Protein AF-A0A1F6LUZ4-F1 (afdb_monomer_lite)

Secondary structure (DSSP, 8-state):
-----S------S-EEEE-SSHHHHHHHHHHS--TTSGGGEEEE-SS-HHHHHHHHHHHHHHHHHHHHHHHS-HHHHHHHHHHHHHHHHHHHHHS-SEEEEGGGGTTTTTTS-EEEE---TT--GGG--TTSSEEEEEHHHHHHHHHTT---SEEE---SS--TTHHHHHHTSGGGGG-EEEEETTS-GGGSS-SSEEEEEEESS-HHHHHHHHHHTTT----EE--TTSHHHHHHHHHHHHT-SSEEEES---S--SS-S--SSTTS-S-----PPPSS-EEEEBTTSSEEEE-HHHHHHHHHHHHHHHH--S-EEE---SSB--TTSEE--HHHHHHHSPPPTT-PPP---PEE-----HHHHHHHHHHHHHHHHHHHHTT-HHHHHHHHHHHHT--TTTHHHHHHTHHHHHHHHHHTTS-TTSHHHHHHHHHHHHHHHHHHHHHHHHHTT--SSPSPTHHHHHHHHHHHHHHHHH-

Sequence (479 aa):
MVWFGRDHGPLPGKVVIHASSPAEFLHVAVEHVQPGLLENFECVLAGDRARVQALATDLLERYKYASRLAHFDLNTLGWTYKICALQSIQKVRQLPERIFTLDQLIDRHRDETLLIIGAGPSIGIESIDPRKIVTLATTRTALLCLQAGWCPDYIIHIDPDPFEGLRERLLSFPQIGRARWLLPLQVHSNFLDLPGQVFWFGSRLNPVSNWIARQLQPHLRFPLILSGGSVSCCAFTISEFLGASPLCLIGQDLSYLGPSKYSATQVLDRYTSVVLAEPDSLYLPAIGGGKVETTMDYMSYAEWFVRQAQGSRRKLINCTTRGVHLPGFEHVPVQQVYERYPRPPGRARPDVQPRPFPRPDVPAALARARAACGDLNRRVAAGDHAAAFQRIENMKHIDADGFILTACAQYESKIVAYFSHLPPDHPGMKRCIDLFARALDDAVGLLDGALDGRIDVPPTTEDIILERMETLKEINSLT

Radius of gyration: 25.35 Å; chains: 1; bounding box: 62×65×61 Å

Foldseek 3Di:
DDDDDDDDDDDPAADEDEDADLVRVVVVCVVDDDPPCVVRYDYDYDDDPVVSVVVVVVVVVVVVVVVLVVVVVLLVVLLQLLLLLLLLLLLLVLADQFAAALLLLFQQAQQFEEEEQELAPQQPLVQDDCQWHQYEYELLVQLVNVVVPAGHQEYEDEGLDPPPPSLVSCVVRPNQLCYEYEYESSHHPSPRPGHHHYHYAHAPLRLSRVLLCVLCVVPDHHHHFHQLLDRSSRVVRSVVRNNHAPYEYENLQLADDPQDPGPVNVVPDPDPPRPDDDPDFDWAAKDVGDIGTHDPSSVSSLVSQLVCLVVDPGQAAYQYRIHHDRPSHHYDHVVVVSVVRTGDPDDDDPPDDTGGDDRDPLVVLLVVLVVLLVVLVVCLVVVVLVVSLVSVVVLVVDPSRSSSLCSSLVSLVVVLVVCVVPDSNPPLNSLSSVVSSVSSVVSSVSSVCSNVVNDDDDDDSPVVSVVVVVVVVVSVVVD

Structure (mmCIF, N/CA/C/O backbone):
data_AF-A0A1F6LUZ4-F1
#
_entry.id   AF-A0A1F6LUZ4-F1
#
loop_
_atom_site.group_PDB
_atom_site.id
_atom_site.type_symbol
_atom_site.label_atom_id
_atom_site.label_alt_id
_atom_site.label_comp_id
_atom_site.label_asym_id
_atom_site.label_entity_id
_atom_site.label_seq_id
_atom_site.pdbx_PDB_ins_code
_atom_site.Cartn_x
_atom_site.Cartn_y
_atom_site.Cartn_z
_atom_site.occupancy
_atom_site.B_iso_or_equiv
_atom_site.auth_seq_id
_atom_site.auth_comp_id
_atom_site.auth_asym_id
_atom_site.auth_atom_id
_atom_site.pdbx_PDB_model_num
ATOM 1 N N . MET A 1 1 ? 31.266 40.380 -18.886 1.00 28.33 1 MET A N 1
ATOM 2 C CA . MET A 1 1 ? 32.563 39.846 -18.422 1.00 28.33 1 MET A CA 1
ATOM 3 C C . MET A 1 1 ? 32.686 40.165 -16.942 1.00 28.33 1 MET A C 1
ATOM 5 O O . MET A 1 1 ? 32.860 41.327 -16.604 1.00 28.33 1 MET A O 1
ATOM 9 N N . VAL A 1 2 ? 32.504 39.172 -16.076 1.00 24.59 2 VAL A N 1
ATOM 10 C CA . VAL A 1 2 ? 32.827 39.259 -14.646 1.00 24.59 2 VAL A CA 1
ATOM 11 C C . VAL A 1 2 ? 33.521 37.945 -14.292 1.00 24.59 2 VAL A C 1
ATOM 13 O O . VAL A 1 2 ? 33.069 36.885 -14.712 1.00 24.59 2 VAL A O 1
ATOM 16 N N . TRP A 1 3 ? 34.666 38.042 -13.624 1.00 26.20 3 TRP A N 1
ATOM 17 C CA . TRP A 1 3 ? 35.544 36.931 -13.260 1.00 26.20 3 TRP A CA 1
ATOM 18 C C . TRP A 1 3 ? 35.283 36.567 -11.797 1.00 26.20 3 TRP A C 1
ATOM 20 O O . TRP A 1 3 ? 35.284 37.476 -10.970 1.00 26.20 3 TRP A O 1
ATOM 30 N N . PHE A 1 4 ? 35.116 35.284 -11.463 1.00 28.78 4 PHE A N 1
ATOM 31 C CA . PHE A 1 4 ? 35.210 34.816 -10.076 1.00 28.78 4 PHE A CA 1
ATOM 32 C C . PHE A 1 4 ? 35.937 33.469 -9.999 1.00 28.78 4 PHE A C 1
ATOM 34 O O . PHE A 1 4 ? 35.602 32.516 -10.699 1.00 28.78 4 PHE A O 1
ATOM 41 N N . GLY A 1 5 ? 36.985 33.446 -9.170 1.00 25.62 5 GLY A N 1
ATOM 42 C CA . GLY A 1 5 ? 37.801 32.278 -8.850 1.00 25.62 5 GLY A CA 1
ATOM 43 C C . GLY A 1 5 ? 37.115 31.329 -7.864 1.00 25.62 5 GLY A C 1
ATOM 44 O O . GLY A 1 5 ? 36.174 31.702 -7.169 1.00 25.62 5 GLY A O 1
ATOM 45 N N . ARG A 1 6 ? 37.617 30.091 -7.826 1.00 27.19 6 ARG A N 1
ATOM 46 C CA . ARG A 1 6 ? 36.991 28.877 -7.270 1.00 27.19 6 ARG A CA 1
ATOM 47 C C . ARG A 1 6 ? 36.775 28.800 -5.748 1.00 27.19 6 ARG A C 1
ATOM 49 O O . ARG A 1 6 ? 36.232 27.796 -5.312 1.00 27.19 6 ARG A O 1
ATOM 56 N N . ASP A 1 7 ? 37.116 29.807 -4.948 1.00 32.62 7 ASP A N 1
ATOM 57 C CA . ASP A 1 7 ? 37.220 29.627 -3.490 1.00 32.62 7 ASP A CA 1
ATOM 58 C C . ASP A 1 7 ? 36.628 30.781 -2.666 1.00 32.62 7 ASP A C 1
ATOM 60 O O . ASP A 1 7 ? 37.393 31.488 -2.031 1.00 32.62 7 ASP A O 1
ATOM 64 N N . HIS A 1 8 ? 35.302 30.982 -2.600 1.00 31.17 8 HIS A N 1
ATOM 65 C CA . HIS A 1 8 ? 34.660 31.723 -1.490 1.00 31.17 8 HIS A CA 1
ATOM 66 C C . HIS A 1 8 ? 33.194 31.278 -1.277 1.00 31.17 8 HIS A C 1
ATOM 68 O O . HIS A 1 8 ? 32.489 30.972 -2.235 1.00 31.17 8 HIS A O 1
ATOM 74 N N . GLY A 1 9 ? 32.751 31.221 -0.009 1.00 35.47 9 GLY A N 1
ATOM 75 C CA . GLY A 1 9 ? 31.394 30.831 0.419 1.00 35.47 9 GLY A CA 1
ATOM 76 C C . GLY A 1 9 ? 30.267 31.792 -0.016 1.00 35.47 9 GLY A C 1
ATOM 77 O O . GLY A 1 9 ? 30.523 32.738 -0.760 1.00 35.47 9 GLY A O 1
ATOM 78 N N . PRO A 1 10 ? 29.008 31.569 0.426 1.00 36.62 10 PRO A N 1
ATOM 79 C CA . PRO A 1 10 ? 27.835 32.254 -0.122 1.00 36.62 10 PRO A CA 1
ATOM 80 C C . PRO A 1 10 ? 27.910 33.775 0.091 1.00 36.62 10 PRO A C 1
ATOM 82 O O . PRO A 1 10 ? 27.994 34.257 1.220 1.00 36.62 10 PRO A O 1
ATOM 85 N N . LEU A 1 11 ? 27.883 34.534 -1.008 1.00 39.66 11 LEU A N 1
ATOM 86 C CA . LEU A 1 11 ? 27.925 35.998 -0.994 1.00 39.66 11 LEU A CA 1
ATOM 87 C C . LEU A 1 11 ? 26.562 36.585 -0.572 1.00 39.66 11 LEU A C 1
ATOM 89 O O . LEU A 1 11 ? 25.535 36.201 -1.136 1.00 39.66 11 LEU A O 1
ATOM 93 N N . PRO A 1 12 ? 26.517 37.554 0.363 1.00 37.28 12 PRO A N 1
ATOM 94 C CA . PRO A 1 12 ? 25.286 38.236 0.743 1.00 37.28 12 PRO A CA 1
ATOM 95 C C . PRO A 1 12 ? 25.015 39.404 -0.221 1.00 37.28 12 PRO A C 1
ATOM 97 O O . PRO A 1 12 ? 25.528 40.507 -0.042 1.00 37.28 12 PRO A O 1
ATOM 100 N N . GLY A 1 13 ? 24.214 39.173 -1.264 1.00 45.44 13 GLY A N 1
ATOM 101 C CA . GLY A 1 13 ? 23.762 40.230 -2.178 1.00 45.44 13 GLY A CA 1
ATOM 102 C C . GLY A 1 13 ? 22.952 39.714 -3.371 1.00 45.44 13 GLY A C 1
ATOM 103 O O . GLY A 1 13 ? 23.112 38.568 -3.783 1.00 45.44 13 GLY A O 1
ATOM 104 N N . LYS A 1 14 ? 22.072 40.565 -3.927 1.00 44.75 14 LYS A N 1
ATOM 105 C CA . LYS A 1 14 ? 21.327 40.281 -5.167 1.00 44.75 14 LYS A CA 1
ATOM 106 C C . LYS A 1 14 ? 22.295 40.060 -6.333 1.00 44.75 14 LYS A C 1
ATOM 108 O O . LYS A 1 14 ? 23.172 40.893 -6.561 1.00 44.75 14 LYS A O 1
ATOM 113 N N . VAL A 1 15 ? 22.091 38.994 -7.103 1.00 46.47 15 VAL A N 1
ATOM 114 C CA . VAL A 1 15 ? 22.908 38.667 -8.281 1.00 46.47 15 VAL A CA 1
ATOM 115 C C . VAL A 1 15 ? 22.096 38.944 -9.547 1.00 46.47 15 VAL A C 1
ATOM 117 O O . VAL A 1 15 ? 21.008 38.400 -9.735 1.00 46.47 15 VAL A O 1
ATOM 120 N N . VAL A 1 16 ? 22.611 39.813 -10.419 1.00 48.75 16 VAL A N 1
ATOM 121 C CA . VAL A 1 16 ? 21.963 40.174 -11.691 1.00 48.75 16 VAL A CA 1
ATOM 122 C C . VAL A 1 16 ? 22.652 39.426 -12.827 1.00 48.75 16 VAL A C 1
ATOM 124 O O . VAL A 1 16 ? 23.849 39.608 -13.052 1.00 48.75 16 VAL A O 1
ATOM 127 N N . ILE A 1 17 ? 21.898 38.592 -13.548 1.00 50.06 17 ILE A N 1
ATOM 128 C CA . ILE A 1 17 ? 22.398 37.844 -14.709 1.00 50.06 17 ILE A CA 1
ATOM 129 C C . ILE A 1 17 ? 21.922 38.546 -15.981 1.00 50.06 17 ILE A C 1
ATOM 131 O O . ILE A 1 17 ? 20.719 38.650 -16.239 1.00 50.06 17 ILE A O 1
ATOM 135 N N . HIS A 1 18 ? 22.880 39.002 -16.785 1.00 48.75 18 HIS A N 1
ATOM 136 C CA . HIS A 1 18 ? 22.637 39.476 -18.142 1.00 48.75 18 HIS A CA 1
ATOM 137 C C . HIS A 1 18 ? 22.818 38.309 -19.107 1.00 48.75 18 HIS A C 1
ATOM 139 O O . HIS A 1 18 ? 23.925 37.797 -19.244 1.00 48.75 18 HIS A O 1
ATOM 145 N N . ALA A 1 19 ? 21.739 37.914 -19.773 1.00 52.19 19 ALA A N 1
ATOM 146 C CA . ALA A 1 19 ? 21.762 36.906 -20.822 1.00 52.19 19 ALA A CA 1
ATOM 147 C C . ALA A 1 19 ? 21.148 37.488 -22.102 1.00 52.19 19 ALA A C 1
ATOM 149 O O . ALA A 1 19 ? 20.333 38.411 -22.067 1.00 52.19 19 ALA A O 1
ATOM 150 N N . SER A 1 20 ? 21.574 36.981 -23.249 1.00 46.50 20 SER A N 1
ATOM 151 C CA . SER A 1 20 ? 21.067 37.367 -24.567 1.00 46.50 20 SER A CA 1
ATOM 152 C C . SER A 1 20 ? 19.926 36.460 -25.039 1.00 46.50 20 SER A C 1
ATOM 154 O O . SER A 1 20 ? 19.192 36.814 -25.961 1.00 46.50 20 SER A O 1
ATOM 156 N N . SER A 1 21 ? 19.724 35.317 -24.375 1.00 49.22 21 SER A N 1
ATOM 157 C CA . SER A 1 21 ? 18.616 34.395 -24.630 1.00 49.22 21 SER A CA 1
ATOM 158 C C . SER A 1 21 ? 18.176 33.643 -23.360 1.00 49.22 21 SER A C 1
ATOM 160 O O . SER A 1 21 ? 18.957 33.515 -22.414 1.00 49.22 21 SER A O 1
ATOM 162 N N . PRO A 1 22 ? 16.949 33.086 -23.328 1.00 47.38 22 PRO A N 1
ATOM 163 C CA . PRO A 1 22 ? 16.494 32.235 -22.224 1.00 47.38 22 PRO A CA 1
ATOM 164 C C . PRO A 1 22 ? 17.362 30.985 -21.996 1.00 47.38 22 PRO A C 1
ATOM 166 O O . PRO A 1 22 ? 17.501 30.549 -20.858 1.00 47.38 22 PRO A O 1
ATOM 169 N N . ALA A 1 23 ? 17.961 30.427 -23.054 1.00 47.28 23 ALA A N 1
ATOM 170 C CA . ALA A 1 23 ? 18.844 29.262 -22.961 1.00 47.28 23 ALA A CA 1
ATOM 171 C C . ALA A 1 23 ? 20.179 29.605 -22.276 1.00 47.28 23 ALA A C 1
ATOM 173 O O . ALA A 1 23 ? 20.646 28.858 -21.423 1.00 47.28 23 ALA A O 1
ATOM 174 N N . GLU A 1 24 ? 20.747 30.774 -22.587 1.00 50.72 24 GLU A N 1
ATOM 175 C CA . GLU A 1 24 ? 21.967 31.275 -21.941 1.00 50.72 24 GLU A CA 1
ATOM 176 C C . GLU A 1 24 ? 21.732 31.591 -20.457 1.00 50.72 24 GLU A C 1
ATOM 178 O O . GLU A 1 24 ? 22.564 31.266 -19.614 1.00 50.72 24 GLU A O 1
ATOM 183 N N . PHE A 1 25 ? 20.564 32.147 -20.113 1.00 51.88 25 PHE A N 1
ATOM 184 C CA . PHE A 1 25 ? 20.179 32.340 -18.713 1.00 51.88 25 PHE A CA 1
ATOM 185 C C . PHE A 1 25 ? 20.116 31.009 -17.951 1.00 51.88 25 PHE A C 1
ATOM 187 O O . PHE A 1 25 ? 20.619 30.924 -16.832 1.00 51.88 25 PHE A O 1
ATOM 194 N N . LEU A 1 26 ? 19.523 29.975 -18.562 1.00 48.62 26 LEU A N 1
ATOM 195 C CA . LEU A 1 26 ? 19.403 28.648 -17.958 1.00 48.62 26 LEU A CA 1
ATOM 196 C C . LEU A 1 26 ? 20.780 28.029 -17.689 1.00 48.62 26 LEU A C 1
ATOM 198 O O . LEU A 1 26 ? 21.018 27.534 -16.596 1.00 48.62 26 LEU A O 1
ATOM 202 N N . HIS A 1 27 ? 21.694 28.116 -18.655 1.00 49.66 27 HIS A N 1
ATOM 203 C CA . HIS A 1 27 ? 23.052 27.591 -18.529 1.00 49.66 27 HIS A CA 1
ATOM 204 C C . HIS A 1 27 ? 23.820 28.260 -17.373 1.00 49.66 27 HIS A C 1
ATOM 206 O O . HIS A 1 27 ? 24.360 27.578 -16.504 1.00 49.66 27 HIS A O 1
ATOM 212 N N . VAL A 1 28 ? 23.764 29.596 -17.278 1.00 49.91 28 VAL A N 1
ATOM 213 C CA . VAL A 1 28 ? 24.427 30.358 -16.201 1.00 49.91 28 VAL A CA 1
ATOM 214 C C . VAL A 1 28 ? 23.801 30.077 -14.829 1.00 49.91 28 VAL A C 1
ATOM 216 O O . VAL A 1 28 ? 24.520 29.955 -13.837 1.00 49.91 28 VAL A O 1
ATOM 219 N N . ALA A 1 29 ? 22.473 29.943 -14.758 1.00 49.47 29 ALA A N 1
ATOM 220 C CA . ALA A 1 29 ? 21.762 29.633 -13.518 1.00 49.47 29 ALA A CA 1
ATOM 221 C C . ALA A 1 29 ? 21.983 28.185 -13.039 1.00 49.47 29 ALA A C 1
ATOM 223 O O . ALA A 1 29 ? 21.957 27.935 -11.838 1.00 49.47 29 ALA A O 1
ATOM 224 N N . VAL A 1 30 ? 22.203 27.235 -13.952 1.00 45.66 30 VAL A N 1
ATOM 225 C CA . VAL A 1 30 ? 22.436 25.819 -13.622 1.00 45.66 30 VAL A CA 1
ATOM 226 C C . VAL A 1 30 ? 23.881 25.569 -13.186 1.00 45.66 30 VAL A C 1
ATOM 228 O O . VAL A 1 30 ? 24.096 24.850 -12.215 1.00 45.66 30 VAL A O 1
ATOM 231 N N . GLU A 1 31 ? 24.873 26.186 -13.836 1.00 41.91 31 GLU A N 1
ATOM 232 C CA . GLU A 1 31 ? 26.287 25.960 -13.495 1.00 41.91 31 GLU A CA 1
ATOM 233 C C . GLU A 1 31 ? 26.715 26.569 -12.145 1.00 41.91 31 GLU A C 1
ATOM 235 O O . GLU A 1 31 ? 27.663 26.084 -11.530 1.00 41.91 31 GLU A O 1
ATOM 240 N N . HIS A 1 32 ? 26.049 27.629 -11.667 1.00 44.47 32 HIS A N 1
ATOM 241 C CA . HIS A 1 32 ? 26.605 28.491 -10.609 1.00 44.47 32 HIS A CA 1
ATOM 242 C C . HIS A 1 32 ? 25.775 28.568 -9.318 1.00 44.47 32 HIS A C 1
ATOM 244 O O . HIS A 1 32 ? 26.114 29.353 -8.429 1.00 44.47 32 HIS A O 1
ATOM 250 N N . VAL A 1 33 ? 24.691 27.795 -9.178 1.00 43.09 33 VAL A N 1
ATOM 251 C CA . VAL A 1 33 ? 23.728 28.012 -8.086 1.00 43.09 33 VAL A CA 1
ATOM 252 C C . VAL A 1 33 ? 23.603 26.816 -7.143 1.00 43.09 33 VAL A C 1
ATOM 254 O O . VAL A 1 33 ? 23.087 25.760 -7.501 1.00 43.09 33 VAL A O 1
ATOM 257 N N . GLN A 1 34 ? 24.005 27.015 -5.881 1.00 39.69 34 GLN A N 1
ATOM 258 C CA . GLN A 1 34 ? 23.561 26.154 -4.786 1.00 39.69 34 GLN A CA 1
ATOM 259 C C . GLN A 1 34 ? 22.062 26.393 -4.490 1.00 39.69 34 GLN A C 1
ATOM 261 O O . GLN A 1 34 ? 21.622 27.547 -4.531 1.00 39.69 34 GLN A O 1
ATOM 266 N N . PRO A 1 35 ? 21.277 25.349 -4.144 1.00 38.88 35 PRO A N 1
ATOM 267 C CA . PRO A 1 35 ? 19.807 25.389 -4.083 1.00 38.88 35 PRO A CA 1
ATOM 268 C C . PRO A 1 35 ? 19.173 26.514 -3.240 1.00 38.88 35 PRO A C 1
ATOM 270 O O . PRO A 1 35 ? 18.034 26.893 -3.508 1.00 38.88 35 PRO A O 1
ATOM 273 N N . GLY A 1 36 ? 19.897 27.084 -2.270 1.00 36.16 36 GLY A N 1
ATOM 274 C CA . GLY A 1 36 ? 19.409 28.145 -1.377 1.00 36.16 36 GLY A CA 1
ATOM 275 C C . GLY A 1 36 ? 19.593 29.594 -1.856 1.00 36.16 36 GLY A C 1
ATOM 276 O O . GLY A 1 36 ? 19.071 30.502 -1.221 1.00 36.16 36 GLY A O 1
ATOM 277 N N . LEU A 1 37 ? 20.313 29.857 -2.957 1.00 40.97 37 LEU A N 1
ATOM 278 C CA . LEU A 1 37 ? 20.594 31.235 -3.413 1.00 40.97 37 LEU A CA 1
ATOM 279 C C . LEU A 1 37 ? 19.627 31.771 -4.483 1.00 40.97 37 LEU A C 1
ATOM 281 O O . LEU A 1 37 ? 19.675 32.960 -4.802 1.00 40.97 37 LEU A O 1
ATOM 285 N N . LEU A 1 38 ? 18.726 30.936 -5.018 1.00 42.75 38 LEU A N 1
ATOM 286 C CA . LEU A 1 38 ? 17.854 31.283 -6.156 1.00 42.75 38 LEU A CA 1
ATOM 287 C C . LEU A 1 38 ? 16.847 32.410 -5.876 1.00 42.75 38 LEU A C 1
ATOM 289 O O . LEU A 1 38 ? 16.329 33.010 -6.814 1.00 42.75 38 LEU A O 1
ATOM 293 N N . GLU A 1 39 ? 16.576 32.721 -4.611 1.00 40.41 39 GLU A N 1
ATOM 294 C CA . GLU A 1 39 ? 15.639 33.783 -4.221 1.00 40.41 39 GLU A CA 1
ATOM 295 C C . GLU A 1 39 ? 16.205 35.200 -4.436 1.00 40.41 39 GLU A C 1
ATOM 297 O O . GLU A 1 39 ? 15.455 36.174 -4.434 1.00 40.41 39 GLU A O 1
ATOM 302 N N . ASN A 1 40 ? 17.514 35.322 -4.694 1.00 42.59 40 ASN A N 1
ATOM 303 C CA . ASN A 1 40 ? 18.226 36.599 -4.807 1.00 42.59 40 ASN A CA 1
ATOM 304 C C . ASN A 1 40 ? 18.550 37.029 -6.253 1.00 42.59 40 ASN A C 1
ATOM 306 O O . ASN A 1 40 ? 19.324 37.972 -6.444 1.00 42.59 40 ASN A O 1
ATOM 310 N N . PHE A 1 41 ? 17.986 36.370 -7.273 1.00 45.47 41 PHE A N 1
ATOM 311 C CA . PHE A 1 41 ? 18.307 36.638 -8.681 1.00 45.47 41 PHE A CA 1
ATOM 312 C C . PHE A 1 41 ? 17.262 37.509 -9.391 1.00 45.47 41 PHE A C 1
ATOM 314 O O . PHE A 1 41 ? 16.064 37.235 -9.347 1.00 45.47 41 PHE A O 1
ATOM 321 N N . GLU A 1 42 ? 17.728 38.529 -10.118 1.00 42.91 42 GLU A N 1
ATOM 322 C CA . GLU A 1 42 ? 16.913 39.338 -11.036 1.00 42.91 42 GLU A CA 1
ATOM 323 C C . GLU A 1 42 ? 17.432 39.150 -12.474 1.00 42.91 42 GLU A C 1
ATOM 325 O O . GLU A 1 42 ? 18.602 39.407 -12.764 1.00 42.91 42 GLU A O 1
ATOM 330 N N . CYS A 1 43 ? 16.574 38.662 -13.378 1.00 43.53 43 CYS A N 1
ATOM 331 C CA . CYS A 1 43 ? 16.905 38.429 -14.787 1.00 43.53 43 CYS A CA 1
ATOM 332 C C . CYS A 1 43 ? 16.549 39.664 -15.632 1.00 43.53 43 CYS A C 1
ATOM 334 O O . CYS A 1 43 ? 15.411 40.138 -15.587 1.00 43.53 43 CYS A O 1
ATOM 336 N N . VAL A 1 44 ? 17.499 40.170 -16.427 1.00 43.25 44 VAL A N 1
ATOM 337 C CA . VAL A 1 44 ? 17.273 41.269 -17.382 1.00 43.25 44 VAL A CA 1
ATOM 338 C C . VAL A 1 44 ? 17.584 40.768 -18.795 1.00 43.25 44 VAL A C 1
ATOM 340 O O . VAL A 1 44 ? 18.738 40.785 -19.218 1.00 43.25 44 VAL A O 1
ATOM 343 N N . LEU A 1 45 ? 16.552 40.322 -19.524 1.00 41.75 45 LEU A N 1
ATOM 344 C CA . LEU A 1 45 ? 16.619 40.043 -20.966 1.00 41.75 45 LEU A CA 1
ATOM 345 C C . LEU A 1 45 ? 16.035 41.223 -21.759 1.00 41.75 45 LEU A C 1
ATOM 347 O O . LEU A 1 45 ? 15.039 41.828 -21.354 1.00 41.75 45 LEU A O 1
ATOM 351 N N . ALA A 1 46 ? 16.629 41.540 -22.910 1.00 40.97 46 ALA A N 1
ATOM 352 C CA . ALA A 1 46 ? 16.093 42.533 -23.836 1.00 40.97 46 ALA A CA 1
ATOM 353 C C . ALA A 1 46 ? 14.854 41.974 -24.570 1.00 40.97 46 ALA A C 1
ATOM 355 O O . ALA A 1 46 ? 14.984 41.289 -25.579 1.00 40.97 46 ALA A O 1
ATOM 356 N N . GLY A 1 47 ? 13.650 42.260 -24.057 1.00 50.88 47 GLY A N 1
ATOM 357 C CA . GLY A 1 47 ? 12.372 41.917 -24.701 1.00 50.88 47 GLY A CA 1
ATOM 358 C C . GLY A 1 47 ? 11.339 41.277 -23.765 1.00 50.88 47 GLY A C 1
ATOM 359 O O . GLY A 1 47 ? 11.695 40.568 -22.832 1.00 50.88 47 GLY A O 1
ATOM 360 N N . ASP A 1 48 ? 10.063 41.593 -24.026 1.00 50.66 48 ASP A N 1
ATOM 361 C CA . ASP A 1 48 ? 8.815 41.215 -23.326 1.00 50.66 48 ASP A CA 1
ATOM 362 C C . ASP A 1 48 ? 8.960 40.501 -21.961 1.00 50.66 48 ASP A C 1
ATOM 364 O O . ASP A 1 48 ? 8.819 39.281 -21.810 1.00 50.66 48 ASP A O 1
ATOM 368 N N . ARG A 1 49 ? 9.222 41.332 -20.944 1.00 45.12 49 ARG A N 1
ATOM 369 C CA . ARG A 1 49 ? 9.526 40.971 -19.551 1.00 45.12 49 ARG A CA 1
ATOM 370 C C . ARG A 1 49 ? 8.494 40.023 -18.926 1.00 45.12 49 ARG A C 1
ATOM 372 O O . ARG A 1 49 ? 8.871 39.154 -18.150 1.00 45.12 49 ARG A O 1
ATOM 379 N N . ALA A 1 50 ? 7.212 40.147 -19.275 1.00 45.78 50 ALA A N 1
ATOM 380 C CA . ALA A 1 50 ? 6.140 39.359 -18.661 1.00 45.78 50 ALA A CA 1
ATOM 381 C C . ALA A 1 50 ? 6.138 37.894 -19.126 1.00 45.78 50 ALA A C 1
ATOM 383 O O . ALA A 1 50 ? 5.985 36.976 -18.320 1.00 45.78 50 ALA A O 1
ATOM 384 N N . ARG A 1 51 ? 6.349 37.664 -20.427 1.00 43.72 51 ARG A N 1
ATOM 385 C CA . ARG A 1 51 ? 6.316 36.322 -21.023 1.00 43.72 51 ARG A CA 1
ATOM 386 C C . ARG A 1 51 ? 7.552 35.505 -20.651 1.00 43.72 51 ARG A C 1
ATOM 388 O O . ARG A 1 51 ? 7.445 34.312 -20.382 1.00 43.72 51 ARG A O 1
ATOM 395 N N . VAL A 1 52 ? 8.706 36.166 -20.584 1.00 40.59 52 VAL A N 1
ATOM 396 C CA . VAL A 1 52 ? 9.967 35.568 -20.128 1.00 40.59 52 VAL A CA 1
ATOM 397 C C . VAL A 1 52 ? 9.911 35.248 -18.640 1.00 40.59 52 VAL A C 1
ATOM 399 O O . VAL A 1 52 ? 10.316 34.159 -18.253 1.00 40.59 52 VAL A O 1
ATOM 402 N N . GLN A 1 53 ? 9.380 36.146 -17.807 1.00 44.12 53 GLN A N 1
ATOM 403 C CA . GLN A 1 53 ? 9.271 35.899 -16.371 1.00 44.12 53 GLN A CA 1
ATOM 404 C C . GLN A 1 53 ? 8.305 34.747 -16.073 1.00 44.12 53 GLN A C 1
ATOM 406 O O . GLN A 1 53 ? 8.636 33.889 -15.268 1.00 44.12 53 GLN A O 1
ATOM 411 N N . ALA A 1 54 ? 7.188 34.638 -16.800 1.00 45.84 54 ALA A N 1
ATOM 412 C CA . ALA A 1 54 ? 6.299 33.481 -16.704 1.00 45.84 54 ALA A CA 1
ATOM 413 C C . ALA A 1 54 ? 6.988 32.166 -17.114 1.00 45.84 54 ALA A C 1
ATOM 415 O O . ALA A 1 54 ? 6.836 31.160 -16.426 1.00 45.84 54 ALA A O 1
ATOM 416 N N . LEU A 1 55 ? 7.775 32.172 -18.197 1.00 42.66 55 LEU A N 1
ATOM 417 C CA . LEU A 1 55 ? 8.497 30.986 -18.670 1.00 42.66 55 LEU A CA 1
ATOM 418 C C . LEU A 1 55 ? 9.649 30.597 -17.731 1.00 42.66 55 LEU A C 1
ATOM 420 O O . LEU A 1 55 ? 9.838 29.420 -17.454 1.00 42.66 55 LEU A O 1
ATOM 424 N N . ALA A 1 56 ? 10.396 31.575 -17.216 1.00 40.88 56 ALA A N 1
ATOM 425 C CA . ALA A 1 56 ? 11.464 31.360 -16.248 1.00 40.88 56 ALA A CA 1
ATOM 426 C C . ALA A 1 56 ? 10.906 30.874 -14.907 1.00 40.88 56 ALA A C 1
ATOM 428 O O . ALA A 1 56 ? 11.491 29.978 -14.316 1.00 40.88 56 ALA A O 1
ATOM 429 N N . THR A 1 57 ? 9.763 31.399 -14.450 1.00 44.09 57 THR A N 1
ATOM 430 C CA . THR A 1 57 ? 9.062 30.905 -13.259 1.00 44.09 57 THR A CA 1
ATOM 431 C C . THR A 1 57 ? 8.519 29.493 -13.470 1.00 44.09 57 THR A C 1
ATOM 433 O O . THR A 1 57 ? 8.720 28.666 -12.592 1.00 44.09 57 THR A O 1
ATOM 436 N N . ASP A 1 58 ? 7.914 29.175 -14.620 1.00 44.06 58 ASP A N 1
ATOM 437 C CA . ASP A 1 58 ? 7.458 27.812 -14.951 1.00 44.06 58 ASP A CA 1
ATOM 438 C C . ASP A 1 58 ? 8.636 26.826 -15.051 1.00 44.06 58 ASP A C 1
ATOM 440 O O . ASP A 1 58 ? 8.585 25.729 -14.503 1.00 44.06 58 ASP A O 1
ATOM 444 N N . LEU A 1 59 ? 9.749 27.225 -15.673 1.00 40.97 59 LEU A N 1
ATOM 445 C CA . LEU A 1 59 ? 10.968 26.415 -15.738 1.00 40.97 59 LEU A CA 1
ATOM 446 C C . LEU A 1 59 ? 11.641 26.267 -14.369 1.00 40.97 59 LEU A C 1
ATOM 448 O O . LEU A 1 59 ? 12.093 25.171 -14.056 1.00 40.97 59 LEU A O 1
ATOM 452 N N . LEU A 1 60 ? 11.668 27.308 -13.528 1.00 41.78 60 LEU A N 1
ATOM 453 C CA . LEU A 1 60 ? 12.155 27.215 -12.146 1.00 41.78 60 LEU A CA 1
ATOM 454 C C . LEU A 1 60 ? 11.238 26.356 -11.280 1.00 41.78 60 LEU A C 1
ATOM 456 O O . LEU A 1 60 ? 11.737 25.644 -10.423 1.00 41.78 60 LEU A 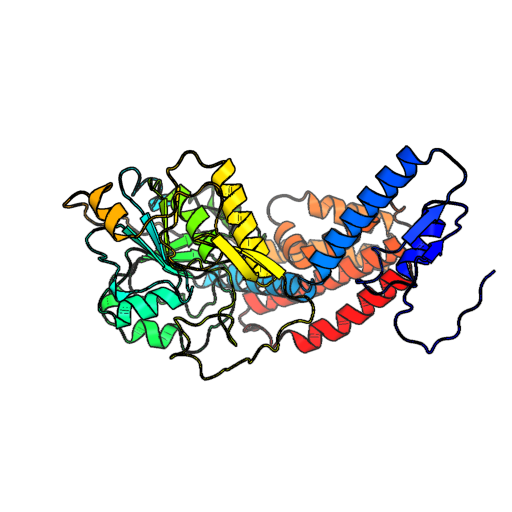O 1
ATOM 460 N N . GLU A 1 61 ? 9.921 26.426 -11.456 1.00 43.53 61 GLU A N 1
ATOM 461 C CA . GLU A 1 61 ? 8.947 25.570 -10.770 1.00 43.53 61 GLU A CA 1
ATOM 462 C C . GLU A 1 61 ? 9.154 24.111 -11.174 1.00 43.53 61 GLU A C 1
ATOM 464 O O . GLU A 1 61 ? 9.250 23.244 -10.310 1.00 43.53 61 GLU A O 1
ATOM 469 N N . ARG A 1 62 ? 9.322 23.837 -12.474 1.00 40.72 62 ARG A N 1
ATOM 470 C CA . ARG A 1 62 ? 9.643 22.502 -12.997 1.00 40.72 62 ARG A CA 1
ATOM 471 C C . ARG A 1 62 ? 11.009 22.015 -12.540 1.00 40.72 62 ARG A C 1
ATOM 473 O O . ARG A 1 62 ? 11.127 20.843 -12.202 1.00 40.72 62 ARG A O 1
ATOM 480 N N . TYR A 1 63 ? 12.012 22.892 -12.489 1.00 39.12 63 TYR A N 1
ATOM 481 C CA . TYR A 1 63 ? 13.334 22.567 -11.971 1.00 39.12 63 TYR A CA 1
ATOM 482 C C . TYR A 1 63 ? 13.254 22.302 -10.475 1.00 39.12 63 TYR A C 1
ATOM 484 O O . TYR A 1 63 ? 13.596 21.210 -10.078 1.00 39.12 63 TYR A O 1
ATOM 492 N N . LYS A 1 64 ? 12.676 23.190 -9.655 1.00 38.75 64 LYS A N 1
ATOM 493 C CA . LYS A 1 64 ? 12.418 22.962 -8.220 1.00 38.75 64 LYS A CA 1
ATOM 494 C C . LYS A 1 64 ? 11.637 21.675 -7.985 1.00 38.75 64 LYS A C 1
ATOM 496 O O . LYS A 1 64 ? 11.953 20.950 -7.055 1.00 38.75 64 LYS A O 1
ATOM 501 N N . TYR A 1 65 ? 10.646 21.362 -8.813 1.00 36.69 65 TYR A N 1
ATOM 502 C CA . TYR A 1 65 ? 9.907 20.104 -8.757 1.00 36.69 65 TYR A CA 1
ATOM 503 C C . TYR A 1 65 ? 10.795 18.902 -9.115 1.00 36.69 65 TYR A C 1
ATOM 505 O O . TYR A 1 65 ? 10.760 17.894 -8.416 1.00 36.69 65 TYR A O 1
ATOM 513 N N . ALA A 1 66 ? 11.644 19.019 -10.137 1.00 34.62 66 ALA A N 1
ATOM 514 C CA . ALA A 1 66 ? 12.628 18.010 -10.526 1.00 34.62 66 ALA A CA 1
ATOM 515 C C . ALA A 1 66 ? 13.763 17.847 -9.496 1.00 34.62 66 ALA A C 1
ATOM 517 O O . ALA A 1 66 ? 14.172 16.724 -9.234 1.00 34.62 66 ALA A O 1
ATOM 518 N N . SER A 1 67 ? 14.224 18.922 -8.851 1.00 34.03 67 SER A N 1
ATOM 519 C CA . SER A 1 67 ? 15.198 18.931 -7.753 1.00 34.03 67 SER A CA 1
ATOM 520 C C . SER A 1 67 ? 14.583 18.366 -6.474 1.00 34.03 67 SER A C 1
ATOM 522 O O . SER A 1 67 ? 15.230 17.612 -5.763 1.00 34.03 67 SER A O 1
ATOM 524 N N . ARG A 1 68 ? 13.306 18.662 -6.197 1.00 40.31 68 ARG A N 1
ATOM 525 C CA . ARG A 1 68 ? 12.535 18.040 -5.106 1.00 40.31 68 ARG A CA 1
ATOM 526 C C . ARG A 1 68 ? 12.308 16.548 -5.365 1.00 40.31 68 ARG A C 1
ATOM 528 O O . ARG A 1 68 ? 12.400 15.758 -4.436 1.00 40.31 68 ARG A O 1
ATOM 535 N N . LEU A 1 69 ? 12.093 16.149 -6.621 1.00 33.84 69 LEU A N 1
ATOM 536 C CA . LEU A 1 69 ? 12.117 14.746 -7.050 1.00 33.84 69 LEU A CA 1
ATOM 537 C C . LEU A 1 69 ? 13.524 14.135 -7.005 1.00 33.84 69 LEU A C 1
ATOM 539 O O . LEU A 1 69 ? 13.627 12.932 -6.836 1.00 33.84 69 LEU A O 1
ATOM 543 N N . ALA A 1 70 ? 14.589 14.928 -7.139 1.00 34.03 70 ALA A N 1
ATOM 544 C CA . ALA A 1 70 ? 15.970 14.473 -6.979 1.00 34.03 70 ALA A CA 1
ATOM 545 C C . ALA A 1 70 ? 16.360 14.300 -5.499 1.00 34.03 70 ALA A C 1
ATOM 547 O O . ALA A 1 70 ? 17.166 13.429 -5.191 1.00 34.03 70 ALA A O 1
ATOM 548 N N . HIS A 1 71 ? 15.755 15.071 -4.584 1.00 34.22 71 HIS A N 1
ATOM 549 C CA . HIS A 1 71 ? 15.834 14.840 -3.135 1.00 34.22 71 HIS A CA 1
ATOM 550 C C . HIS A 1 71 ? 15.052 13.598 -2.696 1.00 34.22 71 HIS A C 1
ATOM 552 O O . HIS A 1 71 ? 15.443 12.936 -1.739 1.00 34.22 71 HIS A O 1
ATOM 558 N N . PHE A 1 72 ? 13.996 13.236 -3.427 1.00 38.47 72 PHE A N 1
ATOM 559 C CA . PHE A 1 72 ? 13.401 11.905 -3.367 1.00 38.47 72 PHE A CA 1
ATOM 560 C C . PHE A 1 72 ? 14.272 10.948 -4.188 1.00 38.47 72 PHE A C 1
ATOM 562 O O . PHE A 1 72 ? 13.879 10.556 -5.282 1.00 38.47 72 PHE A O 1
ATOM 569 N N . ASP A 1 73 ? 15.483 10.672 -3.687 1.00 46.22 73 ASP A N 1
ATOM 570 C CA . ASP A 1 73 ? 16.574 9.968 -4.370 1.00 46.22 73 ASP A CA 1
ATOM 571 C C . ASP A 1 73 ? 16.052 9.048 -5.484 1.00 46.22 73 ASP A C 1
ATOM 573 O O . ASP A 1 73 ? 15.443 8.000 -5.246 1.00 46.22 73 ASP A O 1
ATOM 577 N N . LEU A 1 74 ? 16.207 9.495 -6.733 1.00 42.81 74 LEU A N 1
ATOM 578 C CA . LEU A 1 74 ? 15.674 8.790 -7.896 1.00 42.81 74 LEU A CA 1
ATOM 579 C C . LEU A 1 74 ? 16.208 7.351 -7.969 1.00 42.81 74 LEU A C 1
ATOM 581 O O . LEU A 1 74 ? 15.543 6.478 -8.536 1.00 42.81 74 LEU A O 1
ATOM 585 N N . ASN A 1 75 ? 17.356 7.090 -7.336 1.00 45.41 75 ASN A N 1
ATOM 586 C CA . ASN A 1 75 ? 17.893 5.753 -7.149 1.00 45.41 75 ASN A CA 1
ATOM 587 C C . ASN A 1 75 ? 17.071 4.940 -6.141 1.00 45.41 75 ASN A C 1
ATOM 589 O O . ASN A 1 75 ? 16.698 3.811 -6.453 1.00 45.41 75 ASN A O 1
ATOM 593 N N . THR A 1 76 ? 16.703 5.514 -4.992 1.00 46.97 76 THR A N 1
ATOM 594 C CA . THR A 1 76 ? 15.755 4.923 -4.032 1.00 46.97 76 THR A CA 1
ATOM 595 C C . THR A 1 76 ? 14.415 4.585 -4.696 1.00 46.97 76 THR A C 1
ATOM 597 O O . THR A 1 76 ? 13.889 3.488 -4.495 1.00 46.97 76 THR A O 1
ATOM 600 N N . LEU A 1 77 ? 13.877 5.456 -5.560 1.00 52.22 77 LEU A N 1
ATOM 601 C CA . LEU A 1 77 ? 12.669 5.142 -6.338 1.00 52.22 77 LEU A CA 1
ATOM 602 C C . LEU A 1 77 ? 12.903 3.988 -7.319 1.00 52.22 77 LEU A C 1
ATOM 604 O O . LEU A 1 77 ? 12.131 3.028 -7.320 1.00 52.22 77 LEU A O 1
ATOM 608 N N . GLY A 1 78 ? 13.954 4.058 -8.141 1.00 55.78 78 GLY A N 1
ATOM 609 C CA . GLY A 1 78 ? 14.287 3.016 -9.117 1.00 55.78 78 GLY A CA 1
ATOM 610 C C . GLY A 1 78 ? 14.494 1.644 -8.468 1.00 55.78 78 GLY A C 1
ATOM 611 O O . GLY A 1 78 ? 13.953 0.642 -8.939 1.00 55.78 78 GLY A O 1
ATOM 612 N N . TRP A 1 79 ? 15.203 1.607 -7.342 1.00 59.47 79 TRP A N 1
ATOM 613 C CA . TRP A 1 79 ? 15.416 0.410 -6.534 1.00 59.47 79 TRP A CA 1
ATOM 614 C C . TRP A 1 79 ? 14.114 -0.111 -5.919 1.00 59.47 79 TRP A C 1
ATOM 616 O O . TRP A 1 79 ? 13.811 -1.297 -6.043 1.00 59.47 79 TRP A O 1
ATOM 626 N N . THR A 1 80 ? 13.279 0.770 -5.360 1.00 64.06 80 THR A N 1
ATOM 627 C CA . THR A 1 80 ? 11.968 0.387 -4.809 1.00 64.06 80 THR A CA 1
ATOM 628 C C . THR A 1 80 ? 11.088 -0.262 -5.879 1.00 64.06 80 THR A C 1
ATOM 630 O O . THR A 1 80 ? 10.500 -1.317 -5.638 1.00 64.06 80 THR A O 1
ATOM 633 N N . TYR A 1 81 ? 11.018 0.313 -7.087 1.00 68.25 81 TYR A N 1
ATOM 634 C CA . TYR A 1 81 ? 10.272 -0.281 -8.206 1.00 68.25 81 TYR A CA 1
ATOM 635 C C . TYR A 1 81 ? 10.820 -1.651 -8.601 1.00 68.25 81 TYR A C 1
ATOM 637 O O . TYR A 1 81 ? 10.046 -2.581 -8.839 1.00 68.25 81 TYR A O 1
ATOM 645 N N . LYS A 1 82 ? 12.147 -1.785 -8.633 1.00 70.75 82 LYS A N 1
ATOM 646 C CA . LYS A 1 82 ? 12.851 -3.023 -8.960 1.00 70.75 82 LYS A CA 1
ATOM 647 C C . LYS A 1 82 ? 12.540 -4.130 -7.954 1.00 70.75 82 LYS A C 1
ATOM 649 O O . LYS A 1 82 ? 12.095 -5.198 -8.366 1.00 70.75 82 LYS A O 1
ATOM 654 N N . ILE A 1 83 ? 12.668 -3.880 -6.650 1.00 73.69 83 ILE A N 1
ATOM 655 C CA . ILE A 1 83 ? 12.308 -4.881 -5.633 1.00 73.69 83 ILE A CA 1
ATOM 656 C C . ILE A 1 83 ? 10.816 -5.180 -5.678 1.00 73.69 83 ILE A C 1
ATOM 658 O O . ILE A 1 83 ? 10.429 -6.347 -5.645 1.00 73.69 83 ILE A O 1
ATOM 662 N N . CYS A 1 84 ? 9.967 -4.165 -5.847 1.00 77.25 84 CYS A N 1
ATOM 663 C CA . CYS A 1 84 ? 8.533 -4.395 -5.965 1.00 77.25 84 CYS A CA 1
ATOM 664 C C . CYS A 1 84 ? 8.184 -5.322 -7.141 1.00 77.25 84 CYS A C 1
ATOM 666 O O . CYS A 1 84 ? 7.284 -6.160 -7.021 1.00 77.25 84 CYS A O 1
ATOM 668 N N . ALA A 1 85 ? 8.880 -5.177 -8.271 1.00 76.06 85 ALA A N 1
ATOM 669 C CA . ALA A 1 85 ? 8.733 -6.030 -9.444 1.00 76.06 85 ALA A CA 1
ATOM 670 C C . ALA A 1 85 ? 9.185 -7.470 -9.158 1.00 76.06 85 ALA A C 1
ATOM 672 O O . ALA A 1 85 ? 8.420 -8.402 -9.421 1.00 76.06 85 ALA A O 1
ATOM 673 N N . LEU A 1 86 ? 10.369 -7.646 -8.559 1.00 77.69 86 LEU A N 1
ATOM 674 C CA . LEU A 1 86 ? 10.917 -8.958 -8.195 1.00 77.69 86 LEU A CA 1
ATOM 675 C C . LEU A 1 86 ? 9.996 -9.695 -7.214 1.00 77.69 86 LEU A C 1
ATOM 677 O O . LEU A 1 86 ? 9.574 -10.816 -7.499 1.00 77.69 86 LEU A O 1
ATOM 681 N N . GLN A 1 87 ? 9.589 -9.030 -6.126 1.00 82.00 87 GLN A N 1
ATOM 682 C CA . GLN A 1 87 ? 8.658 -9.587 -5.139 1.00 82.00 87 GLN A CA 1
ATOM 683 C C . GLN A 1 87 ? 7.335 -9.990 -5.793 1.00 82.00 87 GLN A C 1
ATOM 685 O O . GLN A 1 87 ? 6.821 -11.068 -5.515 1.00 82.00 87 GLN A O 1
ATOM 690 N N . SER A 1 88 ? 6.803 -9.170 -6.708 1.00 85.12 88 SER A N 1
ATOM 691 C CA . SER A 1 88 ? 5.536 -9.471 -7.391 1.00 85.12 88 SER A CA 1
ATOM 692 C C . SER A 1 88 ? 5.634 -10.686 -8.317 1.00 85.12 88 SER A C 1
ATOM 694 O O . SER A 1 88 ? 4.707 -11.495 -8.350 1.00 85.12 88 SER A O 1
ATOM 696 N N . ILE A 1 89 ? 6.740 -10.837 -9.055 1.00 81.25 89 ILE A N 1
ATOM 697 C CA . ILE A 1 89 ? 6.985 -12.003 -9.921 1.00 81.25 89 ILE A CA 1
ATOM 698 C C . ILE A 1 89 ? 7.148 -13.276 -9.092 1.00 81.25 89 ILE A C 1
ATOM 700 O O . ILE A 1 89 ? 6.507 -14.284 -9.393 1.00 81.25 89 ILE A O 1
ATOM 704 N N . GLN A 1 90 ? 7.926 -13.222 -8.010 1.00 81.38 90 GLN A N 1
ATOM 705 C CA . GLN A 1 90 ? 8.065 -14.346 -7.082 1.00 81.38 90 GLN A CA 1
ATOM 706 C C . GLN A 1 90 ? 6.709 -14.726 -6.469 1.00 81.38 90 GLN A C 1
ATOM 708 O O . GLN A 1 90 ? 6.360 -15.912 -6.402 1.00 81.38 90 GLN A O 1
ATOM 713 N N . LYS A 1 91 ? 5.881 -13.723 -6.137 1.00 86.44 91 LYS A N 1
ATOM 714 C CA . LYS A 1 91 ? 4.547 -13.920 -5.556 1.00 86.44 91 LYS A CA 1
ATOM 715 C C . LYS A 1 91 ? 3.649 -14.794 -6.417 1.00 86.44 91 LYS A C 1
ATOM 717 O O . LYS A 1 91 ? 2.950 -15.653 -5.886 1.00 86.44 91 LYS A O 1
ATOM 722 N N . VAL A 1 92 ? 3.700 -14.646 -7.741 1.00 84.69 92 VAL A N 1
ATOM 723 C CA . VAL A 1 92 ? 2.890 -15.458 -8.665 1.00 84.69 92 VAL A CA 1
ATOM 724 C C . VAL A 1 92 ? 3.117 -16.960 -8.468 1.00 84.69 92 VAL A C 1
ATOM 726 O O . VAL A 1 92 ? 2.178 -17.738 -8.638 1.00 84.69 92 VAL A O 1
ATOM 729 N N . ARG A 1 93 ? 4.327 -17.386 -8.084 1.00 83.69 93 ARG A N 1
ATOM 730 C CA . ARG A 1 93 ? 4.647 -18.798 -7.817 1.00 83.69 93 ARG A CA 1
ATOM 731 C C . ARG A 1 93 ? 4.336 -19.211 -6.382 1.00 83.69 93 ARG A C 1
ATOM 733 O O . ARG A 1 93 ? 3.897 -20.333 -6.158 1.00 83.69 93 ARG A O 1
ATOM 740 N N . GLN A 1 94 ? 4.557 -18.307 -5.435 1.00 87.88 94 GLN A N 1
ATOM 741 C CA . GLN A 1 94 ? 4.482 -18.597 -4.004 1.00 87.88 94 GLN A CA 1
ATOM 742 C C . GLN A 1 94 ? 3.058 -18.557 -3.441 1.00 87.88 94 GLN A C 1
ATOM 744 O O . GLN A 1 94 ? 2.782 -19.208 -2.439 1.00 87.88 94 GLN A O 1
ATOM 749 N N . LEU A 1 95 ? 2.140 -17.812 -4.068 1.00 90.88 95 LEU A N 1
ATOM 750 C CA . LEU A 1 95 ? 0.754 -17.756 -3.601 1.00 90.88 95 LEU A CA 1
ATOM 751 C C . LEU A 1 95 ? 0.086 -19.137 -3.645 1.00 90.88 95 LEU A C 1
ATOM 753 O O . LEU A 1 95 ? 0.351 -19.909 -4.577 1.00 90.88 95 LEU A O 1
ATOM 757 N N . PRO A 1 96 ? -0.811 -19.441 -2.689 1.00 91.69 96 PRO A N 1
ATOM 758 C CA . PRO A 1 96 ? -1.573 -20.683 -2.694 1.00 91.69 96 PRO A CA 1
ATOM 759 C C . PRO A 1 96 ? -2.516 -20.754 -3.902 1.00 91.69 96 PRO A C 1
ATOM 761 O O . PRO A 1 96 ? -2.876 -19.740 -4.500 1.00 91.69 96 PRO A O 1
ATOM 764 N N . GLU A 1 97 ? -2.973 -21.962 -4.240 1.00 93.12 97 GLU A N 1
ATOM 765 C CA . GLU A 1 97 ? -3.915 -22.190 -5.351 1.00 93.12 97 GLU A CA 1
ATOM 766 C C . GLU A 1 97 ? -5.251 -21.465 -5.175 1.00 93.12 97 GLU A C 1
ATOM 768 O O . GLU A 1 97 ? -5.989 -21.267 -6.140 1.00 93.12 97 GLU A O 1
ATOM 773 N N . ARG A 1 98 ? -5.583 -21.081 -3.938 1.00 94.75 98 ARG A N 1
ATOM 774 C CA . ARG A 1 98 ? -6.778 -20.313 -3.616 1.00 94.75 98 ARG A CA 1
ATOM 775 C C . ARG A 1 98 ? -6.411 -19.131 -2.736 1.00 94.75 98 ARG A C 1
ATOM 777 O O . ARG A 1 98 ? -5.822 -19.319 -1.676 1.00 94.75 98 ARG A O 1
ATOM 784 N N . ILE A 1 99 ? -6.812 -17.931 -3.140 1.00 94.69 99 ILE A N 1
ATOM 785 C CA . ILE A 1 99 ? -6.495 -16.684 -2.437 1.00 94.69 99 ILE A CA 1
ATOM 786 C C . ILE A 1 99 ? -7.754 -15.894 -2.093 1.00 94.69 99 ILE A C 1
ATOM 788 O O . ILE A 1 99 ? -8.777 -16.001 -2.776 1.00 94.69 99 ILE A O 1
ATOM 792 N N . PHE A 1 100 ? -7.670 -15.054 -1.061 1.00 95.44 100 PHE A N 1
ATOM 793 C CA . PHE A 1 100 ? -8.612 -13.950 -0.915 1.00 95.44 100 PHE A CA 1
ATOM 794 C C . PHE A 1 100 ? -8.090 -12.730 -1.661 1.00 95.44 100 PHE A C 1
ATOM 796 O O . PHE A 1 100 ? -6.886 -12.482 -1.716 1.00 95.44 100 PHE A O 1
ATOM 803 N N . THR A 1 101 ? -8.992 -11.934 -2.212 1.00 95.44 101 THR A N 1
ATOM 804 C CA . THR A 1 101 ? -8.643 -10.707 -2.934 1.00 95.44 101 THR A CA 1
ATOM 805 C C . THR A 1 101 ? -9.437 -9.539 -2.383 1.00 95.44 101 THR A C 1
ATOM 807 O O . THR A 1 101 ? -10.568 -9.699 -1.916 1.00 95.44 101 THR A O 1
ATOM 810 N N . LEU A 1 102 ? -8.843 -8.346 -2.418 1.00 95.25 102 LEU A N 1
ATOM 811 C CA . LEU A 1 102 ? -9.413 -7.151 -1.796 1.00 95.25 102 LEU A CA 1
ATOM 812 C C . LEU A 1 102 ? -10.831 -6.813 -2.300 1.00 95.25 102 LEU A C 1
ATOM 814 O O . LEU A 1 102 ? -11.626 -6.255 -1.550 1.00 95.25 102 LEU A O 1
ATOM 818 N N . ASP A 1 103 ? -11.204 -7.201 -3.524 1.00 94.75 103 ASP A N 1
ATOM 819 C CA . ASP A 1 103 ? -12.551 -6.960 -4.056 1.00 94.75 103 ASP A CA 1
ATOM 820 C C . ASP A 1 103 ? -13.657 -7.689 -3.268 1.00 94.75 103 ASP A C 1
ATOM 822 O O . ASP A 1 103 ? -14.798 -7.235 -3.270 1.00 94.75 103 ASP A O 1
ATOM 826 N N . GLN A 1 104 ? -13.339 -8.765 -2.534 1.00 94.06 104 GLN A N 1
ATOM 827 C CA . GLN A 1 104 ? -14.307 -9.453 -1.657 1.00 94.06 104 GLN A CA 1
ATOM 828 C C . GLN A 1 104 ? -14.762 -8.584 -0.482 1.00 94.06 104 GLN A C 1
ATOM 830 O O . GLN A 1 104 ? -15.792 -8.868 0.143 1.00 94.06 104 GLN A O 1
ATOM 835 N N . LEU A 1 105 ? -13.979 -7.548 -0.173 1.00 93.56 105 LEU A N 1
ATOM 836 C CA . LEU A 1 105 ? -14.236 -6.596 0.895 1.00 93.56 105 LEU A CA 1
ATOM 837 C C . LEU A 1 105 ? -14.956 -5.335 0.414 1.00 93.56 105 LEU A C 1
ATOM 839 O O . LEU A 1 105 ? -15.231 -4.467 1.243 1.00 93.56 105 LEU A O 1
ATOM 843 N N . ILE A 1 106 ? -15.286 -5.241 -0.882 1.00 93.12 106 ILE A N 1
ATOM 844 C CA . ILE A 1 106 ? -15.953 -4.057 -1.423 1.00 93.12 106 ILE A CA 1
ATOM 845 C C . ILE A 1 106 ? -17.265 -3.795 -0.682 1.00 93.12 106 ILE A C 1
ATOM 847 O O . ILE A 1 106 ? -18.090 -4.697 -0.527 1.00 93.12 106 ILE A O 1
ATOM 851 N N . ASP A 1 107 ? -17.422 -2.556 -0.216 1.00 92.12 107 ASP A N 1
ATOM 852 C CA . ASP A 1 107 ? -18.600 -2.020 0.469 1.00 92.12 107 ASP A CA 1
ATOM 853 C C . ASP A 1 107 ? -19.037 -2.781 1.735 1.00 92.12 107 ASP A C 1
ATOM 855 O O . ASP A 1 107 ? -20.146 -2.583 2.239 1.00 92.12 107 ASP A O 1
ATOM 859 N N . ARG A 1 108 ? -18.173 -3.636 2.302 1.00 90.50 108 ARG A N 1
ATOM 860 C CA . ARG A 1 108 ? -18.503 -4.432 3.500 1.00 90.50 108 ARG A CA 1
ATOM 861 C C . ARG A 1 108 ? -18.704 -3.592 4.759 1.00 90.50 108 ARG A C 1
ATOM 863 O O . ARG A 1 108 ? -19.312 -4.088 5.703 1.00 90.50 108 ARG A O 1
ATOM 870 N N . HIS A 1 109 ? -18.237 -2.348 4.752 1.00 90.69 109 HIS A N 1
ATOM 871 C CA . HIS A 1 109 ? -18.321 -1.406 5.863 1.00 90.69 109 HIS A CA 1
ATOM 872 C C . HIS A 1 109 ? -19.097 -0.130 5.509 1.00 90.69 109 HIS A C 1
ATOM 874 O O . HIS A 1 109 ? -18.910 0.873 6.181 1.00 90.69 109 HIS A O 1
ATOM 880 N N . ARG A 1 110 ? -19.986 -0.147 4.497 1.00 88.31 110 ARG A N 1
ATOM 881 C CA . ARG A 1 110 ? -20.731 1.050 4.033 1.00 88.31 110 ARG A CA 1
ATOM 882 C C . ARG A 1 110 ? -21.383 1.876 5.153 1.00 88.31 110 ARG A C 1
ATOM 884 O O . ARG A 1 110 ? -21.371 3.100 5.091 1.00 88.31 110 ARG A O 1
ATOM 891 N N . ASP A 1 111 ? -21.901 1.194 6.170 1.00 84.31 111 ASP A N 1
ATOM 892 C CA . ASP A 1 111 ? -22.643 1.787 7.293 1.00 84.31 111 ASP A CA 1
ATOM 893 C C . ASP A 1 111 ? -21.834 1.792 8.603 1.00 84.31 111 ASP A C 1
ATOM 895 O O . ASP A 1 111 ? -22.397 1.891 9.692 1.00 84.31 111 ASP A O 1
ATOM 899 N N . GLU A 1 112 ? -20.518 1.595 8.520 1.00 90.69 112 GLU A N 1
ATOM 900 C CA . GLU A 1 112 ? -19.637 1.503 9.679 1.00 90.69 112 GLU A CA 1
ATOM 901 C C . GLU A 1 112 ? -18.564 2.589 9.649 1.00 90.69 112 GLU A C 1
ATOM 903 O O . GLU A 1 112 ? -17.960 2.893 8.617 1.00 90.69 112 GLU A O 1
ATOM 908 N N . THR A 1 113 ? -18.280 3.127 10.833 1.00 94.38 113 THR A N 1
ATOM 909 C CA . THR A 1 113 ? -17.126 3.992 11.054 1.00 94.38 113 THR A CA 1
ATOM 910 C C . THR A 1 113 ? -15.851 3.159 11.025 1.00 94.38 113 THR A C 1
ATOM 912 O O . THR A 1 113 ? -15.723 2.182 11.773 1.00 94.38 113 THR A O 1
ATOM 915 N N . LEU A 1 114 ? -14.888 3.572 10.202 1.00 95.81 114 LEU A N 1
ATOM 916 C CA . LEU A 1 114 ? -13.559 2.966 10.144 1.00 95.81 114 LEU A CA 1
ATOM 917 C C . LEU A 1 114 ? -12.517 3.914 10.736 1.00 95.81 114 LEU A C 1
ATOM 919 O O . LEU A 1 114 ? -12.436 5.070 10.334 1.00 95.81 114 LEU A O 1
ATOM 923 N N . LEU A 1 115 ? -11.681 3.402 11.635 1.00 97.56 115 LEU A N 1
ATOM 924 C CA . LEU A 1 115 ? -10.522 4.082 12.197 1.00 97.56 115 LEU A CA 1
ATOM 925 C C . LEU A 1 115 ? -9.235 3.540 11.573 1.00 97.56 115 LEU A C 1
ATOM 927 O O . LEU A 1 115 ? -8.865 2.387 11.804 1.00 97.56 115 LEU A O 1
ATOM 931 N N . ILE A 1 116 ? -8.535 4.383 10.817 1.00 98.06 116 ILE A N 1
ATOM 932 C CA . ILE A 1 116 ? -7.171 4.116 10.360 1.00 98.06 116 ILE A CA 1
ATOM 933 C C . ILE A 1 116 ? -6.202 4.525 11.458 1.00 98.06 116 ILE A C 1
ATOM 935 O O . ILE A 1 116 ? -6.178 5.680 11.888 1.00 98.06 116 ILE A O 1
ATOM 939 N N . ILE A 1 117 ? -5.367 3.576 11.864 1.00 97.69 117 ILE A N 1
ATOM 940 C CA . ILE A 1 117 ? -4.444 3.723 12.978 1.00 97.69 117 ILE A CA 1
ATOM 941 C C . ILE A 1 117 ? -3.008 3.797 12.440 1.00 97.69 117 ILE A C 1
ATOM 943 O O . ILE A 1 117 ? -2.428 2.789 12.019 1.00 97.69 117 ILE A O 1
ATOM 947 N N . GLY A 1 118 ? -2.459 5.013 12.413 1.00 93.56 118 GLY A N 1
ATOM 948 C CA . GLY A 1 118 ? -1.093 5.314 11.977 1.00 93.56 118 GLY A CA 1
ATOM 949 C C . GLY A 1 118 ? -0.038 4.952 13.018 1.00 93.56 118 GLY A C 1
ATOM 950 O O . GLY A 1 118 ? -0.349 4.386 14.059 1.00 93.56 118 GLY A O 1
ATOM 951 N N . ALA A 1 119 ? 1.228 5.259 12.743 1.00 89.50 119 ALA A N 1
ATOM 952 C CA . ALA A 1 119 ? 2.350 4.994 13.656 1.00 89.50 119 ALA A CA 1
ATOM 953 C C . ALA A 1 119 ? 2.796 6.241 14.447 1.00 89.50 119 ALA A C 1
ATOM 955 O O . ALA A 1 119 ? 3.840 6.234 15.103 1.00 89.50 119 ALA A O 1
ATOM 956 N N . GLY A 1 120 ? 2.023 7.325 14.351 1.00 88.75 120 GLY A N 1
ATOM 957 C CA . GLY A 1 120 ? 2.310 8.596 14.987 1.00 88.75 120 GLY A CA 1
ATOM 958 C C . GLY A 1 120 ? 2.372 8.482 16.515 1.00 88.75 120 GLY A C 1
ATOM 959 O O . GLY A 1 120 ? 1.537 7.802 17.119 1.00 88.75 120 GLY A O 1
ATOM 960 N N . PRO A 1 121 ? 3.333 9.156 17.161 1.00 86.00 121 PRO A N 1
ATOM 961 C CA . PRO A 1 121 ? 3.473 9.199 18.616 1.00 86.00 121 PRO A CA 1
ATOM 962 C C . PRO A 1 121 ? 2.213 9.570 19.407 1.00 86.00 121 PRO A C 1
ATOM 964 O O . PRO A 1 121 ? 2.128 9.264 20.593 1.00 86.00 121 PRO A O 1
ATOM 967 N N . SER A 1 122 ? 1.274 10.307 18.816 1.00 88.88 122 SER A N 1
ATOM 968 C CA . SER A 1 122 ? 0.047 10.774 19.478 1.00 88.88 122 SER A CA 1
ATOM 969 C C . SER A 1 122 ? -1.073 9.741 19.574 1.00 88.88 122 SER A C 1
ATOM 971 O O . SER A 1 122 ? -2.109 10.019 20.172 1.00 88.88 122 SER A O 1
ATOM 973 N N . ILE A 1 123 ? -0.877 8.567 18.975 1.00 90.75 123 ILE A N 1
ATOM 974 C CA . ILE A 1 123 ? -1.895 7.533 18.792 1.00 90.75 123 ILE A CA 1
ATOM 975 C C . ILE A 1 123 ? -2.705 7.189 20.048 1.00 90.75 123 ILE A C 1
ATOM 977 O O . ILE A 1 123 ? -3.903 6.951 19.937 1.00 90.75 123 ILE A O 1
ATOM 981 N N . GLY A 1 124 ? -2.060 7.125 21.220 1.00 89.44 124 GLY A N 1
ATOM 982 C CA . GLY A 1 124 ? -2.709 6.766 22.482 1.00 89.44 124 GLY A CA 1
ATOM 983 C C . GLY A 1 124 ? -3.509 5.460 22.399 1.00 89.44 124 GLY A C 1
ATOM 984 O O . GLY A 1 124 ? -4.719 5.487 22.603 1.00 89.44 124 GLY A O 1
ATOM 985 N N . ILE A 1 125 ? -2.849 4.330 22.099 1.00 92.75 125 ILE A N 1
ATOM 986 C CA . ILE A 1 125 ? -3.481 3.009 21.862 1.00 92.75 125 ILE A CA 1
ATOM 987 C C . ILE A 1 125 ? -4.510 2.623 22.937 1.00 92.75 125 ILE A C 1
ATOM 989 O O . ILE A 1 125 ? -5.584 2.139 22.596 1.00 92.75 125 ILE A O 1
ATOM 993 N N . GLU A 1 126 ? -4.211 2.891 24.209 1.00 90.50 126 GLU A N 1
ATOM 994 C CA . GLU A 1 126 ? -5.080 2.599 25.364 1.00 90.50 126 GLU A CA 1
ATOM 995 C C . GLU A 1 126 ? -6.446 3.309 25.307 1.00 90.50 126 GLU A C 1
ATOM 997 O O . GLU A 1 126 ? -7.409 2.893 25.944 1.00 90.50 126 GLU A O 1
ATOM 1002 N N . SER A 1 127 ? -6.555 4.399 24.541 1.00 90.06 127 SER A N 1
ATOM 1003 C CA . SER A 1 127 ? -7.793 5.174 24.398 1.00 90.06 127 SER A CA 1
ATOM 1004 C C . SER A 1 127 ? -8.756 4.616 23.341 1.00 90.06 127 SER A C 1
ATOM 1006 O O . SER A 1 127 ? -9.891 5.092 23.211 1.00 90.06 127 SER A O 1
ATOM 1008 N N . ILE A 1 128 ? -8.316 3.617 22.571 1.00 95.06 128 ILE A N 1
ATOM 1009 C CA . ILE A 1 128 ? -9.090 3.011 21.491 1.00 95.06 128 ILE A CA 1
ATOM 1010 C C . ILE A 1 128 ? -9.897 1.835 22.053 1.00 95.06 128 ILE A C 1
ATOM 1012 O O . ILE A 1 128 ? -9.319 0.872 22.547 1.00 95.06 128 ILE A O 1
ATOM 1016 N N . ASP A 1 129 ? -11.231 1.875 21.940 1.00 93.88 129 ASP A N 1
ATOM 1017 C CA . ASP A 1 129 ? -12.082 0.711 22.230 1.00 93.88 129 ASP A CA 1
ATOM 1018 C C . ASP A 1 129 ? -12.396 -0.020 20.913 1.00 93.88 129 ASP A C 1
ATOM 1020 O O . ASP A 1 129 ? -13.300 0.399 20.176 1.00 93.88 129 ASP A O 1
ATOM 1024 N N . PRO A 1 130 ? -11.697 -1.126 20.591 1.00 90.81 130 PRO A N 1
ATOM 1025 C CA . PRO A 1 130 ? -11.855 -1.823 19.312 1.00 90.81 130 PRO A CA 1
ATOM 1026 C C . PRO A 1 130 ? -13.237 -2.467 19.136 1.00 90.81 130 PRO A C 1
ATOM 1028 O O . PRO A 1 130 ? -13.602 -2.886 18.039 1.00 90.81 130 PRO A O 1
ATOM 1031 N N . ARG A 1 131 ? -14.053 -2.544 20.196 1.00 90.12 131 ARG A N 1
ATOM 1032 C CA . ARG A 1 131 ? -15.430 -3.055 20.112 1.00 90.12 131 ARG A CA 1
ATOM 1033 C C . ARG A 1 131 ? -16.401 -2.006 19.575 1.00 90.12 131 ARG A C 1
ATOM 1035 O O . ARG A 1 131 ? -17.483 -2.369 19.127 1.00 90.12 131 ARG A O 1
ATOM 1042 N N . LYS A 1 132 ? -16.031 -0.722 19.613 1.00 91.88 132 LYS A N 1
ATOM 1043 C CA . LYS A 1 132 ? -16.899 0.410 19.250 1.00 91.88 132 LYS A CA 1
ATOM 1044 C C . LYS A 1 132 ? -16.640 0.984 17.862 1.00 91.88 132 LYS A C 1
ATOM 1046 O O . LYS A 1 132 ? -17.375 1.872 17.445 1.00 91.88 132 LYS A O 1
ATOM 1051 N N . ILE A 1 133 ? -15.621 0.505 17.153 1.00 92.44 133 ILE A N 1
ATOM 1052 C CA . ILE A 1 133 ? -15.235 1.022 15.837 1.00 92.44 133 ILE A CA 1
ATOM 1053 C C . ILE A 1 133 ? -14.540 -0.067 15.019 1.00 92.44 133 ILE A C 1
ATOM 1055 O O . ILE A 1 133 ? -13.928 -0.960 15.602 1.00 92.44 133 ILE A O 1
ATOM 1059 N N . VAL A 1 134 ? -14.645 -0.026 13.688 1.00 93.81 134 VAL A N 1
ATOM 1060 C CA . VAL A 1 134 ? -13.860 -0.918 12.822 1.00 93.81 134 VAL A CA 1
ATOM 1061 C C . VAL A 1 134 ? -12.440 -0.368 12.736 1.00 93.81 134 VAL A C 1
ATOM 1063 O O . VAL A 1 134 ? -12.256 0.828 12.530 1.00 93.81 134 VAL A O 1
ATOM 1066 N N . THR A 1 135 ? -11.429 -1.216 12.886 1.00 95.56 135 THR A N 1
ATOM 1067 C CA . THR A 1 135 ? -10.024 -0.789 12.981 1.00 95.56 135 THR A CA 1
ATOM 1068 C C . THR A 1 135 ? -9.178 -1.288 11.810 1.00 95.56 135 THR A C 1
ATOM 1070 O O . THR A 1 135 ? -9.201 -2.467 11.461 1.00 95.56 135 THR A O 1
ATOM 1073 N N . LEU A 1 136 ? -8.398 -0.387 11.211 1.00 97.56 136 LEU A N 1
ATOM 1074 C CA . LEU A 1 136 ? -7.398 -0.688 10.186 1.00 97.56 136 LEU A CA 1
ATOM 1075 C C . LEU A 1 136 ? -6.042 -0.150 10.644 1.00 97.56 136 LEU A C 1
ATOM 1077 O O . LEU A 1 136 ? -5.789 1.052 10.583 1.00 97.56 136 LEU A O 1
ATOM 1081 N N . ALA A 1 137 ? -5.171 -1.037 11.117 1.00 97.00 137 ALA A N 1
ATOM 1082 C CA . ALA A 1 137 ? -3.857 -0.665 11.630 1.00 97.00 137 ALA A CA 1
ATOM 1083 C C . ALA A 1 137 ? -2.751 -0.953 10.611 1.00 97.00 137 ALA A C 1
ATOM 1085 O O . ALA A 1 137 ? -2.771 -1.975 9.921 1.00 97.00 137 ALA A O 1
ATOM 1086 N N . THR A 1 138 ? -1.737 -0.089 10.558 1.00 91.81 138 THR A N 1
ATOM 1087 C CA . THR A 1 138 ? -0.469 -0.459 9.908 1.00 91.81 138 THR A CA 1
ATOM 1088 C C . THR A 1 138 ? 0.213 -1.583 10.691 1.00 91.81 138 THR A C 1
ATOM 1090 O O . THR A 1 138 ? -0.014 -1.731 11.891 1.00 91.81 138 THR A O 1
ATOM 1093 N N . THR A 1 139 ? 1.070 -2.376 10.051 1.00 88.06 139 THR A N 1
ATOM 1094 C CA . THR A 1 139 ? 1.744 -3.533 10.674 1.00 88.06 139 THR A CA 1
ATOM 1095 C C . THR A 1 139 ? 2.481 -3.189 11.966 1.00 88.06 139 THR A C 1
ATOM 1097 O O . THR A 1 139 ? 2.369 -3.908 12.957 1.00 88.06 139 THR A O 1
ATOM 1100 N N . ARG A 1 140 ? 3.196 -2.056 11.980 1.00 85.06 140 ARG A N 1
ATOM 1101 C CA . ARG A 1 140 ? 3.900 -1.567 13.171 1.00 85.06 140 ARG A CA 1
ATOM 1102 C C . ARG A 1 140 ? 2.932 -1.215 14.298 1.00 85.06 140 ARG A C 1
ATOM 1104 O O . ARG A 1 140 ? 3.174 -1.550 15.452 1.00 85.06 140 ARG A O 1
ATOM 1111 N N . THR A 1 141 ? 1.817 -0.577 13.963 1.00 91.62 141 THR A N 1
ATOM 1112 C CA . THR A 1 141 ? 0.789 -0.197 14.933 1.00 91.62 141 THR A CA 1
ATOM 1113 C C . THR A 1 141 ? -0.003 -1.397 15.441 1.00 91.62 141 THR A C 1
ATOM 1115 O O . THR A 1 141 ? -0.356 -1.443 16.616 1.00 91.62 141 THR A O 1
ATOM 1118 N N . ALA A 1 142 ? -0.234 -2.404 14.596 1.00 94.75 142 ALA A N 1
ATOM 1119 C CA . ALA A 1 142 ? -0.910 -3.635 14.987 1.00 94.75 142 ALA A CA 1
ATOM 1120 C C . ALA A 1 142 ? -0.177 -4.348 16.130 1.00 94.75 142 ALA A C 1
ATOM 1122 O O . ALA A 1 142 ? -0.817 -4.924 17.004 1.00 94.75 142 ALA A O 1
ATOM 1123 N N . LEU A 1 143 ? 1.152 -4.250 16.173 1.00 92.62 143 LEU A N 1
ATOM 1124 C CA . LEU A 1 143 ? 1.956 -4.775 17.271 1.00 92.62 143 LEU A CA 1
ATOM 1125 C C . LEU A 1 143 ? 1.660 -4.080 18.604 1.00 92.62 143 LEU A C 1
ATOM 1127 O O . LEU A 1 143 ? 1.537 -4.754 19.623 1.00 92.62 143 LEU A O 1
ATOM 1131 N N . LEU A 1 144 ? 1.471 -2.758 18.590 1.00 93.69 144 LEU A N 1
ATOM 1132 C CA . LEU A 1 144 ? 1.067 -2.005 19.779 1.00 93.69 144 LEU A CA 1
ATOM 1133 C C . LEU A 1 144 ? -0.355 -2.380 20.224 1.00 93.69 144 LEU A C 1
ATOM 1135 O O . LEU A 1 144 ? -0.603 -2.536 21.416 1.00 93.69 144 LEU A O 1
ATOM 1139 N N . CYS A 1 145 ? -1.281 -2.583 19.280 1.00 95.56 145 CYS A N 1
ATOM 1140 C CA . CYS A 1 145 ? -2.630 -3.074 19.584 1.00 95.56 145 CYS A CA 1
ATOM 1141 C C . CYS A 1 145 ? -2.585 -4.438 20.294 1.00 95.56 145 CYS A C 1
ATOM 1143 O O . CYS A 1 145 ? -3.241 -4.630 21.317 1.00 95.56 145 CYS A O 1
ATOM 1145 N N . LEU A 1 146 ? -1.767 -5.367 19.785 1.00 95.31 146 LEU A N 1
ATOM 1146 C CA . LEU A 1 146 ? -1.614 -6.709 20.356 1.00 95.31 146 LEU A CA 1
ATOM 1147 C C . LEU A 1 146 ? -0.986 -6.670 21.751 1.00 95.31 146 LEU A C 1
ATOM 1149 O O . LEU A 1 146 ? -1.434 -7.399 22.635 1.00 95.31 146 LEU A O 1
ATOM 1153 N N . GLN A 1 147 ? -0.006 -5.790 21.970 1.00 93.94 147 GLN A N 1
ATOM 1154 C CA . GLN A 1 147 ? 0.566 -5.537 23.294 1.0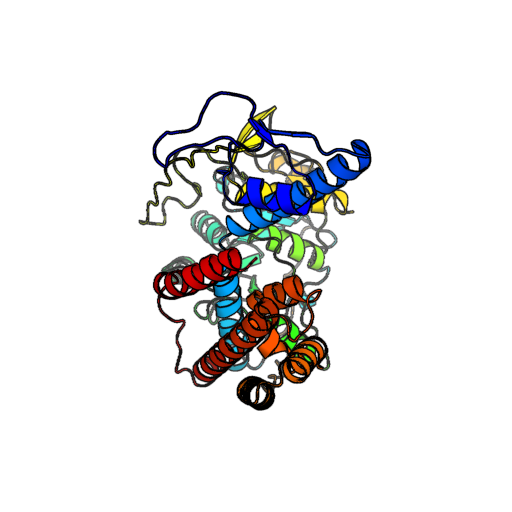0 93.94 147 GLN A CA 1
ATOM 1155 C C . GLN A 1 147 ? -0.474 -4.988 24.280 1.00 93.94 147 GLN A C 1
ATOM 1157 O O . GLN A 1 147 ? -0.473 -5.391 25.439 1.00 93.94 147 GLN A O 1
ATOM 1162 N N . ALA A 1 148 ? -1.406 -4.154 23.809 1.00 94.44 148 ALA A N 1
ATOM 1163 C CA . ALA A 1 148 ? -2.565 -3.690 24.576 1.00 94.44 148 ALA A CA 1
ATOM 1164 C C . ALA A 1 148 ? -3.694 -4.740 24.690 1.00 94.44 148 ALA A C 1
ATOM 1166 O O . ALA A 1 148 ? -4.783 -4.451 25.183 1.00 94.44 148 ALA A O 1
ATOM 1167 N N . GLY A 1 149 ? -3.465 -5.976 24.232 1.00 94.31 149 GLY A N 1
ATOM 1168 C CA . GLY A 1 149 ? -4.366 -7.108 24.440 1.00 94.31 149 GLY A CA 1
ATOM 1169 C C . GLY A 1 149 ? -5.469 -7.282 23.394 1.00 94.31 149 GLY A C 1
ATOM 1170 O O . GLY A 1 149 ? -6.358 -8.112 23.598 1.00 94.31 149 GLY A O 1
ATOM 1171 N N . TRP A 1 150 ? -5.434 -6.564 22.267 1.00 94.25 150 TRP A N 1
ATOM 1172 C CA . TRP A 1 150 ? -6.464 -6.663 21.227 1.00 94.25 150 TRP A CA 1
ATOM 1173 C C . TRP A 1 150 ? -5.896 -6.728 19.802 1.00 94.25 150 TRP A C 1
ATOM 1175 O O . TRP A 1 150 ? -4.791 -6.286 19.516 1.00 94.25 150 TRP A O 1
ATOM 1185 N N . CYS A 1 151 ? -6.656 -7.316 18.876 1.00 94.44 151 CYS A N 1
ATOM 1186 C CA . CYS A 1 151 ? -6.256 -7.452 17.472 1.00 94.44 151 CYS A CA 1
ATOM 1187 C C . CYS A 1 151 ? -7.114 -6.530 16.591 1.00 94.44 151 CYS A C 1
ATOM 1189 O O . CYS A 1 151 ? -8.342 -6.585 16.719 1.00 94.44 151 CYS A O 1
ATOM 1191 N N . PRO A 1 152 ? -6.508 -5.714 15.707 1.00 95.44 152 PRO A N 1
ATOM 1192 C CA . PRO A 1 152 ? -7.250 -4.916 14.733 1.00 95.44 152 PRO A CA 1
ATOM 1193 C C . PRO A 1 152 ? -8.143 -5.764 13.816 1.00 95.44 152 PRO A C 1
ATOM 1195 O O . PRO A 1 152 ? -7.818 -6.914 13.508 1.00 95.44 152 PRO A O 1
ATOM 1198 N N . ASP A 1 153 ? -9.251 -5.192 13.328 1.00 93.94 153 ASP A N 1
ATOM 1199 C CA . ASP A 1 153 ? -10.119 -5.860 12.346 1.00 93.94 153 ASP A CA 1
ATOM 1200 C C . ASP A 1 153 ? -9.360 -6.120 11.034 1.00 93.94 153 ASP A C 1
ATOM 1202 O O . ASP A 1 153 ? -9.521 -7.186 10.432 1.00 93.94 153 ASP A O 1
ATOM 1206 N N . TYR A 1 154 ? -8.505 -5.172 10.635 1.00 96.56 154 TYR A N 1
ATOM 1207 C CA . TYR A 1 154 ? -7.606 -5.264 9.490 1.00 96.56 154 TYR A CA 1
ATOM 1208 C C . TYR A 1 154 ? -6.188 -4.811 9.833 1.00 96.56 154 TYR A C 1
ATOM 1210 O O . TYR A 1 154 ? -5.984 -3.844 10.572 1.00 96.56 154 TYR A O 1
ATOM 1218 N N . ILE A 1 155 ? -5.207 -5.473 9.222 1.00 97.12 155 ILE A N 1
ATOM 1219 C CA . ILE A 1 155 ? -3.793 -5.103 9.298 1.00 97.12 155 ILE A CA 1
ATOM 1220 C C . ILE A 1 155 ? -3.270 -4.916 7.877 1.00 97.12 155 ILE A C 1
ATOM 1222 O O . ILE A 1 155 ? -3.414 -5.808 7.046 1.00 97.12 155 ILE A O 1
ATOM 1226 N N . ILE A 1 156 ? -2.650 -3.775 7.587 1.00 96.12 156 ILE A N 1
ATOM 1227 C CA . ILE A 1 156 ? -2.043 -3.493 6.281 1.00 96.12 156 ILE A CA 1
ATOM 1228 C C . ILE A 1 156 ? -0.521 -3.452 6.389 1.00 96.12 156 ILE A C 1
ATOM 1230 O O . ILE A 1 156 ? 0.025 -2.806 7.285 1.00 96.12 156 ILE A O 1
ATOM 1234 N N . HIS A 1 157 ? 0.147 -4.120 5.450 1.00 93.12 157 HIS A N 1
ATOM 1235 C CA . HIS A 1 157 ? 1.583 -4.016 5.202 1.00 93.12 157 HIS A CA 1
ATOM 1236 C C . HIS A 1 157 ? 1.802 -3.824 3.706 1.00 93.12 157 HIS A C 1
ATOM 1238 O O . HIS A 1 157 ? 1.090 -4.444 2.919 1.00 93.12 157 HIS A O 1
ATOM 1244 N N . ILE A 1 158 ? 2.753 -2.983 3.303 1.00 87.62 158 ILE A N 1
ATOM 1245 C CA . ILE A 1 158 ? 3.024 -2.737 1.878 1.00 87.62 158 ILE A CA 1
ATOM 1246 C C . ILE A 1 158 ? 4.502 -2.802 1.506 1.00 87.62 158 ILE A C 1
ATOM 1248 O O . ILE A 1 158 ? 4.803 -2.726 0.313 1.00 87.62 158 ILE A O 1
ATOM 1252 N N . ASP A 1 159 ? 5.390 -2.911 2.494 1.00 83.88 159 ASP A N 1
ATOM 1253 C CA . ASP A 1 159 ? 6.815 -2.746 2.259 1.00 83.88 159 ASP A CA 1
ATOM 1254 C C . ASP A 1 159 ? 7.387 -3.998 1.578 1.00 83.88 159 ASP A C 1
ATOM 1256 O O . ASP A 1 159 ? 7.026 -5.133 1.923 1.00 83.88 159 ASP A O 1
ATOM 1260 N N . PRO A 1 160 ? 8.245 -3.806 0.566 1.00 76.31 160 PRO A N 1
ATOM 1261 C CA . PRO A 1 160 ? 8.874 -4.909 -0.138 1.00 76.31 160 PRO A CA 1
ATOM 1262 C C . PRO A 1 160 ? 10.102 -5.456 0.603 1.00 76.31 160 PRO A C 1
ATOM 1264 O O . PRO A 1 160 ? 10.602 -6.509 0.211 1.00 76.31 160 PRO A O 1
ATOM 1267 N N . ASP A 1 161 ? 10.555 -4.777 1.663 1.00 71.12 161 ASP A N 1
ATOM 1268 C CA . ASP A 1 161 ? 11.729 -5.135 2.458 1.00 71.12 161 ASP A CA 1
ATOM 1269 C C . ASP A 1 161 ? 11.382 -6.024 3.663 1.00 71.12 161 ASP A C 1
ATOM 1271 O O . ASP A 1 161 ? 10.319 -5.868 4.280 1.00 71.12 161 ASP A O 1
ATOM 1275 N N . PRO A 1 162 ? 12.279 -6.953 4.045 1.00 64.44 162 PRO A N 1
ATOM 1276 C CA . PRO A 1 162 ? 12.121 -7.728 5.261 1.00 64.44 162 PRO A CA 1
ATOM 1277 C C . PRO A 1 162 ? 12.375 -6.815 6.459 1.00 64.44 162 PRO A C 1
ATOM 1279 O O . PRO A 1 162 ? 13.512 -6.604 6.864 1.00 64.44 162 PRO A O 1
ATOM 1282 N N . PHE A 1 163 ? 11.319 -6.264 7.056 1.00 68.88 163 PHE A N 1
ATOM 1283 C CA . PHE A 1 163 ? 11.471 -5.581 8.338 1.00 68.88 163 PHE A CA 1
ATOM 1284 C C . PHE A 1 163 ? 11.827 -6.619 9.417 1.00 68.88 163 PHE A C 1
ATOM 1286 O O . PHE A 1 163 ? 10.949 -7.351 9.889 1.00 68.88 163 PHE A O 1
ATOM 1293 N N . GLU A 1 164 ? 13.117 -6.739 9.747 1.00 67.75 164 GLU A N 1
ATOM 1294 C CA . GLU A 1 164 ? 13.649 -7.807 10.601 1.00 67.75 164 GLU A CA 1
ATOM 1295 C C . GLU A 1 164 ? 12.912 -7.895 11.947 1.00 67.75 164 GLU A C 1
ATOM 1297 O O . GLU A 1 164 ? 12.665 -6.899 12.627 1.00 67.75 164 GLU A O 1
ATOM 1302 N N . GLY A 1 165 ? 12.511 -9.109 12.334 1.00 79.81 165 GLY A N 1
ATOM 1303 C CA . GLY A 1 165 ? 11.867 -9.386 13.619 1.00 79.81 165 GLY A CA 1
ATOM 1304 C C . GLY A 1 165 ? 10.403 -8.944 13.743 1.00 79.81 165 GLY A C 1
ATOM 1305 O O . GLY A 1 165 ? 9.722 -9.379 14.673 1.00 79.81 165 GLY A O 1
ATOM 1306 N N . LEU A 1 166 ? 9.871 -8.099 12.848 1.00 84.19 166 LEU A N 1
ATOM 1307 C CA . LEU A 1 166 ? 8.484 -7.619 12.947 1.00 84.19 166 LEU A CA 1
ATOM 1308 C C . LEU A 1 166 ? 7.484 -8.767 12.828 1.00 84.19 166 LEU A C 1
ATOM 1310 O O . LEU A 1 166 ? 6.538 -8.850 13.611 1.00 84.19 166 LEU A O 1
ATOM 1314 N N . ARG A 1 167 ? 7.708 -9.666 11.870 1.00 87.75 167 ARG A N 1
ATOM 1315 C CA . ARG A 1 167 ? 6.865 -10.843 11.674 1.00 87.75 167 ARG A CA 1
ATOM 1316 C C . ARG A 1 167 ? 6.869 -11.723 12.919 1.00 87.75 167 ARG A C 1
ATOM 1318 O O . ARG A 1 167 ? 5.805 -12.032 13.441 1.00 87.75 167 ARG A O 1
ATOM 1325 N N . GLU A 1 168 ? 8.043 -12.099 13.411 1.00 89.88 168 GLU A N 1
ATOM 1326 C CA . GLU A 1 168 ? 8.212 -12.994 14.560 1.00 89.88 168 GLU A CA 1
ATOM 1327 C C . GLU A 1 168 ? 7.506 -12.424 15.793 1.00 89.88 168 GLU A C 1
ATOM 1329 O O . GLU A 1 168 ? 6.805 -13.137 16.511 1.00 89.88 168 GLU A O 1
ATOM 1334 N N . ARG A 1 169 ? 7.617 -11.108 15.988 1.00 91.25 169 ARG A N 1
ATOM 1335 C CA . ARG A 1 169 ? 6.980 -10.392 17.094 1.00 91.25 169 ARG A CA 1
ATOM 1336 C C . ARG A 1 169 ? 5.469 -10.265 16.947 1.00 91.25 169 ARG A C 1
ATOM 1338 O O . ARG A 1 169 ? 4.787 -10.199 17.956 1.00 91.25 169 ARG A O 1
ATOM 1345 N N . LEU A 1 170 ? 4.923 -10.237 15.732 1.00 91.69 170 LEU A N 1
ATOM 1346 C CA . LEU A 1 170 ? 3.472 -10.321 15.526 1.00 91.69 170 LEU A CA 1
ATOM 1347 C C . LEU A 1 170 ? 2.967 -11.736 15.805 1.00 91.69 170 LEU A C 1
ATOM 1349 O O . LEU A 1 170 ? 1.926 -11.910 16.436 1.00 91.69 170 LEU A O 1
ATOM 1353 N N . LEU A 1 171 ? 3.721 -12.745 15.364 1.00 91.75 171 LEU A N 1
ATOM 1354 C CA . LEU A 1 171 ? 3.376 -14.155 15.527 1.00 91.75 171 LEU A CA 1
ATOM 1355 C C . LEU A 1 171 ? 3.479 -14.645 16.976 1.00 91.75 171 LEU A C 1
ATOM 1357 O O . LEU A 1 171 ? 2.852 -15.649 17.308 1.00 91.75 171 LEU A O 1
ATOM 1361 N N . SER A 1 172 ? 4.187 -13.932 17.859 1.00 94.62 172 SER A N 1
ATOM 1362 C CA . SER A 1 172 ? 4.210 -14.256 19.292 1.00 94.62 172 SER A CA 1
ATOM 1363 C C . SER A 1 172 ? 2.883 -13.977 20.011 1.00 94.62 172 SER A C 1
ATOM 1365 O O . SER A 1 172 ? 2.734 -14.356 21.171 1.00 94.62 172 SER A O 1
ATOM 1367 N N . PHE A 1 173 ? 1.914 -13.332 19.352 1.00 95.38 173 PHE A N 1
ATOM 1368 C CA . PHE A 1 173 ? 0.591 -13.048 19.909 1.00 95.38 173 PHE A CA 1
ATOM 1369 C C . PHE A 1 173 ? -0.475 -13.969 19.300 1.00 95.38 173 PHE A C 1
ATOM 1371 O O . PHE A 1 173 ? -0.788 -13.826 18.120 1.00 95.38 173 PHE A O 1
ATOM 1378 N N . PRO A 1 174 ? -1.128 -14.863 20.068 1.00 92.69 174 PRO A N 1
ATOM 1379 C CA . PRO A 1 174 ? -2.124 -15.795 19.522 1.00 92.69 174 PRO A CA 1
ATOM 1380 C C . PRO A 1 174 ? -3.334 -15.094 18.881 1.00 92.69 174 PRO A C 1
ATOM 1382 O O . PRO A 1 174 ? -3.973 -15.637 17.978 1.00 92.69 174 PRO A O 1
ATOM 1385 N N . GLN A 1 175 ? -3.641 -13.862 19.302 1.00 91.62 175 GLN A N 1
ATOM 1386 C CA . GLN A 1 175 ? -4.729 -13.052 18.754 1.00 91.62 175 GLN A CA 1
ATOM 1387 C C . GLN A 1 175 ? -4.541 -12.759 17.257 1.00 91.62 175 GLN A C 1
ATOM 1389 O O . GLN A 1 175 ? -5.534 -12.558 16.554 1.00 91.62 175 GLN A O 1
ATOM 1394 N N . ILE A 1 176 ? -3.299 -12.790 16.754 1.00 92.75 176 ILE A N 1
ATOM 1395 C CA . ILE A 1 176 ? -2.982 -12.559 15.342 1.00 92.75 176 ILE A CA 1
ATOM 1396 C C . ILE A 1 176 ? -3.630 -13.596 14.414 1.00 92.75 176 ILE A C 1
ATOM 1398 O O . ILE A 1 176 ? -3.914 -13.289 13.260 1.00 92.75 176 ILE A O 1
ATOM 1402 N N . GLY A 1 177 ? -3.994 -14.783 14.918 1.00 91.38 177 GLY A N 1
ATOM 1403 C CA . GLY A 1 177 ? -4.752 -15.776 14.147 1.00 91.38 177 GLY A CA 1
ATOM 1404 C C . GLY A 1 177 ? -6.132 -15.297 13.687 1.00 91.38 177 GLY A C 1
ATOM 1405 O O . GLY A 1 177 ? -6.743 -15.901 12.808 1.00 91.38 177 GLY A O 1
ATOM 1406 N N . ARG A 1 178 ? -6.624 -14.185 14.246 1.00 87.75 178 ARG A N 1
ATOM 1407 C CA . ARG A 1 178 ? -7.873 -13.531 13.846 1.00 87.75 178 ARG A CA 1
ATOM 1408 C C . ARG A 1 178 ? -7.650 -12.356 12.892 1.00 87.75 178 ARG A C 1
ATOM 1410 O O . ARG A 1 178 ? -8.642 -11.716 12.542 1.00 87.75 178 ARG A O 1
ATOM 1417 N N . ALA A 1 179 ? -6.424 -12.045 12.490 1.00 91.25 179 ALA A N 1
ATOM 1418 C CA . ALA A 1 179 ? -6.142 -10.903 11.633 1.00 91.25 179 ALA A CA 1
ATOM 1419 C C . ALA A 1 179 ? -6.724 -11.076 10.220 1.00 91.25 179 ALA A C 1
ATOM 1421 O O . ALA A 1 179 ? -6.840 -12.187 9.690 1.00 91.25 179 ALA A O 1
ATOM 1422 N N . ARG A 1 180 ? -7.086 -9.948 9.601 1.00 94.81 180 ARG A N 1
ATOM 1423 C CA . ARG A 1 180 ? -7.368 -9.855 8.166 1.00 94.81 180 ARG A CA 1
ATOM 1424 C C . ARG A 1 180 ? -6.312 -8.957 7.546 1.00 94.81 180 ARG A C 1
ATOM 1426 O O . ARG A 1 180 ? -6.329 -7.741 7.728 1.00 94.81 180 ARG A O 1
ATOM 1433 N N . TRP A 1 181 ? -5.367 -9.571 6.861 1.00 96.62 181 TRP A N 1
ATOM 1434 C CA . TRP A 1 181 ? -4.237 -8.893 6.257 1.00 96.62 181 TRP A CA 1
ATOM 1435 C C . TRP A 1 181 ? -4.631 -8.304 4.914 1.00 96.62 181 TRP A C 1
ATOM 1437 O O . TRP A 1 181 ? -5.283 -8.963 4.108 1.00 96.62 181 TRP A O 1
ATOM 1447 N N . LEU A 1 182 ? -4.220 -7.068 4.674 1.00 97.19 182 LEU A N 1
ATOM 1448 C CA . LEU A 1 182 ? -4.354 -6.378 3.403 1.00 97.19 182 LEU A CA 1
ATOM 1449 C C . LEU A 1 182 ? -2.943 -6.235 2.842 1.00 97.19 182 LEU A C 1
ATOM 1451 O O . LEU A 1 182 ? -2.189 -5.381 3.310 1.00 97.19 182 LEU A O 1
ATOM 1455 N N . LEU A 1 183 ? -2.580 -7.082 1.877 1.00 95.50 183 LEU A N 1
ATOM 1456 C CA . LEU A 1 183 ? -1.210 -7.162 1.366 1.00 95.50 183 LEU A CA 1
ATOM 1457 C C . LEU A 1 183 ? -1.153 -6.932 -0.152 1.00 95.50 183 LEU A C 1
ATOM 1459 O O . LEU A 1 183 ? -1.913 -7.561 -0.897 1.00 95.50 183 LEU A O 1
ATOM 1463 N N . PRO A 1 184 ? -0.246 -6.072 -0.645 1.00 93.50 184 PRO A N 1
ATOM 1464 C CA . PRO A 1 184 ? 0.024 -5.978 -2.064 1.00 93.50 184 PRO A CA 1
ATOM 1465 C C . PRO A 1 184 ? 0.895 -7.150 -2.539 1.00 93.50 184 PRO A C 1
ATOM 1467 O O . PRO A 1 184 ? 1.672 -7.710 -1.768 1.00 93.50 184 PRO A O 1
ATOM 1470 N N . LEU A 1 185 ? 0.860 -7.463 -3.836 1.00 90.88 185 LEU A N 1
ATOM 1471 C CA . LEU A 1 185 ? 1.738 -8.480 -4.441 1.00 90.88 185 LEU A CA 1
ATOM 1472 C C . LEU A 1 185 ? 3.234 -8.210 -4.237 1.00 90.88 185 LEU A C 1
ATOM 1474 O O . LEU A 1 185 ? 4.017 -9.153 -4.180 1.00 90.88 185 LEU A O 1
ATOM 1478 N N . GLN A 1 186 ? 3.626 -6.941 -4.112 1.00 86.44 186 GLN A N 1
ATOM 1479 C CA . GLN A 1 186 ? 5.023 -6.561 -3.911 1.00 86.44 186 GLN A CA 1
ATOM 1480 C C . GLN A 1 186 ? 5.537 -6.725 -2.476 1.00 86.44 186 GLN A C 1
ATOM 1482 O O . GLN A 1 186 ? 6.692 -6.403 -2.226 1.00 86.44 186 GLN A O 1
ATOM 1487 N N . VAL A 1 187 ? 4.689 -7.144 -1.532 1.00 89.06 187 VAL A N 1
ATOM 1488 C CA . VAL A 1 187 ? 5.101 -7.297 -0.134 1.00 89.06 187 VAL A CA 1
ATOM 1489 C C . VAL A 1 187 ? 6.225 -8.325 -0.010 1.00 89.06 187 VAL A C 1
ATOM 1491 O O . VAL A 1 187 ? 6.235 -9.331 -0.735 1.00 89.06 187 VAL A O 1
ATOM 1494 N N . HIS A 1 188 ? 7.126 -8.115 0.949 1.00 85.75 188 HIS A N 1
ATOM 1495 C CA . HIS A 1 188 ? 8.191 -9.071 1.226 1.00 85.75 188 HIS A CA 1
ATOM 1496 C C . HIS A 1 188 ? 7.648 -10.492 1.476 1.00 85.75 188 HIS A C 1
ATOM 1498 O O . HIS A 1 188 ? 6.611 -10.694 2.115 1.00 85.75 188 HIS A O 1
AT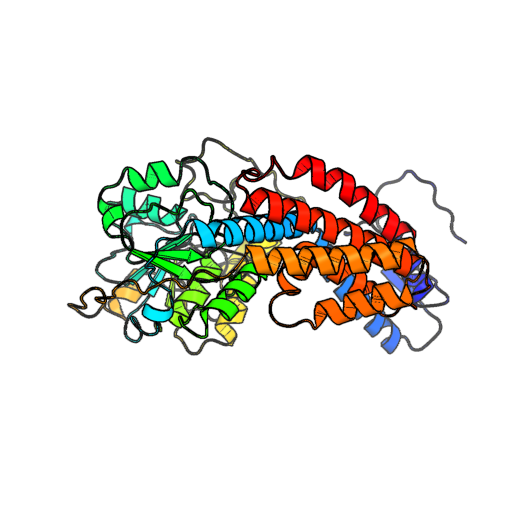OM 1504 N N . SER A 1 189 ? 8.362 -11.508 0.990 1.00 83.62 189 SER A N 1
ATOM 1505 C CA . SER A 1 189 ? 7.939 -12.917 1.060 1.00 83.62 189 SER A CA 1
ATOM 1506 C C . SER A 1 189 ? 7.821 -13.493 2.475 1.00 83.62 189 SER A C 1
ATOM 1508 O O . SER A 1 189 ? 7.036 -14.413 2.684 1.00 83.62 189 SER A O 1
ATOM 1510 N N . ASN A 1 190 ? 8.443 -12.872 3.480 1.00 84.06 190 ASN A N 1
ATOM 1511 C CA . ASN A 1 190 ? 8.224 -13.227 4.892 1.00 84.06 190 ASN A CA 1
ATOM 1512 C C . ASN A 1 190 ? 6.742 -13.100 5.314 1.00 84.06 190 ASN A C 1
ATOM 1514 O O . ASN A 1 190 ? 6.303 -13.776 6.240 1.00 84.06 190 ASN A O 1
ATOM 1518 N N . PHE A 1 191 ? 5.935 -12.289 4.625 1.00 86.88 191 PHE A N 1
ATOM 1519 C CA . PHE A 1 191 ? 4.513 -12.091 4.928 1.00 86.88 191 PHE A CA 1
ATOM 1520 C C . PHE A 1 191 ? 3.564 -13.043 4.170 1.00 86.88 191 PHE A C 1
ATOM 1522 O O . PHE A 1 191 ? 2.361 -12.797 4.124 1.00 86.88 191 PHE A O 1
ATOM 1529 N N . LEU A 1 192 ? 4.074 -14.124 3.570 1.00 84.88 192 LEU A N 1
ATOM 1530 C CA . LEU A 1 192 ? 3.254 -15.122 2.868 1.00 84.88 192 LEU A CA 1
ATOM 1531 C C . LEU A 1 192 ? 2.451 -16.017 3.814 1.00 84.88 192 LEU A C 1
ATOM 1533 O O . LEU A 1 192 ? 1.245 -16.179 3.642 1.00 84.88 192 LEU A O 1
ATOM 1537 N N . ASP A 1 193 ? 3.121 -16.545 4.835 1.00 84.31 193 ASP A N 1
ATOM 1538 C CA . ASP A 1 193 ? 2.560 -17.537 5.752 1.00 84.31 193 ASP A CA 1
ATOM 1539 C C . ASP A 1 193 ? 2.100 -16.867 7.048 1.00 84.31 193 ASP A C 1
ATOM 1541 O O . ASP A 1 193 ? 2.589 -17.156 8.146 1.00 84.31 193 ASP A O 1
ATOM 1545 N N . LEU A 1 194 ? 1.203 -15.891 6.904 1.00 89.81 194 LEU A N 1
ATOM 1546 C CA . LEU A 1 194 ? 0.570 -15.226 8.037 1.00 89.81 194 LEU A CA 1
ATOM 1547 C C . LEU A 1 194 ? -0.705 -15.970 8.442 1.00 89.81 194 LEU A C 1
ATOM 1549 O O . LEU A 1 194 ? -1.494 -16.362 7.580 1.00 89.81 194 LEU A O 1
ATOM 1553 N N . PRO A 1 195 ? -0.966 -16.125 9.748 1.00 91.69 195 PRO A N 1
ATOM 1554 C CA . PRO A 1 195 ? -2.208 -16.713 10.211 1.00 91.69 195 PRO A CA 1
ATOM 1555 C C . PRO A 1 195 ? -3.371 -15.731 9.998 1.00 91.69 195 PRO A C 1
ATOM 1557 O O . PRO A 1 195 ? -3.186 -14.513 9.935 1.00 91.69 195 PRO A O 1
ATOM 1560 N N . GLY A 1 196 ? -4.590 -16.261 9.910 1.00 91.38 196 GLY A N 1
ATOM 1561 C CA . GLY A 1 196 ? -5.784 -15.479 9.586 1.00 91.38 196 GLY A CA 1
ATOM 1562 C C . GLY A 1 196 ? -6.081 -15.445 8.084 1.00 91.38 196 GLY A C 1
ATOM 1563 O O . GLY A 1 196 ? -5.754 -16.376 7.352 1.00 91.38 196 GLY A O 1
ATOM 1564 N N . GLN A 1 197 ? -6.767 -14.398 7.623 1.00 93.56 197 GLN A N 1
ATOM 1565 C CA . GLN A 1 197 ? -7.139 -14.238 6.210 1.00 93.56 197 GLN A CA 1
ATOM 1566 C C . GLN A 1 197 ? -6.239 -13.205 5.538 1.00 93.56 197 GLN A C 1
ATOM 1568 O O . GLN A 1 197 ? -6.095 -12.106 6.064 1.00 93.56 197 GLN A O 1
ATOM 1573 N N . VAL A 1 198 ? -5.698 -13.511 4.359 1.00 95.44 198 VAL A N 1
ATOM 1574 C CA . VAL A 1 198 ? -4.858 -12.581 3.588 1.00 95.44 198 VAL A CA 1
ATOM 1575 C C . VAL A 1 198 ? -5.565 -12.165 2.302 1.00 95.44 198 VAL A C 1
ATOM 1577 O O . VAL A 1 198 ? -5.742 -12.982 1.401 1.00 95.44 198 VAL A O 1
ATOM 1580 N N . PHE A 1 199 ? -5.961 -10.893 2.225 1.00 96.19 199 PHE A N 1
ATOM 1581 C CA . PHE A 1 199 ? -6.607 -10.266 1.074 1.00 96.19 199 PHE A CA 1
ATOM 1582 C C . PHE A 1 199 ? -5.568 -9.564 0.204 1.00 96.19 199 PHE A C 1
ATOM 1584 O O . PHE A 1 199 ? -5.024 -8.518 0.569 1.00 96.19 199 PHE A O 1
ATOM 1591 N N . TRP A 1 200 ? -5.329 -10.139 -0.969 1.00 95.81 200 TRP A N 1
ATOM 1592 C CA . TRP A 1 200 ? -4.334 -9.654 -1.914 1.00 95.81 200 TRP A CA 1
ATOM 1593 C C . TRP A 1 200 ? -4.870 -8.531 -2.804 1.00 95.81 200 TRP A C 1
ATOM 1595 O O . TRP A 1 200 ? -6.033 -8.539 -3.226 1.00 95.81 200 TRP A O 1
ATOM 1605 N N . PHE A 1 201 ? -3.997 -7.577 -3.118 1.00 95.06 201 PHE A N 1
ATOM 1606 C CA . PHE A 1 201 ? -4.220 -6.535 -4.120 1.00 95.06 201 PHE A CA 1
ATOM 1607 C C . PHE A 1 201 ? -2.924 -6.226 -4.881 1.00 95.06 201 PHE A C 1
ATOM 1609 O O . PHE A 1 201 ? -1.847 -6.702 -4.530 1.00 95.06 201 PHE A O 1
ATOM 1616 N N . GLY A 1 202 ? -3.005 -5.453 -5.959 1.00 91.25 202 GLY A N 1
ATOM 1617 C CA . GLY A 1 202 ? -1.831 -4.978 -6.692 1.00 91.25 202 GLY A CA 1
ATOM 1618 C C . GLY A 1 202 ? -1.590 -3.493 -6.447 1.00 91.25 202 GLY A C 1
ATOM 1619 O O . GLY A 1 202 ? -2.521 -2.748 -6.148 1.00 91.25 202 GLY A O 1
ATOM 1620 N N . SER A 1 203 ? -0.356 -3.023 -6.609 1.00 84.94 203 SER A N 1
ATOM 1621 C CA . SER A 1 203 ? -0.083 -1.581 -6.619 1.00 84.94 203 SER A CA 1
ATOM 1622 C C . SER A 1 203 ? -0.245 -1.005 -8.017 1.00 84.94 203 SER A C 1
ATOM 1624 O O . SER A 1 203 ? 0.330 -1.512 -8.977 1.00 84.94 203 SER A O 1
ATOM 1626 N N . ARG A 1 204 ? -0.990 0.098 -8.135 1.00 78.44 204 ARG A N 1
ATOM 1627 C CA . ARG A 1 204 ? -1.188 0.807 -9.407 1.00 78.44 204 ARG A CA 1
ATOM 1628 C C . ARG A 1 204 ? 0.100 1.440 -9.930 1.00 78.44 204 ARG A C 1
ATOM 1630 O O . ARG A 1 204 ? 0.234 1.605 -11.137 1.00 78.44 204 ARG A O 1
ATOM 1637 N N . LEU A 1 205 ? 1.035 1.780 -9.047 1.00 73.31 205 LEU A N 1
ATOM 1638 C CA . LEU A 1 205 ? 2.334 2.311 -9.457 1.00 73.31 205 LEU A CA 1
ATOM 1639 C C . LEU A 1 205 ? 3.302 1.196 -9.851 1.00 73.31 205 LEU A C 1
ATOM 1641 O O . LEU A 1 205 ? 4.181 1.440 -10.662 1.00 73.31 205 LEU A O 1
ATOM 1645 N N . ASN A 1 206 ? 3.108 -0.026 -9.346 1.00 75.25 206 ASN A N 1
ATOM 1646 C CA . ASN A 1 206 ? 3.927 -1.176 -9.710 1.00 75.25 206 ASN A CA 1
ATOM 1647 C C . ASN A 1 206 ? 3.449 -1.774 -11.048 1.00 75.25 206 ASN A C 1
ATOM 1649 O O . ASN A 1 206 ? 2.359 -2.357 -11.119 1.00 75.25 206 ASN A O 1
ATOM 1653 N N . PRO A 1 207 ? 4.242 -1.693 -12.121 1.00 73.06 207 PRO A N 1
ATOM 1654 C CA . PRO A 1 207 ? 3.788 -2.149 -13.428 1.00 73.06 207 PRO A CA 1
ATOM 1655 C C . PRO A 1 207 ? 3.680 -3.683 -13.497 1.00 73.06 207 PRO A C 1
ATOM 1657 O O . PRO A 1 207 ? 2.749 -4.204 -14.100 1.00 73.06 207 PRO A O 1
ATOM 1660 N N . VAL A 1 208 ? 4.510 -4.440 -12.775 1.00 77.44 208 VAL A N 1
ATOM 1661 C CA . VAL A 1 208 ? 4.333 -5.901 -12.680 1.00 77.44 208 VAL A CA 1
ATOM 1662 C C . VAL A 1 208 ? 3.003 -6.249 -12.005 1.00 77.44 208 VAL A C 1
ATOM 1664 O O . VAL A 1 208 ? 2.275 -7.108 -12.491 1.00 77.44 208 VAL A O 1
ATOM 1667 N N . SER A 1 209 ? 2.610 -5.532 -10.945 1.00 82.50 209 SER A N 1
ATOM 1668 C CA . SER A 1 209 ? 1.279 -5.711 -10.338 1.00 82.50 209 SER A CA 1
ATOM 1669 C C . SER A 1 209 ? 0.143 -5.413 -11.323 1.00 82.50 209 SER A C 1
ATOM 1671 O O . SER A 1 209 ? -0.848 -6.138 -11.361 1.00 82.50 209 SER A O 1
ATOM 1673 N N . ASN A 1 210 ? 0.281 -4.362 -12.134 1.00 80.12 210 ASN A N 1
ATOM 1674 C CA . ASN A 1 210 ? -0.686 -4.026 -13.180 1.00 80.12 210 ASN A CA 1
ATOM 1675 C C . ASN A 1 210 ? -0.768 -5.125 -14.254 1.00 80.12 210 ASN A C 1
ATOM 1677 O O . ASN A 1 210 ? -1.869 -5.462 -14.686 1.00 80.12 210 ASN A O 1
ATOM 1681 N N . TRP A 1 211 ? 0.372 -5.684 -14.670 1.00 81.81 211 TRP A N 1
ATOM 1682 C CA . TRP A 1 211 ? 0.436 -6.818 -15.594 1.00 81.81 211 TRP A CA 1
ATOM 1683 C C . TRP A 1 211 ? -0.301 -8.029 -15.026 1.00 81.81 211 TRP A C 1
ATOM 1685 O O . TRP A 1 211 ? -1.246 -8.505 -15.650 1.00 81.81 211 TRP A O 1
ATOM 1695 N N . ILE A 1 212 ? 0.063 -8.456 -13.810 1.00 85.50 212 ILE A N 1
ATOM 1696 C CA . ILE A 1 212 ? -0.579 -9.579 -13.117 1.00 85.50 212 ILE A CA 1
ATOM 1697 C C . ILE A 1 212 ? -2.088 -9.344 -13.053 1.00 85.50 212 ILE A C 1
ATOM 1699 O O . ILE A 1 212 ? -2.858 -10.199 -13.471 1.00 85.50 212 ILE A O 1
ATOM 1703 N N . ALA A 1 213 ? -2.527 -8.159 -12.621 1.00 87.62 213 ALA A N 1
ATOM 1704 C CA . ALA A 1 213 ? -3.947 -7.838 -12.545 1.00 87.62 213 ALA A CA 1
ATOM 1705 C C . ALA A 1 213 ? -4.669 -7.997 -13.896 1.00 87.62 213 ALA A C 1
ATOM 1707 O O . ALA A 1 213 ? -5.775 -8.528 -13.912 1.00 87.62 213 ALA A O 1
ATOM 1708 N N . ARG A 1 214 ? -4.064 -7.593 -15.025 1.00 86.12 214 ARG A N 1
ATOM 1709 C CA . ARG A 1 214 ? -4.647 -7.797 -16.368 1.00 86.12 214 ARG A CA 1
ATOM 1710 C C . ARG A 1 214 ? -4.746 -9.274 -16.743 1.00 86.12 214 ARG A C 1
ATOM 1712 O O . ARG A 1 214 ? -5.768 -9.677 -17.280 1.00 86.12 214 ARG A O 1
ATOM 1719 N N . GLN A 1 215 ? -3.725 -10.072 -16.431 1.00 85.75 215 GLN A N 1
ATOM 1720 C CA . GLN A 1 215 ? -3.742 -11.519 -16.684 1.00 85.75 215 GLN A CA 1
ATOM 1721 C C . GLN A 1 215 ? -4.810 -12.233 -15.842 1.00 85.75 215 GLN A C 1
ATOM 1723 O O . GLN A 1 215 ? -5.413 -13.207 -16.283 1.00 85.75 215 GLN A O 1
ATOM 1728 N N . LEU A 1 216 ? -5.079 -11.726 -14.635 1.00 89.56 216 LEU A N 1
ATOM 1729 C CA . LEU A 1 216 ? -6.102 -12.268 -13.742 1.00 89.56 216 LEU A CA 1
ATOM 1730 C C . LEU A 1 216 ? -7.525 -11.859 -14.146 1.00 89.56 216 LEU A C 1
ATOM 1732 O O . LEU A 1 216 ? -8.442 -12.652 -13.951 1.00 89.56 216 LEU A O 1
ATOM 1736 N N . GLN A 1 217 ? -7.725 -10.663 -14.714 1.00 87.75 217 GLN A N 1
ATOM 1737 C CA . GLN A 1 217 ? -9.047 -10.072 -14.995 1.00 87.75 217 GLN A CA 1
ATOM 1738 C C . GLN A 1 217 ? -10.078 -10.995 -15.675 1.00 87.75 217 GLN A C 1
ATOM 1740 O O . GLN A 1 217 ? -11.239 -10.927 -15.264 1.00 87.75 217 GLN A O 1
ATOM 1745 N N . PRO A 1 218 ? -9.722 -11.866 -16.646 1.00 87.50 218 PRO A N 1
ATOM 1746 C CA . PRO A 1 218 ? -10.682 -12.788 -17.264 1.00 87.50 218 PRO A CA 1
ATOM 1747 C C . PRO A 1 218 ? -11.306 -13.802 -16.292 1.00 87.50 218 PRO A C 1
ATOM 1749 O O . PRO A 1 218 ? -12.361 -14.365 -16.572 1.00 87.50 218 PRO A O 1
ATOM 1752 N N . HIS A 1 219 ? -10.661 -14.049 -15.153 1.00 89.56 219 HIS A N 1
ATOM 1753 C CA . HIS A 1 219 ? -11.001 -15.131 -14.228 1.00 89.56 219 HIS A CA 1
ATOM 1754 C C . HIS A 1 219 ? -11.184 -14.655 -12.780 1.00 89.56 219 HIS A C 1
ATOM 1756 O O . HIS A 1 219 ? -11.874 -15.297 -11.987 1.00 89.56 219 HIS A O 1
ATOM 1762 N N . LEU A 1 220 ? -10.553 -13.540 -12.415 1.00 91.00 220 LEU A N 1
ATOM 1763 C CA . LEU A 1 220 ? -10.467 -13.032 -11.057 1.00 91.00 220 LEU A CA 1
ATOM 1764 C C . LEU A 1 220 ? -10.324 -11.506 -11.073 1.00 91.00 220 LEU A C 1
ATOM 1766 O O . LEU A 1 220 ? -9.364 -10.947 -11.603 1.00 91.00 220 LEU A O 1
ATOM 1770 N N . ARG A 1 221 ? -11.261 -10.810 -10.424 1.00 91.62 221 ARG A N 1
ATOM 1771 C CA . ARG A 1 221 ? -11.140 -9.366 -10.208 1.00 91.62 221 ARG A CA 1
ATOM 1772 C C . ARG A 1 221 ? -10.017 -9.102 -9.207 1.00 91.62 221 ARG A C 1
ATOM 1774 O O . ARG A 1 221 ? -10.108 -9.512 -8.056 1.00 91.62 221 ARG A O 1
ATOM 1781 N N . PHE A 1 222 ? -8.990 -8.376 -9.636 1.00 92.69 222 PHE A N 1
ATOM 1782 C CA . PHE A 1 222 ? -7.821 -8.074 -8.811 1.00 92.69 222 PHE A CA 1
ATOM 1783 C C . PHE A 1 222 ? -7.611 -6.553 -8.701 1.00 92.69 222 PHE A C 1
ATOM 1785 O O . PHE A 1 222 ? -7.181 -5.926 -9.674 1.00 92.69 222 PHE A O 1
ATOM 1792 N N . PRO A 1 223 ? -7.970 -5.916 -7.567 1.00 91.94 223 PRO A N 1
ATOM 1793 C CA . PRO A 1 223 ? -7.874 -4.464 -7.419 1.00 91.94 223 PRO A CA 1
ATOM 1794 C C . PRO A 1 223 ? -6.442 -3.931 -7.495 1.00 91.94 223 PRO A C 1
ATOM 1796 O O . PRO A 1 223 ? -5.517 -4.534 -6.953 1.00 91.94 223 PRO A O 1
ATOM 1799 N N . LEU A 1 224 ? -6.287 -2.755 -8.107 1.00 88.31 224 LEU A N 1
ATOM 1800 C CA . LEU A 1 224 ? -5.039 -1.993 -8.146 1.00 88.31 224 LEU A CA 1
ATOM 1801 C C . LEU A 1 224 ? -5.172 -0.731 -7.290 1.00 88.31 224 LEU A C 1
ATOM 1803 O O . LEU A 1 224 ? -6.008 0.126 -7.578 1.00 88.31 224 LEU A O 1
ATOM 1807 N N . ILE A 1 225 ? -4.336 -0.612 -6.261 1.00 87.88 225 ILE A N 1
ATOM 1808 C CA . ILE A 1 225 ? -4.394 0.445 -5.247 1.00 87.88 225 ILE A CA 1
ATOM 1809 C C . ILE A 1 225 ? -3.279 1.464 -5.462 1.00 87.88 225 ILE A C 1
ATOM 1811 O O . ILE A 1 225 ? -2.129 1.112 -5.732 1.00 87.88 225 ILE A O 1
ATOM 1815 N N . LEU A 1 226 ? -3.619 2.745 -5.323 1.00 80.88 226 LEU A N 1
ATOM 1816 C CA . LEU A 1 226 ? -2.650 3.831 -5.278 1.00 80.88 226 LEU A CA 1
ATOM 1817 C C . LEU A 1 226 ? -2.265 4.101 -3.816 1.00 80.88 226 LEU A C 1
ATOM 1819 O O . LEU A 1 226 ? -3.087 4.576 -3.037 1.00 80.88 226 LEU A O 1
ATOM 1823 N N . SER A 1 227 ? -1.019 3.781 -3.456 1.00 72.38 227 SER A N 1
ATOM 1824 C CA . SER A 1 227 ? -0.531 3.834 -2.068 1.00 72.38 227 SER A CA 1
ATOM 1825 C C . SER A 1 227 ? -0.381 5.259 -1.515 1.00 72.38 227 SER A C 1
ATOM 1827 O O . SER A 1 227 ? -0.455 5.457 -0.315 1.00 72.38 227 SER A O 1
ATOM 1829 N N . GLY A 1 228 ? -0.181 6.279 -2.360 1.00 68.81 228 GLY A N 1
ATOM 1830 C CA . GLY A 1 228 ? -0.045 7.668 -1.889 1.00 68.81 228 GLY A CA 1
ATOM 1831 C C . GLY A 1 228 ? 1.225 7.957 -1.072 1.00 68.81 228 GLY A C 1
ATOM 1832 O O . GLY A 1 228 ? 1.278 8.957 -0.367 1.00 68.81 228 GLY A O 1
ATOM 1833 N N . GLY A 1 229 ? 2.236 7.084 -1.162 1.00 71.31 229 GLY A N 1
ATOM 1834 C CA . GLY A 1 229 ? 3.577 7.290 -0.602 1.00 71.31 229 GLY A CA 1
ATOM 1835 C C . GLY A 1 229 ? 3.812 6.704 0.794 1.00 71.31 229 GLY A C 1
ATOM 1836 O O . GLY A 1 229 ? 4.959 6.494 1.155 1.00 71.31 229 GLY A O 1
ATOM 1837 N N . SER A 1 230 ? 2.765 6.362 1.551 1.00 83.88 230 SER A N 1
ATOM 1838 C CA . SER A 1 230 ? 2.902 5.741 2.878 1.00 83.88 230 SER A CA 1
ATOM 1839 C C . SER A 1 230 ? 1.864 4.644 3.119 1.00 83.88 230 SER A C 1
ATOM 1841 O O . SER A 1 230 ? 0.820 4.598 2.465 1.00 83.88 230 SER A O 1
ATOM 1843 N N . VAL A 1 231 ? 2.103 3.780 4.113 1.00 90.50 231 VAL A N 1
ATOM 1844 C CA . VAL A 1 231 ? 1.138 2.739 4.512 1.00 90.50 231 VAL A CA 1
ATOM 1845 C C . VAL A 1 231 ? -0.202 3.349 4.947 1.00 90.50 231 VAL A C 1
ATOM 1847 O O . VAL A 1 231 ? -1.257 2.820 4.601 1.00 90.50 231 VAL A O 1
ATOM 1850 N N . SER A 1 232 ? -0.178 4.485 5.655 1.00 93.25 232 SER A N 1
ATOM 1851 C CA . SER A 1 232 ? -1.387 5.209 6.076 1.00 93.25 232 SER A CA 1
ATOM 1852 C C . SER A 1 232 ? -2.170 5.774 4.889 1.00 93.25 232 SER A C 1
ATOM 1854 O O . SER A 1 232 ? -3.398 5.681 4.865 1.00 93.25 232 SER A O 1
ATOM 1856 N N . CYS A 1 233 ? -1.482 6.324 3.885 1.00 91.38 233 CYS A N 1
ATOM 1857 C CA . CYS A 1 233 ? -2.122 6.783 2.652 1.00 91.38 233 CYS A CA 1
ATOM 1858 C C . CYS A 1 233 ? -2.760 5.597 1.900 1.00 91.38 233 CYS A C 1
ATOM 1860 O O . CYS A 1 233 ? -3.906 5.674 1.459 1.00 91.38 233 CYS A O 1
ATOM 1862 N N . CYS A 1 234 ? -2.080 4.448 1.843 1.00 93.56 234 CYS A N 1
ATOM 1863 C CA . CYS A 1 234 ? -2.625 3.238 1.228 1.00 93.56 234 CYS A CA 1
ATOM 1864 C C . CYS A 1 234 ? -3.867 2.737 1.976 1.00 93.56 234 CYS A C 1
ATOM 1866 O O . CYS A 1 234 ? -4.876 2.407 1.354 1.00 93.56 234 CYS A O 1
ATOM 1868 N N . ALA A 1 235 ? -3.832 2.749 3.313 1.00 96.75 235 ALA A N 1
ATOM 1869 C CA . ALA A 1 235 ? -4.974 2.421 4.160 1.00 96.75 235 ALA A CA 1
ATOM 1870 C C . ALA A 1 235 ? -6.178 3.333 3.876 1.00 96.75 235 ALA A C 1
ATOM 1872 O O . ALA A 1 235 ? -7.313 2.856 3.807 1.00 96.75 235 ALA A O 1
ATOM 1873 N N . PHE A 1 236 ? -5.937 4.630 3.648 1.00 96.06 236 PHE A N 1
ATOM 1874 C CA . PHE A 1 236 ? -6.979 5.574 3.249 1.00 96.06 236 PHE A CA 1
ATOM 1875 C C . PHE A 1 236 ? -7.575 5.198 1.893 1.00 96.06 236 PHE A C 1
ATOM 1877 O O . PHE A 1 236 ? -8.796 5.096 1.791 1.00 96.06 236 PHE A O 1
ATOM 1884 N N . THR A 1 237 ? -6.762 4.914 0.875 1.00 93.38 237 THR A N 1
ATOM 1885 C CA . THR A 1 237 ? -7.278 4.466 -0.430 1.00 93.38 237 THR A CA 1
ATOM 1886 C C . THR A 1 237 ? -8.071 3.162 -0.300 1.00 93.38 237 THR A C 1
ATOM 1888 O O . THR A 1 237 ? -9.151 3.027 -0.865 1.00 93.38 237 THR A O 1
ATOM 1891 N N . ILE A 1 238 ? -7.596 2.193 0.490 1.00 95.31 238 ILE A N 1
ATOM 1892 C CA . ILE A 1 238 ? -8.317 0.929 0.697 1.00 95.31 238 ILE A CA 1
ATOM 1893 C C . ILE A 1 238 ? -9.641 1.144 1.440 1.00 95.31 238 ILE A C 1
ATOM 1895 O O . ILE A 1 238 ? -10.624 0.469 1.137 1.00 95.31 238 ILE A O 1
ATOM 1899 N N . SER A 1 239 ? -9.721 2.105 2.361 1.00 94.69 239 SER A N 1
ATOM 1900 C CA . SER A 1 239 ? -10.977 2.400 3.059 1.00 94.69 239 SER A CA 1
ATOM 1901 C C . SER A 1 239 ? -12.122 2.803 2.118 1.00 94.69 239 SER A C 1
ATOM 1903 O O . SER A 1 239 ? -13.285 2.594 2.458 1.00 94.69 239 SER A O 1
ATOM 1905 N N . GLU A 1 240 ? -11.810 3.322 0.924 1.00 90.69 240 GLU A N 1
ATOM 1906 C CA . GLU A 1 240 ? -12.800 3.598 -0.126 1.00 90.69 240 GLU A CA 1
ATOM 1907 C C . GLU A 1 240 ? -13.391 2.313 -0.689 1.00 90.69 240 GLU A C 1
ATOM 1909 O O . GLU A 1 240 ? -14.601 2.229 -0.873 1.00 90.69 240 GLU A O 1
ATOM 1914 N N . PHE A 1 241 ? -12.562 1.284 -0.885 1.00 91.38 241 PHE A N 1
ATOM 1915 C CA . PHE A 1 241 ? -13.037 -0.038 -1.287 1.00 91.38 241 PHE A CA 1
ATOM 1916 C C . PHE A 1 241 ? -13.921 -0.638 -0.204 1.00 91.38 241 PHE A C 1
ATOM 1918 O O . PHE A 1 241 ? -14.972 -1.173 -0.520 1.00 91.38 241 PHE A O 1
ATOM 1925 N N . LEU A 1 242 ? -13.549 -0.501 1.070 1.00 93.19 242 LEU A N 1
ATOM 1926 C CA . LEU A 1 242 ? -14.369 -0.993 2.181 1.00 93.19 242 LEU A CA 1
ATOM 1927 C C . LEU A 1 242 ? -15.734 -0.282 2.281 1.00 93.19 242 LEU A C 1
ATOM 1929 O O . LEU A 1 242 ? -16.637 -0.797 2.941 1.00 93.19 242 LEU A O 1
ATOM 1933 N N . GLY A 1 243 ? -15.893 0.874 1.630 1.00 91.50 243 GLY A N 1
ATOM 1934 C CA . GLY A 1 243 ? -17.114 1.680 1.613 1.00 91.50 243 GLY A CA 1
ATOM 1935 C C . GLY A 1 243 ? -17.349 2.502 2.882 1.00 91.50 243 GLY A C 1
ATOM 1936 O O . GLY A 1 243 ? -18.377 3.162 2.981 1.00 91.50 243 GLY A O 1
ATOM 1937 N N . ALA A 1 244 ? -16.419 2.481 3.843 1.00 90.31 244 ALA A N 1
ATOM 1938 C CA . ALA A 1 244 ? -16.629 3.028 5.182 1.00 90.31 244 ALA A CA 1
ATOM 1939 C C . ALA A 1 244 ? -16.886 4.541 5.204 1.00 90.31 244 ALA A C 1
ATOM 1941 O O . ALA A 1 244 ? -16.141 5.325 4.603 1.00 90.31 244 ALA A O 1
ATOM 1942 N N . SER A 1 245 ? -17.919 4.952 5.944 1.00 92.31 245 SER A N 1
ATOM 1943 C CA . SER A 1 245 ? -18.221 6.353 6.230 1.00 92.31 245 SER A CA 1
ATOM 1944 C C . SER A 1 245 ? -18.973 6.485 7.564 1.00 92.31 245 SER A C 1
ATOM 1946 O O . SER A 1 245 ? -20.021 5.860 7.711 1.00 92.31 245 SER A O 1
ATOM 1948 N N . PRO A 1 246 ? -18.505 7.310 8.523 1.00 95.25 246 PRO A N 1
ATOM 1949 C CA . PRO A 1 246 ? -17.327 8.182 8.460 1.00 95.25 246 PRO A CA 1
ATOM 1950 C C . PRO A 1 246 ? -15.982 7.439 8.409 1.00 95.25 246 PRO A C 1
ATOM 1952 O O . PRO A 1 246 ? -15.863 6.296 8.849 1.00 95.25 246 PRO A O 1
ATOM 1955 N N . LEU A 1 247 ? -14.956 8.123 7.897 1.00 97.19 247 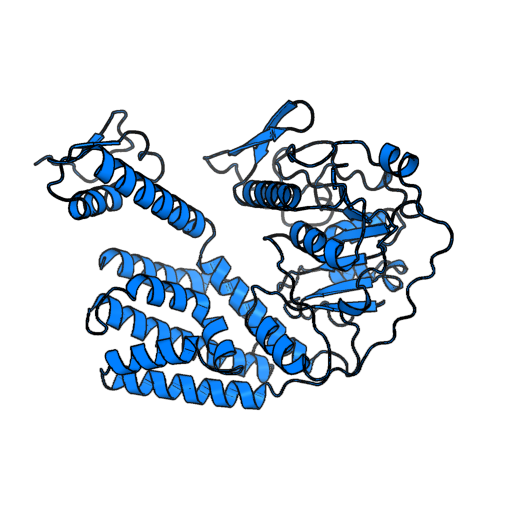LEU A N 1
ATOM 1956 C CA . LEU A 1 247 ? -13.564 7.684 7.982 1.00 97.19 247 LEU A CA 1
ATOM 1957 C C . LEU A 1 247 ? -12.824 8.512 9.034 1.00 97.19 247 LEU A C 1
ATOM 1959 O O . LEU A 1 247 ? -12.756 9.738 8.933 1.00 97.19 247 LEU A O 1
ATOM 1963 N N . CYS A 1 248 ? -12.232 7.828 10.003 1.00 97.94 248 CYS A N 1
ATOM 1964 C CA . CYS A 1 248 ? -11.466 8.412 11.090 1.00 97.94 248 CYS A CA 1
ATOM 1965 C C . CYS A 1 248 ? -9.974 8.094 10.939 1.00 97.94 248 CYS A C 1
ATOM 1967 O O . CYS A 1 248 ? -9.601 6.976 10.588 1.00 97.94 248 CYS A O 1
ATOM 1969 N N . LEU A 1 249 ? -9.114 9.060 11.251 1.00 98.00 249 LEU A N 1
ATOM 1970 C CA . LEU A 1 249 ? -7.663 8.895 11.342 1.00 98.00 249 LEU A CA 1
ATOM 1971 C C . LEU A 1 249 ? -7.216 9.045 12.795 1.00 98.00 249 LEU A C 1
ATOM 1973 O O . LEU A 1 249 ? -7.729 9.908 13.495 1.00 98.00 249 LEU A O 1
ATOM 1977 N N . ILE A 1 250 ? -6.240 8.268 13.251 1.00 97.38 250 ILE A N 1
ATOM 1978 C CA . ILE A 1 250 ? -5.549 8.503 14.526 1.00 97.38 250 ILE A CA 1
ATOM 1979 C C . ILE A 1 250 ? -4.064 8.171 14.384 1.00 97.38 250 ILE A C 1
ATOM 1981 O O . ILE A 1 250 ? -3.695 7.290 13.602 1.00 97.38 250 ILE A O 1
ATOM 1985 N N . GLY A 1 251 ? -3.205 8.883 15.114 1.00 94.56 251 GLY A N 1
ATOM 1986 C CA . GLY A 1 251 ? -1.755 8.707 15.022 1.00 94.56 251 GLY A CA 1
ATOM 1987 C C . GLY A 1 251 ? -1.192 9.122 13.660 1.00 94.56 251 GLY A C 1
ATOM 1988 O O . GLY A 1 251 ? -0.279 8.470 13.153 1.00 94.56 251 GLY A O 1
ATOM 1989 N N . GLN A 1 252 ? -1.761 10.158 13.037 1.00 94.69 252 GLN A N 1
ATOM 1990 C CA . GLN A 1 252 ? -1.231 10.794 11.825 1.00 94.69 252 GLN A CA 1
ATOM 1991 C C . GLN A 1 252 ? -0.558 12.122 12.195 1.00 94.69 252 GLN A C 1
ATOM 1993 O O . GLN A 1 252 ? -0.970 13.184 11.741 1.00 94.69 252 GLN A O 1
ATOM 1998 N N . ASP A 1 253 ? 0.447 12.059 13.073 1.00 93.19 253 ASP A N 1
ATOM 1999 C CA . ASP A 1 253 ? 1.144 13.245 13.584 1.00 93.19 253 ASP A CA 1
ATOM 2000 C C . ASP A 1 253 ? 1.807 14.029 12.440 1.00 93.19 253 ASP A C 1
ATOM 2002 O O . ASP A 1 253 ? 1.693 15.249 12.386 1.00 93.19 253 ASP A O 1
ATOM 2006 N N . LEU A 1 254 ? 2.472 13.317 11.514 1.00 89.75 254 LEU A N 1
ATOM 2007 C CA . LEU A 1 254 ? 3.162 13.881 10.341 1.00 89.75 254 LEU A CA 1
ATOM 2008 C C . LEU A 1 254 ? 4.117 15.037 10.698 1.00 89.75 254 LEU A C 1
ATOM 2010 O O . LEU A 1 254 ? 4.290 15.979 9.936 1.00 89.75 254 LEU A O 1
ATOM 2014 N N . SER A 1 255 ? 4.730 14.968 11.878 1.00 85.38 255 SER A N 1
ATOM 2015 C CA . SER A 1 255 ? 5.612 15.998 12.426 1.00 85.38 255 SER A CA 1
ATOM 2016 C C . SER A 1 255 ? 6.658 15.383 13.351 1.00 85.38 255 SER A C 1
ATOM 2018 O O . SER A 1 255 ? 6.425 14.312 13.919 1.00 85.38 255 SER A O 1
ATOM 2020 N N . TYR A 1 256 ? 7.763 16.091 13.576 1.00 70.12 256 TYR A N 1
ATOM 2021 C CA . TYR A 1 256 ? 8.745 15.729 14.598 1.00 70.12 256 TYR A CA 1
ATOM 2022 C C . TYR A 1 256 ? 8.321 16.205 15.976 1.00 70.12 256 TYR A C 1
ATOM 2024 O O . TYR A 1 256 ? 7.856 17.327 16.165 1.00 70.12 256 TYR A O 1
ATOM 2032 N N . LEU A 1 257 ? 8.552 15.346 16.962 1.00 53.09 257 LEU A N 1
ATOM 2033 C CA . LEU A 1 257 ? 8.557 15.713 18.369 1.00 53.09 257 LEU A CA 1
ATOM 2034 C C . LEU A 1 257 ? 9.873 15.208 18.954 1.00 53.09 257 LEU A C 1
ATOM 2036 O O . LEU A 1 257 ? 9.978 14.049 19.355 1.00 53.09 257 LEU A O 1
ATOM 2040 N N . GLY A 1 258 ? 10.892 16.066 18.949 1.00 51.59 258 GLY A N 1
ATOM 2041 C CA . GLY A 1 258 ? 12.229 15.710 19.426 1.00 51.59 258 GLY A CA 1
ATOM 2042 C C . GLY A 1 258 ? 12.993 14.761 18.482 1.00 51.59 258 GLY A C 1
ATOM 2043 O O . GLY A 1 258 ? 12.672 14.687 17.296 1.00 51.59 258 GLY A O 1
ATOM 2044 N N . PRO A 1 259 ? 14.015 14.032 18.974 1.00 40.12 259 PRO A N 1
ATOM 2045 C CA . PRO A 1 259 ? 15.080 13.428 18.156 1.00 40.12 259 PRO A CA 1
ATOM 2046 C C . PRO A 1 259 ? 14.683 12.202 17.304 1.00 40.12 259 PRO A C 1
ATOM 2048 O O . PRO A 1 259 ? 15.550 11.427 16.909 1.00 40.12 259 PRO A O 1
ATOM 2051 N N . SER A 1 260 ? 13.399 11.964 17.016 1.00 45.19 260 SER A N 1
ATOM 2052 C CA . SER A 1 260 ? 12.968 10.704 16.397 1.00 45.19 260 SER A CA 1
ATOM 2053 C C . SER A 1 260 ? 11.811 10.821 15.405 1.00 45.19 260 SER A C 1
ATOM 2055 O O . SER A 1 260 ? 10.767 11.388 15.730 1.00 45.19 260 SER A O 1
ATOM 2057 N N . LYS A 1 261 ? 11.973 10.172 14.240 1.00 48.16 261 LYS A N 1
ATOM 2058 C CA . LYS A 1 261 ? 10.995 10.091 13.136 1.00 48.16 261 LYS A CA 1
ATOM 2059 C C . LYS A 1 261 ? 9.737 9.270 13.470 1.00 48.16 261 LYS A C 1
ATOM 2061 O O . LYS A 1 261 ? 8.689 9.524 12.891 1.00 48.16 261 LYS A O 1
ATOM 2066 N N . TYR A 1 262 ? 9.798 8.335 14.424 1.00 48.66 262 TYR A N 1
ATOM 2067 C CA . TYR A 1 262 ? 8.684 7.466 14.840 1.00 48.66 262 TYR A CA 1
ATOM 2068 C C . TYR A 1 262 ? 8.823 7.152 16.338 1.00 48.66 262 TYR A C 1
ATOM 2070 O O . TYR A 1 262 ? 9.801 6.515 16.725 1.00 48.66 262 TYR A O 1
ATOM 2078 N N . SER A 1 263 ? 7.911 7.610 17.205 1.00 44.88 263 SER A N 1
ATOM 2079 C CA . SER A 1 263 ? 8.097 7.476 18.670 1.00 44.88 263 SER A CA 1
ATOM 2080 C C . SER A 1 263 ? 7.036 6.709 19.454 1.00 44.88 263 SER A C 1
ATOM 2082 O O . SER A 1 263 ? 7.266 6.428 20.625 1.00 44.88 263 SER A O 1
ATOM 2084 N N . ALA A 1 264 ? 5.958 6.219 18.829 1.00 43.88 264 ALA A N 1
ATOM 2085 C CA . ALA A 1 264 ? 5.100 5.223 19.491 1.00 43.88 264 ALA A CA 1
ATOM 2086 C C . ALA A 1 264 ? 5.731 3.813 19.507 1.00 43.88 264 ALA A C 1
ATOM 2088 O O . ALA A 1 264 ? 5.495 3.032 20.422 1.00 43.88 264 ALA A O 1
ATOM 2089 N N . THR A 1 265 ? 6.554 3.476 18.508 1.00 40.97 265 THR A N 1
ATOM 2090 C CA . THR A 1 265 ? 7.152 2.137 18.326 1.00 40.97 265 THR A CA 1
ATOM 2091 C C . THR A 1 265 ? 8.601 2.047 18.804 1.00 40.97 265 THR A C 1
ATOM 2093 O O . THR A 1 265 ? 9.267 1.047 18.572 1.00 40.97 265 THR A O 1
ATOM 2096 N N . GLN A 1 266 ? 9.102 3.080 19.480 1.00 42.28 266 GLN A N 1
ATOM 2097 C CA . GLN A 1 266 ? 10.516 3.228 19.841 1.00 42.28 266 GLN A CA 1
ATOM 2098 C C . GLN A 1 266 ? 11.032 2.193 20.847 1.00 42.28 266 GLN A C 1
ATOM 2100 O O . GLN A 1 266 ? 12.231 1.973 20.947 1.00 42.28 266 GLN A O 1
ATOM 2105 N N . VAL A 1 267 ? 10.134 1.502 21.549 1.00 39.28 267 VAL A N 1
ATOM 2106 C CA . VAL A 1 267 ? 10.495 0.418 22.479 1.00 39.28 267 VAL A CA 1
ATOM 2107 C C . VAL A 1 267 ? 11.003 -0.830 21.731 1.00 39.28 267 VAL A C 1
ATOM 2109 O O . VAL A 1 267 ? 11.420 -1.804 22.352 1.00 39.28 267 VAL A O 1
ATOM 2112 N N . LEU A 1 268 ? 10.959 -0.833 20.395 1.00 36.94 268 LEU A N 1
ATOM 2113 C CA . LEU A 1 268 ? 11.026 -2.054 19.604 1.00 36.94 268 LEU A CA 1
ATOM 2114 C C . LEU A 1 268 ? 12.217 -2.180 18.654 1.00 36.94 268 LEU A C 1
ATOM 2116 O O . LEU A 1 268 ? 12.498 -3.304 18.244 1.00 36.94 268 LEU A O 1
ATOM 2120 N N . ASP A 1 269 ? 12.936 -1.092 18.375 1.00 32.88 269 ASP A N 1
ATOM 2121 C CA . ASP A 1 269 ? 14.111 -1.103 17.501 1.00 32.88 269 ASP A CA 1
ATOM 2122 C C . ASP A 1 269 ? 15.360 -0.678 18.287 1.00 32.88 269 ASP A C 1
ATOM 2124 O O . ASP A 1 269 ? 15.411 0.402 18.871 1.00 32.88 269 ASP A O 1
ATOM 2128 N N . ARG A 1 270 ? 16.404 -1.521 18.268 1.00 26.38 270 ARG A N 1
ATOM 2129 C CA . ARG A 1 270 ? 17.767 -1.175 18.726 1.00 26.38 270 ARG A CA 1
ATOM 2130 C C . ARG A 1 270 ? 18.543 -0.321 17.710 1.00 26.38 270 ARG A C 1
ATOM 2132 O O . ARG A 1 270 ? 19.710 -0.020 17.939 1.00 26.38 270 ARG A O 1
ATOM 2139 N N . TYR A 1 271 ? 17.910 0.089 16.613 1.00 27.11 271 TYR A N 1
ATOM 2140 C CA . TYR A 1 271 ? 18.492 0.983 15.615 1.00 27.11 271 TYR A CA 1
ATOM 2141 C C . TYR A 1 271 ? 18.007 2.414 15.851 1.00 27.11 271 TYR A C 1
ATOM 2143 O O . TYR A 1 271 ? 17.052 2.895 15.245 1.00 27.11 271 TYR A O 1
ATOM 2151 N N . THR A 1 272 ? 18.681 3.117 16.758 1.00 25.53 272 THR A N 1
ATOM 2152 C CA . THR A 1 272 ? 18.595 4.575 16.860 1.00 25.53 272 THR A CA 1
ATOM 2153 C C . THR A 1 272 ? 19.331 5.200 15.680 1.00 25.53 272 THR A C 1
ATOM 2155 O O . THR A 1 272 ? 20.519 5.499 15.777 1.00 25.53 272 THR A O 1
ATOM 2158 N N . SER A 1 273 ? 18.645 5.445 14.565 1.00 27.86 273 SER A N 1
ATOM 2159 C CA . SER A 1 273 ? 19.100 6.493 13.652 1.00 27.86 273 SER A CA 1
ATOM 2160 C C . SER A 1 273 ? 18.724 7.834 14.286 1.00 27.86 273 SER A C 1
ATOM 2162 O O . SER A 1 273 ? 17.592 8.304 14.141 1.00 27.86 273 SER A O 1
ATOM 2164 N N . VAL A 1 274 ? 19.653 8.419 15.046 1.00 26.80 274 VAL A N 1
ATOM 2165 C CA . VAL A 1 274 ? 19.601 9.842 15.398 1.00 26.80 274 VAL A CA 1
ATOM 2166 C C . VAL A 1 274 ? 19.734 10.590 14.080 1.00 26.80 274 VAL A C 1
ATOM 2168 O O . VAL A 1 274 ? 20.832 10.736 13.552 1.00 26.80 274 VAL A O 1
ATOM 2171 N N . VAL A 1 275 ? 18.611 10.997 13.498 1.00 34.06 275 VAL A N 1
ATOM 2172 C CA . VAL A 1 275 ? 18.659 11.908 12.360 1.00 34.06 275 VAL A CA 1
ATOM 2173 C C . VAL A 1 275 ? 18.841 13.293 12.951 1.00 34.06 275 VAL A C 1
ATOM 2175 O O . VAL A 1 275 ? 17.914 13.859 13.528 1.00 34.06 275 VAL A O 1
ATOM 2178 N N . LEU A 1 276 ? 20.081 13.778 12.879 1.00 28.95 276 LEU A N 1
ATOM 2179 C CA . LEU A 1 276 ? 20.401 15.184 13.086 1.00 28.95 276 LEU A CA 1
ATOM 2180 C C . LEU A 1 276 ? 19.481 15.997 12.170 1.00 28.95 276 LEU A C 1
ATOM 2182 O O . LEU A 1 276 ? 19.297 15.620 11.013 1.00 28.95 276 LEU A O 1
ATOM 2186 N N . ALA A 1 277 ? 18.864 17.045 12.717 1.00 32.06 277 ALA A N 1
ATOM 2187 C CA . ALA A 1 277 ? 17.975 17.929 11.974 1.00 32.06 277 ALA A CA 1
ATOM 2188 C C . ALA A 1 277 ? 18.621 18.304 10.633 1.00 32.06 277 ALA A C 1
ATOM 2190 O O . ALA A 1 277 ? 19.769 18.756 10.599 1.00 32.06 277 ALA A O 1
ATOM 2191 N N . GLU A 1 278 ? 17.906 18.055 9.535 1.00 39.84 278 GLU A N 1
ATOM 2192 C CA . GLU A 1 278 ? 18.329 18.548 8.230 1.00 39.84 278 GLU A CA 1
ATOM 2193 C C . GLU A 1 278 ? 18.332 20.085 8.276 1.00 39.84 278 GLU A C 1
ATOM 2195 O O . GLU A 1 278 ? 17.461 20.668 8.924 1.00 39.84 278 GLU A O 1
ATOM 2200 N N . PRO A 1 279 ? 19.299 20.760 7.631 1.00 40.66 279 PRO A N 1
ATOM 2201 C CA . PRO A 1 279 ? 19.490 22.209 7.751 1.00 40.66 279 PRO A CA 1
ATOM 2202 C C . PRO A 1 279 ? 18.306 23.076 7.273 1.00 40.66 279 PRO A C 1
ATOM 2204 O O . PRO A 1 279 ? 18.314 24.275 7.537 1.00 40.66 279 PRO A O 1
ATOM 2207 N N . ASP A 1 280 ? 17.271 22.480 6.668 1.00 47.16 280 ASP A N 1
ATOM 2208 C CA . ASP A 1 280 ? 16.045 23.141 6.210 1.00 47.16 280 ASP A CA 1
ATOM 2209 C C . ASP A 1 280 ? 14.791 22.569 6.912 1.00 47.16 280 ASP A C 1
ATOM 2211 O O . ASP A 1 280 ? 13.966 21.882 6.304 1.00 47.16 280 ASP A O 1
ATOM 2215 N N . SER A 1 281 ? 14.624 22.831 8.211 1.00 55.41 281 SER A N 1
ATOM 2216 C CA . SER A 1 281 ? 13.400 22.480 8.950 1.00 55.41 281 SER A CA 1
ATOM 2217 C C . SER A 1 281 ? 12.149 23.075 8.280 1.00 55.41 281 SER A C 1
ATOM 2219 O O . SER A 1 281 ? 11.972 24.295 8.223 1.00 55.41 281 SER A O 1
ATOM 2221 N N . LEU A 1 282 ? 11.246 22.216 7.792 1.00 74.50 282 LEU A N 1
ATOM 2222 C CA . LEU A 1 282 ? 9.959 22.627 7.223 1.00 74.50 282 LEU A CA 1
ATOM 2223 C C . LEU A 1 282 ? 8.915 22.773 8.331 1.00 74.50 282 LEU A C 1
ATOM 2225 O O . LEU A 1 282 ? 8.904 22.006 9.291 1.00 74.50 282 LEU A O 1
ATOM 2229 N N . TYR A 1 283 ? 7.983 23.714 8.174 1.00 84.00 283 TYR A N 1
ATOM 2230 C CA . TYR A 1 283 ? 6.931 23.965 9.160 1.00 84.00 283 TYR A CA 1
ATOM 2231 C C . TYR A 1 283 ? 5.539 23.921 8.538 1.00 84.00 283 TYR A C 1
ATOM 2233 O O . TYR A 1 283 ? 5.280 24.586 7.535 1.00 84.00 283 TYR A O 1
ATOM 2241 N N . LEU A 1 284 ? 4.614 23.219 9.194 1.00 86.12 284 LEU A N 1
ATOM 2242 C CA . LEU A 1 284 ? 3.201 23.155 8.812 1.00 86.12 284 LEU A CA 1
ATOM 2243 C C . LEU A 1 284 ? 2.287 23.629 9.948 1.00 86.12 284 LEU A C 1
ATOM 2245 O O . LEU A 1 284 ? 2.686 23.570 11.113 1.00 86.12 284 LEU A O 1
ATOM 2249 N N . PRO A 1 285 ? 1.060 24.101 9.645 1.00 91.50 285 PRO A N 1
ATOM 2250 C CA . PRO A 1 285 ? 0.077 24.447 10.667 1.00 91.50 285 PRO A CA 1
ATOM 2251 C C . PRO A 1 285 ? -0.181 23.276 11.619 1.00 91.50 285 PRO A C 1
ATOM 2253 O O . PRO A 1 285 ? -0.365 22.143 11.175 1.00 91.50 285 PRO A O 1
ATOM 2256 N N . ALA A 1 286 ? -0.206 23.552 12.919 1.00 94.06 286 ALA A N 1
ATOM 2257 C CA . ALA A 1 286 ? -0.383 22.537 13.952 1.00 94.06 286 ALA A CA 1
ATOM 2258 C C . ALA A 1 286 ? -1.850 22.369 14.370 1.00 94.06 286 ALA A C 1
ATOM 2260 O O . ALA A 1 286 ? -2.637 23.321 14.350 1.00 94.06 286 ALA A O 1
ATOM 2261 N N . ILE A 1 287 ? -2.210 21.162 14.809 1.00 93.31 287 ILE A N 1
ATOM 2262 C CA . ILE A 1 287 ? -3.475 20.907 15.512 1.00 93.31 287 ILE A CA 1
ATOM 2263 C C . ILE A 1 287 ? -3.499 21.757 16.789 1.00 93.31 287 ILE A C 1
ATOM 2265 O O . ILE A 1 287 ? -2.545 21.746 17.561 1.00 93.31 287 ILE A O 1
ATOM 2269 N N . GLY A 1 288 ? -4.586 22.502 17.009 1.00 88.69 288 GLY A N 1
ATOM 2270 C CA . GLY A 1 288 ? -4.711 23.418 18.150 1.00 88.69 288 GLY A CA 1
ATOM 2271 C C . GLY A 1 288 ? -4.067 24.798 17.948 1.00 88.69 288 GLY A C 1
ATOM 2272 O O . GLY A 1 288 ? -4.140 25.628 18.850 1.00 88.69 288 GLY A O 1
ATOM 2273 N N . GLY A 1 289 ? -3.504 25.075 16.766 1.00 89.12 289 GLY A N 1
ATOM 2274 C CA . GLY A 1 289 ? -2.897 26.362 16.418 1.00 89.12 289 GLY A CA 1
ATOM 2275 C C . GLY A 1 289 ? -1.371 26.374 16.541 1.00 89.12 289 GLY A C 1
ATOM 2276 O O . GLY A 1 289 ? -0.767 25.525 17.187 1.00 89.12 289 GLY A O 1
ATOM 2277 N N . GLY A 1 290 ? -0.731 27.348 15.889 1.00 91.62 290 GLY A N 1
ATOM 2278 C CA . GLY A 1 290 ? 0.729 27.420 15.776 1.00 91.62 290 GLY A CA 1
ATOM 2279 C C . GLY A 1 290 ? 1.280 26.606 14.602 1.00 91.62 290 GLY A C 1
ATOM 2280 O O . GLY A 1 290 ? 0.586 26.386 13.604 1.00 91.62 290 GLY A O 1
ATOM 2281 N N . LYS A 1 291 ? 2.548 26.194 14.700 1.00 89.31 291 LYS A N 1
ATOM 2282 C CA . LYS A 1 291 ? 3.255 25.419 13.672 1.00 89.31 291 LYS A CA 1
ATOM 2283 C C . LYS A 1 291 ? 4.024 24.255 14.298 1.00 89.31 291 LYS A C 1
ATOM 2285 O O . LYS A 1 291 ? 4.500 24.376 15.422 1.00 89.31 291 LYS A O 1
ATOM 2290 N N . VAL A 1 292 ? 4.158 23.163 13.554 1.00 89.38 292 VAL A N 1
ATOM 2291 C CA . VAL A 1 292 ? 4.985 21.997 13.896 1.00 89.38 292 VAL A CA 1
ATOM 2292 C C . VAL A 1 292 ? 6.050 21.781 12.833 1.00 89.38 292 VAL A C 1
ATOM 2294 O O . VAL A 1 292 ? 5.819 22.052 11.654 1.00 89.38 292 VAL A O 1
ATOM 2297 N N . GLU A 1 293 ? 7.208 21.296 13.263 1.00 85.62 293 GLU A N 1
ATOM 2298 C CA . GLU A 1 293 ? 8.311 20.921 12.384 1.00 85.62 293 GLU A CA 1
ATOM 2299 C C . GLU A 1 293 ? 8.030 19.581 11.687 1.00 85.62 293 GLU A C 1
ATOM 2301 O O . GLU A 1 293 ? 7.484 18.651 12.287 1.00 85.62 293 GLU A O 1
ATOM 2306 N N . THR A 1 294 ? 8.405 19.469 10.417 1.00 81.06 294 THR A N 1
ATOM 2307 C CA . THR A 1 294 ? 8.166 18.296 9.572 1.00 81.06 294 THR A CA 1
ATOM 2308 C C . THR A 1 294 ? 9.325 18.053 8.601 1.00 81.06 294 THR A C 1
ATOM 2310 O O . THR A 1 294 ? 10.159 18.924 8.375 1.00 81.06 294 THR A O 1
ATOM 2313 N N . THR A 1 295 ? 9.358 16.869 7.987 1.00 73.88 295 THR A N 1
ATOM 2314 C CA . THR A 1 295 ? 10.186 16.564 6.809 1.00 73.88 295 THR A CA 1
ATOM 2315 C C . THR A 1 295 ? 9.391 16.706 5.522 1.00 73.88 295 THR A C 1
ATOM 2317 O O . THR A 1 295 ? 8.156 16.723 5.536 1.00 73.88 295 THR A O 1
ATOM 2320 N N . MET A 1 296 ? 10.115 16.716 4.402 1.00 69.00 296 MET A N 1
ATOM 2321 C CA . MET A 1 296 ? 9.551 16.695 3.053 1.00 69.00 296 MET A CA 1
ATOM 2322 C C . MET A 1 296 ? 8.575 15.526 2.833 1.00 69.00 296 MET A C 1
ATOM 2324 O O . MET A 1 296 ? 7.486 15.725 2.294 1.00 69.00 296 MET A O 1
ATOM 2328 N N . ASP A 1 297 ? 8.911 14.324 3.312 1.00 69.62 297 ASP A N 1
ATOM 2329 C CA . ASP A 1 297 ? 8.046 13.144 3.167 1.00 69.62 297 ASP A CA 1
ATOM 2330 C C . ASP A 1 297 ? 6.718 13.313 3.912 1.00 69.62 297 ASP A C 1
ATOM 2332 O O . ASP A 1 297 ? 5.642 13.101 3.357 1.00 69.62 297 ASP A O 1
ATOM 2336 N N . TYR A 1 298 ? 6.777 13.750 5.171 1.00 82.62 298 TYR A N 1
ATOM 2337 C CA . TYR A 1 298 ? 5.590 13.972 5.998 1.00 82.62 298 TYR A CA 1
ATOM 2338 C C . TYR A 1 298 ? 4.736 15.129 5.485 1.00 82.62 298 TYR A C 1
ATOM 2340 O O . TYR A 1 298 ? 3.509 15.022 5.500 1.00 82.62 298 TYR A O 1
ATOM 2348 N N . MET A 1 299 ? 5.364 16.180 4.951 1.00 81.81 299 MET A N 1
ATOM 2349 C CA . MET A 1 299 ? 4.656 17.244 4.245 1.00 81.81 299 MET A CA 1
ATOM 2350 C C . MET A 1 299 ? 3.918 16.692 3.023 1.00 81.81 299 MET A C 1
ATOM 2352 O O . MET A 1 299 ? 2.725 16.942 2.870 1.00 81.81 299 MET A O 1
ATOM 2356 N N . SER A 1 300 ? 4.582 15.862 2.216 1.00 75.56 300 SER A N 1
ATOM 2357 C CA . SER A 1 300 ? 3.974 15.221 1.043 1.00 75.56 300 SER A CA 1
ATOM 2358 C C . SER A 1 300 ? 2.783 14.332 1.428 1.00 75.56 300 SER A C 1
ATOM 2360 O O . SER A 1 300 ? 1.758 14.331 0.745 1.00 75.56 300 SER A O 1
ATOM 2362 N N . TYR A 1 301 ? 2.866 13.604 2.547 1.00 84.81 301 TYR A N 1
ATOM 2363 C CA . TYR A 1 301 ? 1.744 12.806 3.056 1.00 84.81 301 TYR A CA 1
ATOM 2364 C C . TYR A 1 301 ? 0.599 13.683 3.578 1.00 84.81 301 TYR A C 1
ATOM 2366 O O . TYR A 1 301 ? -0.567 13.379 3.319 1.00 84.81 301 TYR A O 1
ATOM 2374 N N . ALA A 1 302 ? 0.902 14.786 4.269 1.00 88.69 302 ALA A N 1
ATOM 2375 C CA . ALA A 1 302 ? -0.108 15.734 4.735 1.00 88.69 302 ALA A CA 1
ATOM 2376 C C . ALA A 1 302 ? -0.862 16.362 3.554 1.00 88.69 302 ALA A C 1
ATOM 2378 O O . ALA A 1 302 ? -2.094 16.344 3.524 1.00 88.69 302 ALA A O 1
ATOM 2379 N N . GLU A 1 303 ? -0.136 16.836 2.540 1.00 84.50 303 GLU A N 1
ATOM 2380 C CA . GLU A 1 303 ? -0.709 17.343 1.291 1.00 84.50 303 GLU A CA 1
ATOM 2381 C C . GLU A 1 303 ? -1.554 16.282 0.581 1.00 84.50 303 GLU A C 1
ATOM 2383 O O . GLU A 1 303 ? -2.641 16.584 0.082 1.00 84.50 303 GLU A O 1
ATOM 2388 N N . TRP A 1 304 ? -1.102 15.024 0.579 1.00 88.12 304 TRP A N 1
ATOM 2389 C CA . TRP A 1 304 ? -1.865 13.917 0.014 1.00 88.12 304 TRP A CA 1
ATOM 2390 C C . TRP A 1 304 ? -3.220 13.749 0.712 1.00 88.12 304 TRP A C 1
ATOM 2392 O O . TRP A 1 304 ? -4.241 13.696 0.023 1.00 88.12 304 TRP A O 1
ATOM 2402 N N . PHE A 1 305 ? -3.260 13.730 2.051 1.00 92.94 305 PHE A N 1
ATOM 2403 C CA . PHE A 1 305 ? -4.514 13.637 2.811 1.00 92.94 305 PHE A CA 1
ATOM 2404 C C . PHE A 1 305 ? -5.434 14.831 2.553 1.00 92.94 305 PHE A C 1
ATOM 2406 O O . PHE A 1 305 ? -6.628 14.638 2.320 1.00 92.94 305 PHE A O 1
ATOM 2413 N N . VAL A 1 306 ? -4.893 16.052 2.543 1.00 90.50 306 VAL A N 1
ATOM 2414 C CA . VAL A 1 306 ? -5.664 17.273 2.249 1.00 90.50 306 VAL A CA 1
ATOM 2415 C C . VAL A 1 306 ? -6.269 17.210 0.848 1.00 90.50 306 VAL A C 1
ATOM 2417 O O . VAL A 1 306 ? -7.446 17.519 0.658 1.00 90.50 306 VAL A O 1
ATOM 2420 N N . ARG A 1 307 ? -5.500 16.743 -0.139 1.00 87.38 307 ARG A N 1
ATOM 2421 C CA . ARG A 1 307 ? -5.987 16.556 -1.506 1.00 87.38 307 ARG A CA 1
ATOM 2422 C C . ARG A 1 307 ? -7.082 15.495 -1.583 1.00 87.38 307 ARG A C 1
ATOM 2424 O O . ARG A 1 307 ? -8.062 15.700 -2.295 1.00 87.38 307 ARG A O 1
ATOM 2431 N N . GLN A 1 308 ? -6.951 14.387 -0.849 1.00 88.75 308 GLN A N 1
ATOM 2432 C CA . GLN A 1 308 ? -8.026 13.394 -0.780 1.00 88.75 308 GLN A CA 1
ATOM 2433 C C . GLN A 1 308 ? -9.289 13.976 -0.135 1.00 88.75 308 GLN A C 1
ATOM 2435 O O . GLN A 1 308 ? -10.397 13.695 -0.591 1.00 88.75 308 GLN A O 1
ATOM 2440 N N . ALA A 1 309 ? -9.142 14.829 0.882 1.00 91.75 309 ALA A N 1
ATOM 2441 C CA . ALA A 1 309 ? -10.277 15.464 1.539 1.00 91.75 309 ALA A CA 1
ATOM 2442 C C . ALA A 1 309 ? -11.077 16.381 0.607 1.00 91.75 309 ALA A C 1
ATOM 2444 O O . ALA A 1 309 ? -12.303 16.360 0.652 1.00 91.75 309 ALA A O 1
ATOM 2445 N N . GLN A 1 310 ? -10.410 17.113 -0.291 1.00 87.31 310 GLN A N 1
ATOM 2446 C CA . GLN A 1 310 ? -11.074 17.978 -1.277 1.00 87.31 310 GLN A CA 1
ATOM 2447 C C . GLN A 1 310 ? -11.990 17.212 -2.249 1.00 87.31 310 GLN A C 1
ATOM 2449 O O . GLN A 1 310 ? -12.990 17.760 -2.708 1.00 87.31 310 GLN A O 1
ATOM 2454 N N . GLY A 1 311 ? -11.655 15.959 -2.577 1.00 82.38 311 GLY A N 1
ATOM 2455 C CA . GLY A 1 311 ? -12.439 15.112 -3.485 1.00 82.38 311 GLY A CA 1
ATOM 2456 C C . GLY A 1 311 ? -13.386 14.130 -2.788 1.00 82.38 311 GLY A C 1
ATOM 2457 O O . GLY A 1 311 ? -14.183 13.465 -3.454 1.00 82.38 311 GLY A O 1
ATOM 2458 N N . SER A 1 312 ? -13.302 14.004 -1.463 1.00 88.25 312 SER A N 1
ATOM 2459 C CA . SER A 1 312 ? -14.037 12.990 -0.713 1.00 88.25 312 SER A CA 1
ATOM 2460 C C . SER A 1 312 ? -15.487 13.403 -0.465 1.00 88.25 312 SER A C 1
ATOM 2462 O O . SER A 1 312 ? -15.775 14.491 0.024 1.00 88.25 312 SER A O 1
ATOM 2464 N N . ARG A 1 313 ? -16.419 12.477 -0.716 1.00 89.69 313 ARG A N 1
ATOM 2465 C CA . ARG A 1 313 ? -17.827 12.600 -0.286 1.00 89.69 313 ARG A CA 1
ATOM 2466 C C . ARG A 1 313 ? -18.078 12.050 1.118 1.00 89.69 313 ARG A C 1
ATOM 2468 O O . ARG A 1 313 ? -19.174 12.192 1.650 1.00 89.69 313 ARG A O 1
ATOM 2475 N N . ARG A 1 314 ? -17.090 11.364 1.695 1.00 92.50 314 ARG A N 1
ATOM 2476 C CA . ARG A 1 314 ? -17.185 10.757 3.025 1.00 92.50 314 ARG A CA 1
ATOM 2477 C C . ARG A 1 314 ? -16.968 11.821 4.081 1.00 92.50 314 ARG A C 1
ATOM 2479 O O . ARG A 1 314 ? -16.141 12.710 3.895 1.00 92.50 314 ARG A O 1
ATOM 2486 N N . LYS A 1 315 ? -17.624 11.664 5.227 1.00 94.94 315 LYS A N 1
ATOM 2487 C CA . LYS A 1 315 ? -17.255 12.435 6.409 1.00 94.94 315 LYS A CA 1
ATOM 2488 C C . LYS A 1 315 ? -15.864 12.004 6.881 1.00 94.94 315 LYS A C 1
ATOM 2490 O O . LYS A 1 315 ? -15.662 10.827 7.178 1.00 94.94 315 LYS A O 1
ATOM 2495 N N . LEU A 1 316 ? -14.927 12.949 6.914 1.00 97.81 316 LEU A N 1
ATOM 2496 C CA . LEU A 1 316 ? -13.535 12.723 7.289 1.00 97.81 316 LEU A CA 1
ATOM 2497 C C . LEU A 1 316 ? -13.246 13.343 8.654 1.00 97.81 316 LEU A C 1
ATOM 2499 O O . LEU A 1 316 ? -13.519 14.522 8.879 1.00 97.81 316 LEU A O 1
ATOM 2503 N N . ILE A 1 317 ? -12.700 12.540 9.561 1.00 98.19 317 ILE A N 1
ATOM 2504 C CA . ILE A 1 317 ? -12.454 12.926 10.949 1.00 98.19 317 ILE A CA 1
ATOM 2505 C C . ILE A 1 317 ? -11.001 12.611 11.302 1.00 98.19 317 ILE A C 1
ATOM 2507 O O . ILE A 1 317 ? -10.530 11.502 11.072 1.00 98.19 317 ILE A O 1
ATOM 2511 N N . ASN A 1 318 ? -10.284 13.564 11.884 1.00 98.06 318 ASN A N 1
ATOM 2512 C CA . ASN A 1 318 ? -8.959 13.347 12.442 1.00 98.06 318 ASN A CA 1
ATOM 2513 C C . ASN A 1 318 ? -9.036 13.330 13.974 1.00 98.06 318 ASN A C 1
ATOM 2515 O O . ASN A 1 318 ? -9.340 14.335 14.607 1.00 98.06 318 ASN A O 1
ATOM 2519 N N . CYS A 1 319 ? -8.754 12.171 14.557 1.00 97.50 319 CYS A N 1
ATOM 2520 C CA . CYS A 1 319 ? -8.671 11.930 15.997 1.00 97.50 319 CYS A CA 1
ATOM 2521 C C . CYS A 1 319 ? -7.248 12.065 16.552 1.00 97.50 319 CYS A C 1
ATOM 2523 O O . CYS A 1 319 ? -7.032 11.865 17.745 1.00 97.50 319 CYS A O 1
ATOM 2525 N N . THR A 1 320 ? -6.272 12.374 15.697 1.00 96.06 320 THR A N 1
ATOM 2526 C CA . THR A 1 320 ? -4.898 12.682 16.104 1.00 96.06 320 THR A CA 1
ATOM 2527 C C . THR A 1 320 ? -4.904 13.935 16.987 1.00 96.06 320 THR A C 1
ATOM 2529 O O . THR A 1 320 ? -5.491 14.949 16.623 1.00 96.06 320 THR A O 1
ATOM 2532 N N . THR A 1 321 ? -4.273 13.870 18.161 1.00 91.81 321 THR A N 1
ATOM 2533 C CA . THR A 1 321 ? -4.360 14.933 19.185 1.00 91.81 321 THR A CA 1
ATOM 2534 C C . THR A 1 321 ? -3.283 16.009 19.057 1.00 91.81 321 THR A C 1
ATOM 2536 O O . THR A 1 321 ? -3.427 17.090 19.623 1.00 91.81 321 THR A O 1
ATOM 2539 N N . ARG A 1 322 ? -2.203 15.730 18.319 1.00 91.19 322 ARG A N 1
ATOM 2540 C CA . ARG A 1 322 ? -1.074 16.641 18.078 1.00 91.19 322 ARG A CA 1
ATOM 2541 C C . ARG A 1 322 ? -0.434 16.359 16.720 1.00 91.19 322 ARG A C 1
ATOM 2543 O O . ARG A 1 322 ? -0.580 15.263 16.189 1.00 91.19 322 ARG A O 1
ATOM 2550 N N . GLY A 1 323 ? 0.319 17.325 16.210 1.00 92.62 323 GLY A N 1
ATOM 2551 C CA . GLY A 1 323 ? 0.993 17.237 14.917 1.00 92.62 323 GLY A CA 1
ATOM 2552 C C . GLY A 1 323 ? 0.352 18.152 13.884 1.00 92.62 323 GLY A C 1
ATOM 2553 O O . GLY A 1 323 ? -0.176 19.209 14.237 1.00 92.62 323 GLY A O 1
ATOM 2554 N N . VAL A 1 324 ? 0.424 17.771 12.614 1.00 94.31 324 VAL A N 1
ATOM 2555 C CA . VAL A 1 324 ? -0.035 18.592 11.491 1.00 94.31 324 VAL A CA 1
ATOM 2556 C C . VAL A 1 324 ? -1.558 18.694 11.474 1.00 94.31 324 VAL A C 1
ATOM 2558 O O . VAL A 1 324 ? -2.284 17.700 11.511 1.00 94.31 324 VAL A O 1
ATOM 2561 N N . HIS A 1 325 ? -2.060 19.921 11.372 1.00 95.75 325 HIS A N 1
ATOM 2562 C CA . HIS A 1 325 ? -3.460 20.173 11.080 1.00 95.75 325 HIS A CA 1
ATOM 2563 C C . HIS A 1 325 ? -3.743 19.844 9.612 1.00 95.75 325 HIS A C 1
ATOM 2565 O O . HIS A 1 325 ? -3.117 20.396 8.710 1.00 95.75 325 HIS A O 1
ATOM 2571 N N . LEU A 1 326 ? -4.727 18.976 9.380 1.00 95.94 326 LEU A N 1
ATOM 2572 C CA . LEU A 1 326 ? -5.175 18.548 8.057 1.00 95.94 326 LEU A CA 1
ATOM 2573 C C . LEU A 1 326 ? -6.480 19.270 7.682 1.00 95.94 326 LEU A C 1
ATOM 2575 O O . LEU A 1 326 ? -7.543 18.893 8.186 1.00 95.94 326 LEU A O 1
ATOM 2579 N N . PRO A 1 327 ? -6.439 20.309 6.826 1.00 94.00 327 PRO A N 1
ATOM 2580 C CA . PRO A 1 327 ? -7.639 20.900 6.244 1.00 94.00 327 PRO A CA 1
ATOM 2581 C C . PRO A 1 327 ? -8.549 19.865 5.570 1.00 94.00 327 PRO A C 1
ATOM 2583 O O . PRO A 1 327 ? -8.077 18.911 4.954 1.00 94.00 327 PRO A O 1
ATOM 2586 N N . GLY A 1 328 ? -9.864 20.071 5.673 1.00 95.19 328 GLY A N 1
ATOM 2587 C CA . GLY A 1 328 ? -10.875 19.151 5.135 1.00 95.19 328 GLY A CA 1
ATOM 2588 C C . GLY A 1 328 ? -11.227 17.975 6.056 1.00 95.19 328 GLY A C 1
ATOM 2589 O O . GLY A 1 328 ? -12.159 17.233 5.755 1.00 95.19 328 GLY A O 1
ATOM 2590 N N . PHE A 1 329 ? -10.541 17.834 7.194 1.00 97.81 329 PHE A N 1
ATOM 2591 C CA . PHE A 1 329 ? -10.901 16.901 8.261 1.00 97.81 329 PHE A CA 1
ATOM 2592 C C . PHE A 1 329 ? -11.531 17.648 9.439 1.00 97.81 329 PHE A C 1
ATOM 2594 O O . PHE A 1 329 ? -11.086 18.732 9.813 1.00 97.81 329 PHE A O 1
ATOM 2601 N N . GLU A 1 330 ? -12.543 17.047 10.061 1.00 97.38 330 GLU A N 1
ATOM 2602 C CA . GLU A 1 330 ? -13.027 17.473 11.375 1.00 97.38 330 GLU A CA 1
ATOM 2603 C C . GLU A 1 330 ? -12.067 16.951 12.457 1.00 97.38 330 GLU A C 1
ATOM 2605 O O . GLU A 1 330 ? -11.856 15.744 12.547 1.00 97.38 330 GLU A O 1
ATOM 2610 N N . HIS A 1 331 ? -11.483 17.823 13.284 1.00 97.06 331 HIS A N 1
ATOM 2611 C CA . HIS A 1 331 ? -10.536 17.420 14.336 1.00 97.06 331 HIS A CA 1
ATOM 2612 C C . HIS A 1 331 ? -11.251 17.269 15.683 1.00 97.06 331 HIS A C 1
ATOM 2614 O O . HIS A 1 331 ? -11.636 18.267 16.287 1.00 97.06 331 HIS A O 1
ATOM 2620 N N . VAL A 1 332 ? -11.442 16.032 16.154 1.00 96.00 332 VAL A N 1
ATOM 2621 C CA . VAL A 1 332 ? -12.125 15.727 17.430 1.00 96.00 332 VAL A CA 1
ATOM 2622 C C . VAL A 1 332 ? -11.537 14.481 18.101 1.00 96.00 332 VAL A C 1
ATOM 2624 O O . VAL A 1 332 ? -11.088 13.584 17.396 1.00 96.00 332 VAL A O 1
ATOM 2627 N N . PRO A 1 333 ? -11.575 14.353 19.442 1.00 95.25 333 PRO A N 1
ATOM 2628 C CA . PRO A 1 333 ? -11.139 13.137 20.129 1.00 95.25 333 PRO A CA 1
ATOM 2629 C C . PRO A 1 333 ? -11.929 11.893 19.702 1.00 95.25 333 PRO A C 1
ATOM 2631 O O . PRO A 1 333 ? -13.136 11.967 19.455 1.00 95.25 333 PRO A O 1
ATOM 2634 N N . VAL A 1 334 ? -11.274 10.727 19.712 1.00 95.88 334 VAL A N 1
ATOM 2635 C CA . VAL A 1 334 ? -11.893 9.448 19.314 1.00 95.88 334 VAL A CA 1
ATOM 2636 C C . VAL A 1 334 ? -13.122 9.091 20.167 1.00 95.88 334 VAL A C 1
ATOM 2638 O O . VAL A 1 334 ? -14.060 8.468 19.681 1.00 95.88 334 VAL A O 1
ATOM 2641 N N . GLN A 1 335 ? -13.183 9.558 21.416 1.00 94.88 335 GLN A N 1
ATOM 2642 C CA . GLN A 1 335 ? -14.326 9.359 22.311 1.00 94.88 335 GLN A CA 1
ATOM 2643 C C . GLN A 1 335 ? -15.611 9.976 21.746 1.00 94.88 335 GLN A C 1
ATOM 2645 O O . GLN A 1 335 ? -16.656 9.329 21.757 1.00 94.88 335 GLN A O 1
ATOM 2650 N N . GLN A 1 336 ? -15.518 11.175 21.160 1.00 96.06 336 GLN A N 1
ATOM 2651 C CA . GLN A 1 336 ? -16.669 11.833 20.537 1.00 96.06 336 GLN A CA 1
ATOM 2652 C C . GLN A 1 336 ? -17.128 11.102 19.271 1.00 96.06 336 GLN A C 1
ATOM 2654 O O . GLN A 1 336 ? -18.299 11.170 18.905 1.00 96.06 336 GLN A O 1
ATOM 2659 N N . VAL A 1 337 ? -16.230 10.380 18.592 1.00 96.25 337 VAL A N 1
ATOM 2660 C CA . VAL A 1 337 ? -16.604 9.542 17.445 1.00 96.25 337 VAL A CA 1
ATOM 2661 C C . VAL A 1 337 ? -17.503 8.395 17.897 1.00 96.25 337 VAL A C 1
ATOM 2663 O O . VAL A 1 337 ? -18.517 8.150 17.250 1.00 96.25 337 VAL A O 1
ATOM 2666 N N . TYR A 1 338 ? -17.188 7.737 19.016 1.00 93.75 338 TYR A N 1
ATOM 2667 C CA . TYR A 1 338 ? -18.012 6.640 19.539 1.00 93.75 338 TYR A CA 1
ATOM 2668 C C . TYR A 1 338 ? -19.429 7.085 19.904 1.00 93.75 338 TYR A C 1
ATOM 2670 O O . TYR A 1 338 ? -20.376 6.324 19.721 1.00 93.75 338 TYR A O 1
ATOM 2678 N N . GLU A 1 339 ? -19.571 8.304 20.424 1.00 93.19 339 GLU A N 1
ATOM 2679 C CA . GLU A 1 339 ? -20.864 8.888 20.792 1.00 93.19 339 GLU A CA 1
ATOM 2680 C C . GLU A 1 339 ? -21.698 9.240 19.557 1.00 93.19 339 GLU A C 1
ATOM 2682 O O . GLU A 1 339 ? -22.899 8.986 19.518 1.00 93.19 339 GLU A O 1
ATOM 2687 N N . ARG A 1 340 ? -21.055 9.809 18.531 1.00 95.12 340 ARG A N 1
ATOM 2688 C CA . ARG A 1 340 ? -21.727 10.275 17.310 1.00 95.12 340 ARG A CA 1
ATOM 2689 C C . ARG A 1 340 ? -22.026 9.149 16.321 1.00 95.12 340 ARG A C 1
ATOM 2691 O O . ARG A 1 340 ? -22.999 9.245 15.578 1.00 95.12 340 ARG A O 1
ATOM 2698 N N . TYR A 1 341 ? -21.186 8.115 16.289 1.00 93.12 341 TYR A N 1
ATOM 2699 C CA . TYR A 1 341 ? -21.255 7.019 15.319 1.00 93.12 341 TYR A CA 1
ATOM 2700 C C . TYR A 1 341 ? -21.018 5.665 16.001 1.00 93.12 341 TYR A C 1
ATOM 2702 O O . TYR A 1 341 ? -19.971 5.037 15.801 1.00 93.12 341 TYR A O 1
ATOM 2710 N N . PRO A 1 342 ? -21.968 5.203 16.830 1.00 85.38 342 PRO A N 1
ATOM 2711 C CA . PRO A 1 342 ? -21.838 3.926 17.514 1.00 85.38 342 PRO A CA 1
ATOM 2712 C C . PRO A 1 342 ? -21.769 2.769 16.508 1.00 85.38 342 PRO A C 1
ATOM 2714 O O . PRO A 1 342 ? -22.554 2.710 15.559 1.00 85.38 342 PRO A O 1
ATOM 2717 N N . ARG A 1 343 ? -20.852 1.815 16.727 1.00 84.19 343 ARG A N 1
ATOM 2718 C CA . ARG A 1 343 ? -20.777 0.594 15.910 1.00 84.19 343 ARG A CA 1
ATOM 2719 C C . ARG A 1 343 ? -22.077 -0.212 16.051 1.00 84.19 343 ARG A C 1
ATOM 2721 O O . ARG A 1 343 ? -22.457 -0.529 17.181 1.00 84.19 343 ARG A O 1
ATOM 2728 N N . PRO A 1 344 ? -22.741 -0.581 14.941 1.00 75.12 344 PRO A N 1
ATOM 2729 C CA . PRO A 1 344 ? -23.935 -1.414 14.989 1.00 75.12 344 PRO A CA 1
ATOM 2730 C C . PRO A 1 344 ? -23.656 -2.761 15.678 1.00 75.12 344 PRO A C 1
ATOM 2732 O O . PRO A 1 344 ? -22.610 -3.371 15.429 1.00 75.12 344 PRO A O 1
ATOM 2735 N N . PRO A 1 345 ? -24.570 -3.267 16.524 1.00 66.00 345 PRO A N 1
ATOM 2736 C CA . PRO A 1 345 ? -24.402 -4.573 17.143 1.00 66.00 345 PRO A CA 1
ATOM 2737 C C . PRO A 1 345 ? -24.455 -5.699 16.097 1.00 66.00 345 PRO A C 1
ATOM 2739 O O . PRO A 1 345 ? -25.310 -5.712 15.215 1.00 66.00 345 PRO A O 1
ATOM 2742 N N . GLY A 1 346 ? -23.570 -6.691 16.239 1.00 59.56 346 GLY A N 1
ATOM 2743 C CA . GLY A 1 346 ? -23.790 -8.022 15.664 1.00 59.56 346 GLY A CA 1
ATOM 2744 C C . GLY A 1 346 ? -23.475 -8.238 14.178 1.00 59.56 346 GLY A C 1
ATOM 2745 O O . GLY A 1 346 ? -24.019 -9.177 13.601 1.00 59.56 346 GLY A O 1
ATOM 2746 N N . ARG A 1 347 ? -22.575 -7.480 13.536 1.00 56.75 347 ARG A N 1
ATOM 2747 C CA . ARG A 1 347 ? -22.083 -7.888 12.204 1.00 56.75 347 ARG A CA 1
ATOM 2748 C C . ARG A 1 347 ? -21.018 -8.978 12.321 1.00 56.75 347 ARG A C 1
ATOM 2750 O O . ARG A 1 347 ? -19.881 -8.728 12.722 1.00 56.75 347 ARG A O 1
ATOM 2757 N N . ALA A 1 348 ? -21.399 -10.201 11.956 1.00 59.66 348 ALA A N 1
ATOM 2758 C CA . ALA A 1 348 ? -20.456 -11.289 11.740 1.00 59.66 348 ALA A CA 1
ATOM 2759 C C . ALA A 1 348 ? -19.417 -10.878 10.686 1.00 59.66 348 ALA A C 1
ATOM 2761 O O . ALA A 1 348 ? -19.719 -10.141 9.741 1.00 59.66 348 ALA A O 1
ATOM 2762 N N . ARG A 1 349 ? -18.185 -11.375 10.838 1.00 69.88 349 ARG A N 1
ATOM 2763 C CA . ARG A 1 349 ? -17.174 -11.238 9.787 1.00 69.88 349 ARG A CA 1
ATOM 2764 C C . ARG A 1 349 ? -17.762 -11.795 8.488 1.00 69.88 349 ARG A C 1
ATOM 2766 O O . ARG A 1 349 ? -18.371 -12.862 8.545 1.00 69.88 349 ARG A O 1
ATOM 2773 N N . PRO A 1 350 ? -17.597 -11.106 7.346 1.00 65.75 350 PRO A N 1
ATOM 2774 C CA . PRO A 1 350 ? -18.058 -11.628 6.072 1.00 65.75 350 PRO A CA 1
ATOM 2775 C C . PRO A 1 350 ? -17.514 -13.042 5.879 1.00 65.75 350 PRO A C 1
ATOM 2777 O O . PRO A 1 350 ? -16.293 -13.218 5.865 1.00 65.75 350 PRO A O 1
ATOM 2780 N N . ASP A 1 351 ? -18.406 -14.024 5.745 1.00 76.25 351 ASP A N 1
ATOM 2781 C CA . ASP A 1 351 ? -18.011 -15.357 5.309 1.00 76.25 351 ASP A CA 1
ATOM 2782 C C . ASP A 1 351 ? -17.638 -15.245 3.832 1.00 76.25 351 ASP A C 1
ATOM 2784 O O . ASP A 1 351 ? -18.478 -15.105 2.940 1.00 76.25 351 ASP A O 1
ATOM 2788 N N . VAL A 1 352 ? -16.338 -15.140 3.598 1.00 88.31 352 VAL A N 1
ATOM 2789 C CA . VAL A 1 352 ? -15.743 -15.119 2.272 1.00 88.31 352 VAL A CA 1
ATOM 2790 C C . VAL A 1 352 ? -14.867 -16.345 2.176 1.00 88.31 352 VAL A C 1
ATOM 2792 O O . VAL A 1 352 ? -14.150 -16.681 3.115 1.00 88.31 352 VAL A O 1
ATOM 2795 N N . GLN A 1 353 ? -14.936 -16.999 1.025 1.00 92.12 353 GLN A N 1
ATOM 2796 C CA . GLN A 1 353 ? -14.135 -18.169 0.707 1.00 92.12 353 GLN A CA 1
ATOM 2797 C C . GLN A 1 353 ? -13.012 -17.760 -0.252 1.00 92.12 353 GLN A C 1
ATOM 2799 O O . GLN A 1 353 ? -13.226 -16.880 -1.101 1.00 92.12 353 GLN A O 1
ATOM 2804 N N . PRO A 1 354 ? -11.816 -18.361 -0.141 1.00 94.50 354 PRO A N 1
ATOM 2805 C CA . PRO A 1 354 ? -10.736 -18.073 -1.069 1.00 94.50 354 PRO A CA 1
ATOM 2806 C C . PRO A 1 354 ? -11.129 -18.596 -2.455 1.00 94.50 354 PRO A C 1
ATOM 2808 O O . PRO A 1 354 ? -11.773 -19.643 -2.575 1.00 94.50 354 PRO A O 1
ATOM 2811 N N . ARG A 1 355 ? -10.770 -17.863 -3.508 1.00 94.94 355 ARG A N 1
ATOM 2812 C CA . ARG A 1 355 ? -11.084 -18.182 -4.909 1.00 94.94 355 ARG A CA 1
ATOM 2813 C C . ARG A 1 355 ? -9.860 -18.771 -5.607 1.00 94.94 355 ARG A C 1
ATOM 2815 O O . ARG A 1 355 ? -8.753 -18.419 -5.205 1.00 94.94 355 ARG A O 1
ATOM 2822 N N . PRO A 1 356 ? -10.030 -19.637 -6.626 1.00 95.62 356 PRO A N 1
ATOM 2823 C CA . PRO A 1 356 ? -8.907 -20.124 -7.421 1.00 95.62 356 PRO A CA 1
ATOM 2824 C C . PRO A 1 356 ? -8.027 -18.968 -7.909 1.00 95.62 356 PRO A C 1
ATOM 2826 O O . PRO A 1 356 ? -8.548 -17.956 -8.379 1.00 95.62 356 PRO A O 1
ATOM 2829 N N . PHE A 1 357 ? -6.712 -19.119 -7.778 1.00 94.25 357 PHE A N 1
ATOM 2830 C CA . PHE A 1 357 ? -5.720 -18.187 -8.292 1.00 94.25 357 PHE A CA 1
ATOM 2831 C C . PHE A 1 357 ? -5.217 -18.687 -9.654 1.00 94.25 357 PHE A C 1
ATOM 2833 O O . PHE A 1 357 ? -4.402 -19.613 -9.699 1.00 94.25 357 PHE A O 1
ATOM 2840 N N . PRO A 1 358 ? -5.698 -18.122 -10.775 1.00 92.00 358 PRO A N 1
ATOM 2841 C CA . PRO A 1 358 ? -5.212 -18.495 -12.096 1.00 92.00 358 PRO A CA 1
ATOM 2842 C C . PRO A 1 358 ? -3.798 -17.941 -12.247 1.00 92.00 358 PRO A C 1
ATOM 2844 O O . PRO A 1 358 ? -3.618 -16.731 -12.332 1.00 92.00 358 PRO A O 1
ATOM 2847 N N . ARG A 1 359 ? -2.784 -18.809 -12.224 1.00 89.75 359 ARG A N 1
ATOM 2848 C CA . ARG A 1 359 ? -1.384 -18.372 -12.279 1.00 89.75 359 ARG A CA 1
ATOM 2849 C C . ARG A 1 359 ? -1.068 -17.787 -13.661 1.00 89.75 359 ARG A C 1
ATOM 2851 O O . ARG A 1 359 ? -1.179 -18.519 -14.644 1.00 89.75 359 ARG A O 1
ATOM 2858 N N . PRO A 1 360 ? -0.648 -16.511 -13.756 1.00 88.00 360 PRO A N 1
ATOM 2859 C CA . PRO A 1 360 ? -0.140 -15.966 -15.009 1.00 88.00 360 PRO A CA 1
ATOM 2860 C C . PRO A 1 360 ? 1.081 -16.744 -15.521 1.00 88.00 360 PRO A C 1
ATOM 2862 O O . PRO A 1 360 ? 1.929 -17.160 -14.729 1.00 88.00 360 PRO A O 1
ATOM 2865 N N . ASP A 1 361 ? 1.206 -16.880 -16.844 1.00 85.94 361 ASP A N 1
ATOM 2866 C CA . ASP A 1 361 ? 2.360 -17.512 -17.498 1.00 85.94 361 ASP A CA 1
ATOM 2867 C C . ASP A 1 361 ? 3.563 -16.552 -17.535 1.00 85.94 361 ASP A C 1
ATOM 2869 O O . ASP A 1 361 ? 3.892 -15.927 -18.548 1.00 85.94 361 ASP A O 1
ATOM 2873 N N . VAL A 1 362 ? 4.193 -16.396 -16.367 1.00 81.19 362 VAL A N 1
ATOM 2874 C CA . VAL A 1 362 ? 5.401 -15.579 -16.191 1.00 81.19 362 VAL A CA 1
ATOM 2875 C C . VAL A 1 362 ? 6.543 -16.047 -17.105 1.00 81.19 362 VAL A C 1
ATOM 2877 O O . VAL A 1 362 ? 7.143 -15.181 -17.743 1.00 81.19 362 VAL A O 1
ATOM 2880 N N . PRO A 1 363 ? 6.850 -17.357 -17.244 1.00 83.19 363 PRO A N 1
ATOM 2881 C CA . PRO A 1 363 ? 7.906 -17.811 -18.150 1.00 83.19 363 PRO A CA 1
ATOM 2882 C C . PRO A 1 363 ? 7.703 -17.366 -19.601 1.00 83.19 363 PRO A C 1
ATOM 2884 O O . PRO A 1 363 ? 8.645 -16.865 -20.222 1.00 83.19 363 PRO A O 1
ATOM 2887 N N . ALA A 1 364 ? 6.489 -17.492 -20.145 1.00 83.44 364 ALA A N 1
ATOM 2888 C CA . ALA A 1 364 ? 6.224 -17.055 -21.511 1.00 83.44 364 ALA A CA 1
ATOM 2889 C C . ALA A 1 364 ? 6.317 -15.528 -21.652 1.00 83.44 364 ALA A C 1
ATOM 2891 O O . ALA A 1 364 ? 6.851 -15.036 -22.650 1.00 83.44 364 ALA A O 1
ATOM 2892 N N . ALA A 1 365 ? 5.859 -14.770 -20.650 1.00 79.12 365 ALA A N 1
ATOM 2893 C CA . ALA A 1 365 ? 6.003 -13.315 -20.634 1.00 79.12 365 ALA A CA 1
ATOM 2894 C C . ALA A 1 365 ? 7.480 -12.883 -20.601 1.00 79.12 365 ALA A C 1
ATOM 2896 O O . ALA A 1 365 ? 7.885 -12.029 -21.391 1.00 79.12 365 ALA A O 1
ATOM 2897 N N . LEU A 1 366 ? 8.315 -13.529 -19.777 1.00 77.00 366 LEU A N 1
ATOM 2898 C CA . LEU A 1 366 ? 9.761 -13.276 -19.738 1.00 77.00 366 LEU A CA 1
ATOM 2899 C C . LEU A 1 366 ? 10.472 -13.708 -21.030 1.00 77.00 366 LEU A C 1
ATOM 2901 O O . LEU A 1 366 ? 11.402 -13.043 -21.480 1.00 77.00 366 LEU A O 1
ATOM 2905 N N . ALA A 1 367 ? 10.023 -14.775 -21.696 1.00 80.56 367 ALA A N 1
ATOM 2906 C CA . ALA A 1 367 ? 10.555 -15.153 -23.006 1.00 80.56 367 ALA A CA 1
ATOM 2907 C C . ALA A 1 367 ? 10.279 -14.077 -24.074 1.00 80.56 367 ALA A C 1
ATOM 2909 O O . ALA A 1 367 ? 11.180 -13.717 -24.837 1.00 80.56 367 ALA A O 1
ATOM 2910 N N . ARG A 1 368 ? 9.064 -13.513 -24.094 1.00 77.88 368 ARG A N 1
ATOM 2911 C CA . ARG A 1 368 ? 8.717 -12.384 -24.977 1.00 77.88 368 ARG A CA 1
ATOM 2912 C C . ARG A 1 368 ? 9.523 -11.132 -24.634 1.00 77.88 368 ARG A C 1
ATOM 2914 O O . ARG A 1 368 ? 10.005 -10.449 -25.538 1.00 77.88 368 ARG A O 1
ATOM 2921 N N . ALA A 1 369 ? 9.722 -10.878 -23.343 1.00 75.56 369 ALA A N 1
ATOM 2922 C CA . ALA A 1 369 ? 10.556 -9.799 -22.841 1.00 75.56 369 ALA A CA 1
ATOM 2923 C C . ALA A 1 369 ? 12.013 -9.918 -23.345 1.00 75.56 369 ALA A C 1
ATOM 2925 O O . ALA A 1 369 ? 12.540 -9.005 -23.980 1.00 75.56 369 ALA A O 1
ATOM 2926 N N . ARG A 1 370 ? 12.640 -11.089 -23.189 1.00 78.06 370 ARG A N 1
ATOM 2927 C CA . ARG A 1 370 ? 13.982 -11.371 -23.730 1.00 78.06 370 ARG A CA 1
ATOM 2928 C C . ARG A 1 370 ? 14.086 -11.111 -25.228 1.00 78.06 370 ARG A C 1
ATOM 2930 O O . ARG A 1 370 ? 15.012 -10.439 -25.676 1.00 78.06 370 ARG A O 1
ATOM 2937 N N . ALA A 1 371 ? 13.125 -11.607 -26.007 1.00 81.56 371 ALA A N 1
ATOM 2938 C CA . ALA A 1 371 ? 13.123 -11.416 -27.455 1.00 81.56 371 ALA A CA 1
ATOM 2939 C C . ALA A 1 371 ? 13.054 -9.928 -27.841 1.00 81.56 371 ALA A C 1
ATOM 2941 O O . ALA A 1 371 ? 13.735 -9.491 -28.770 1.00 81.56 371 ALA A O 1
ATOM 2942 N N . ALA A 1 372 ? 12.260 -9.141 -27.109 1.00 77.62 372 ALA A N 1
ATOM 2943 C CA . ALA A 1 372 ? 12.147 -7.707 -27.328 1.00 77.62 372 ALA A CA 1
ATOM 2944 C C . ALA A 1 372 ? 13.425 -6.943 -26.950 1.00 77.62 372 ALA A C 1
ATOM 2946 O O . ALA A 1 372 ? 13.833 -6.080 -27.728 1.00 77.62 372 ALA A O 1
ATOM 2947 N N . CYS A 1 373 ? 14.059 -7.286 -25.823 1.00 79.06 373 CYS A N 1
ATOM 2948 C CA . CYS A 1 373 ? 15.346 -6.720 -25.410 1.00 79.06 373 CYS A CA 1
ATOM 2949 C C . CYS A 1 373 ? 16.443 -7.024 -26.442 1.00 79.06 373 CYS A C 1
ATOM 2951 O O . CYS A 1 373 ? 17.097 -6.116 -26.951 1.00 79.06 373 CYS A O 1
ATOM 2953 N N . GLY A 1 374 ? 16.558 -8.288 -26.866 1.00 83.75 374 GLY A N 1
ATOM 2954 C CA . GLY A 1 374 ? 17.525 -8.694 -27.885 1.00 83.75 374 GLY A CA 1
ATOM 2955 C C . GLY A 1 374 ? 17.334 -7.980 -29.228 1.00 83.75 374 GLY A C 1
ATOM 2956 O O . GLY A 1 374 ? 18.314 -7.682 -29.907 1.00 83.75 374 GLY A O 1
ATOM 2957 N N . ASP A 1 375 ? 16.093 -7.666 -29.619 1.00 85.19 375 ASP A N 1
ATOM 2958 C CA . ASP A 1 375 ? 15.831 -6.858 -30.817 1.00 85.19 375 ASP A CA 1
ATOM 2959 C C . ASP A 1 375 ? 16.308 -5.411 -30.683 1.00 85.19 375 ASP A C 1
ATOM 2961 O O . ASP A 1 375 ? 16.904 -4.878 -31.618 1.00 85.19 375 ASP A O 1
ATOM 2965 N N . LEU A 1 376 ? 16.089 -4.788 -29.522 1.00 83.56 376 LEU A N 1
ATOM 2966 C CA . LEU A 1 376 ? 16.581 -3.441 -29.246 1.00 83.56 376 LEU A CA 1
ATOM 2967 C C . LEU A 1 376 ? 18.114 -3.397 -29.270 1.00 83.56 376 LEU A C 1
ATOM 2969 O O . LEU A 1 376 ? 18.685 -2.577 -29.987 1.00 83.56 376 LEU A O 1
ATOM 2973 N N . ASN A 1 377 ? 18.765 -4.327 -28.569 1.00 84.88 377 ASN A N 1
ATOM 2974 C CA . ASN A 1 377 ? 20.225 -4.396 -28.483 1.00 84.88 377 ASN A CA 1
ATOM 2975 C C . ASN A 1 377 ? 20.873 -4.575 -29.863 1.00 84.88 377 ASN A C 1
ATOM 2977 O O . ASN A 1 377 ? 21.889 -3.946 -30.150 1.00 84.88 377 ASN A O 1
ATOM 2981 N N . ARG A 1 378 ? 20.262 -5.360 -30.764 1.00 90.44 378 ARG A N 1
ATOM 2982 C CA . ARG A 1 378 ? 20.741 -5.485 -32.153 1.00 90.44 378 ARG A CA 1
ATOM 2983 C C . ARG A 1 378 ? 20.671 -4.170 -32.931 1.00 90.44 378 ARG A C 1
ATOM 2985 O O . ARG A 1 378 ? 21.594 -3.876 -33.683 1.00 90.44 378 ARG A O 1
ATOM 2992 N N . ARG A 1 379 ? 19.600 -3.385 -32.767 1.00 88.81 379 ARG A N 1
ATOM 2993 C CA . ARG A 1 379 ? 19.432 -2.086 -33.453 1.00 88.81 379 ARG A CA 1
ATOM 2994 C C . ARG A 1 379 ? 20.437 -1.055 -32.951 1.00 88.81 379 ARG A C 1
ATOM 2996 O O . ARG A 1 379 ? 21.059 -0.373 -33.759 1.00 88.81 379 ARG A O 1
ATOM 3003 N N . VAL A 1 380 ? 20.636 -1.011 -31.634 1.00 86.69 380 VAL A N 1
ATOM 3004 C CA . VAL A 1 380 ? 21.654 -0.172 -30.990 1.00 86.69 380 VAL A CA 1
ATOM 3005 C C . VAL A 1 380 ? 23.054 -0.542 -31.482 1.00 86.69 380 VAL A C 1
ATOM 3007 O O . VAL A 1 380 ? 23.782 0.322 -31.963 1.00 86.69 380 VAL A O 1
ATOM 3010 N N . ALA A 1 381 ? 23.404 -1.832 -31.476 1.00 88.81 381 ALA A N 1
ATOM 3011 C CA . ALA A 1 381 ? 24.703 -2.308 -31.956 1.00 88.81 381 ALA A CA 1
ATOM 3012 C C . ALA A 1 381 ? 24.944 -2.024 -33.452 1.00 88.81 381 ALA A C 1
ATOM 3014 O O . ALA A 1 381 ? 26.084 -1.828 -33.866 1.00 88.81 381 ALA A O 1
ATOM 3015 N N . ALA A 1 382 ? 23.882 -1.975 -34.261 1.00 92.06 382 ALA A N 1
ATOM 3016 C CA . ALA A 1 382 ? 23.949 -1.595 -35.671 1.00 92.06 382 ALA A CA 1
ATOM 3017 C C . ALA A 1 382 ? 24.068 -0.072 -35.898 1.00 92.06 382 ALA A C 1
ATOM 3019 O O . ALA A 1 382 ? 24.206 0.363 -37.039 1.00 92.06 382 ALA A O 1
ATOM 3020 N N . GLY A 1 383 ? 23.994 0.744 -34.841 1.00 88.12 383 GLY A N 1
ATOM 3021 C CA . GLY A 1 383 ? 24.002 2.205 -34.924 1.00 88.12 383 GLY A CA 1
ATOM 3022 C C . GLY A 1 383 ? 22.685 2.821 -35.412 1.00 88.12 383 GLY A C 1
ATOM 3023 O O . GLY A 1 383 ? 22.621 4.040 -35.591 1.00 88.12 383 GLY A O 1
ATOM 3024 N N . ASP A 1 384 ? 21.629 2.020 -35.587 1.00 89.94 384 ASP A N 1
ATOM 3025 C CA . ASP A 1 384 ? 20.309 2.453 -36.058 1.00 89.94 384 ASP A CA 1
ATOM 3026 C C . ASP A 1 384 ? 19.455 2.974 -34.889 1.00 89.94 384 ASP A C 1
ATOM 3028 O O . ASP A 1 384 ? 18.512 2.335 -34.406 1.00 89.94 384 ASP A O 1
ATOM 3032 N N . HIS A 1 385 ? 19.828 4.155 -34.395 1.00 85.12 385 HIS A N 1
ATOM 3033 C CA . HIS A 1 385 ? 19.198 4.791 -33.238 1.00 85.12 385 HIS A CA 1
ATOM 3034 C C . HIS A 1 385 ? 17.765 5.244 -33.530 1.00 85.12 385 HIS A C 1
ATOM 3036 O O . HIS A 1 385 ? 16.928 5.237 -32.631 1.00 85.12 385 HIS A O 1
ATOM 3042 N N . ALA A 1 386 ? 17.441 5.570 -34.784 1.00 85.06 386 ALA A N 1
ATOM 3043 C CA . ALA A 1 386 ? 16.075 5.872 -35.193 1.00 85.06 386 ALA A CA 1
ATOM 3044 C C . ALA A 1 386 ? 15.166 4.641 -35.051 1.00 85.06 386 ALA A C 1
ATOM 3046 O O . ALA A 1 386 ? 14.100 4.727 -34.435 1.00 85.06 386 ALA A O 1
ATOM 3047 N N . ALA A 1 387 ? 15.596 3.473 -35.541 1.00 86.75 387 ALA A N 1
ATOM 3048 C CA . ALA A 1 387 ? 14.813 2.255 -35.382 1.00 86.75 387 ALA A CA 1
ATOM 3049 C C . ALA A 1 387 ? 14.817 1.735 -33.938 1.00 86.75 387 ALA A C 1
ATOM 3051 O O . ALA A 1 387 ? 13.812 1.177 -33.493 1.00 86.75 387 ALA A O 1
ATOM 3052 N N . ALA A 1 388 ? 15.911 1.919 -33.193 1.00 84.31 388 ALA A N 1
ATOM 3053 C CA . ALA A 1 388 ? 15.962 1.627 -31.762 1.00 84.31 388 ALA A CA 1
ATOM 3054 C C . ALA A 1 388 ? 14.973 2.507 -30.980 1.00 84.31 388 ALA A C 1
ATOM 3056 O O . ALA A 1 388 ? 14.188 1.989 -30.187 1.00 84.31 388 ALA A O 1
ATOM 3057 N N . PHE A 1 389 ? 14.925 3.810 -31.264 1.00 81.50 389 PHE A N 1
ATOM 3058 C CA . PHE A 1 389 ? 13.955 4.724 -30.669 1.00 81.50 389 PHE A CA 1
ATOM 3059 C C . PHE A 1 389 ? 12.520 4.331 -31.014 1.00 81.50 389 PHE A C 1
ATOM 3061 O O . PHE A 1 389 ? 11.699 4.172 -30.115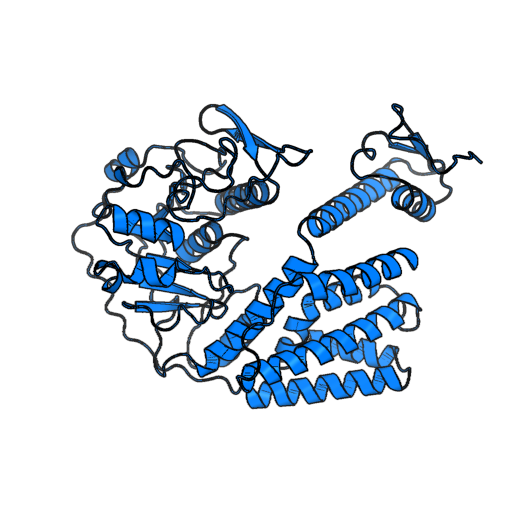 1.00 81.50 389 PHE A O 1
ATOM 3068 N N . GLN A 1 390 ? 12.222 4.067 -32.289 1.00 81.56 390 GLN A N 1
ATOM 3069 C CA . GLN A 1 390 ? 10.896 3.596 -32.690 1.00 81.56 390 GLN A CA 1
ATOM 3070 C C . GLN A 1 390 ? 10.533 2.280 -31.995 1.00 81.56 390 GLN A C 1
ATOM 3072 O O . GLN A 1 390 ? 9.379 2.057 -31.634 1.00 81.56 390 GLN A O 1
ATOM 3077 N N . ARG A 1 391 ? 11.511 1.394 -31.777 1.00 79.69 391 ARG A N 1
ATOM 3078 C CA . ARG A 1 391 ? 11.304 0.162 -31.021 1.00 79.69 391 ARG A CA 1
ATOM 3079 C C . ARG A 1 391 ? 10.963 0.458 -29.561 1.00 79.69 391 ARG A C 1
ATOM 3081 O O . ARG A 1 391 ? 10.034 -0.168 -29.059 1.00 79.69 391 ARG A O 1
ATOM 3088 N N . ILE A 1 392 ? 11.646 1.402 -28.913 1.00 75.81 392 ILE A N 1
ATOM 3089 C CA . ILE A 1 392 ? 11.335 1.863 -27.550 1.00 75.81 392 ILE A CA 1
ATOM 3090 C C . ILE A 1 392 ? 9.931 2.478 -27.489 1.00 75.81 392 ILE A C 1
ATOM 3092 O O . ILE A 1 392 ? 9.148 2.115 -26.615 1.00 75.81 392 ILE A O 1
ATOM 3096 N N . GLU A 1 393 ? 9.568 3.346 -28.434 1.00 74.38 393 GLU A N 1
ATOM 3097 C CA . GLU A 1 393 ? 8.215 3.912 -28.525 1.00 74.38 393 GLU A CA 1
ATOM 3098 C C . GLU A 1 393 ? 7.171 2.809 -28.701 1.00 74.38 393 GLU A C 1
ATOM 3100 O O . GLU A 1 393 ? 6.189 2.749 -27.964 1.00 74.38 393 GLU A O 1
ATOM 3105 N N . ASN A 1 394 ? 7.428 1.845 -29.585 1.00 72.50 394 ASN A N 1
ATOM 3106 C CA . ASN A 1 394 ? 6.551 0.695 -29.746 1.00 72.50 394 ASN A CA 1
ATOM 3107 C C . ASN A 1 394 ? 6.442 -0.094 -28.437 1.00 72.50 394 ASN A C 1
ATOM 3109 O O . ASN A 1 394 ? 5.326 -0.445 -28.081 1.00 72.50 394 ASN A O 1
ATOM 3113 N N . MET A 1 395 ? 7.544 -0.305 -27.694 1.00 66.94 395 MET A N 1
ATOM 3114 C CA . MET A 1 395 ? 7.566 -0.932 -26.358 1.00 66.94 395 MET A CA 1
ATOM 3115 C C . MET A 1 395 ? 6.691 -0.205 -25.326 1.00 66.94 395 MET A C 1
ATOM 3117 O O . MET A 1 395 ? 6.099 -0.868 -24.473 1.00 66.94 395 MET A O 1
ATOM 3121 N N . LYS A 1 396 ? 6.543 1.125 -25.416 1.00 57.38 396 LYS A N 1
ATOM 3122 C CA . LYS A 1 396 ? 5.606 1.900 -24.577 1.00 57.38 396 LYS A CA 1
ATOM 3123 C C . LYS A 1 396 ? 4.138 1.588 -24.892 1.00 57.38 396 LYS A C 1
ATOM 3125 O O . LYS A 1 396 ? 3.279 1.788 -24.033 1.00 57.38 396 LYS A O 1
ATOM 3130 N N . HIS A 1 397 ? 3.863 1.077 -26.091 1.00 53.94 397 HIS A N 1
ATOM 3131 C CA . HIS A 1 397 ? 2.529 0.793 -26.616 1.00 53.94 397 HIS A CA 1
ATOM 3132 C C . HIS A 1 397 ? 2.211 -0.710 -26.770 1.00 53.94 397 HIS A C 1
ATOM 3134 O O . HIS A 1 397 ? 1.124 -1.036 -27.242 1.00 53.94 397 HIS A O 1
ATOM 3140 N N . ILE A 1 398 ? 3.101 -1.636 -26.375 1.00 48.88 398 ILE A N 1
ATOM 3141 C CA . ILE A 1 398 ? 2.855 -3.086 -26.536 1.00 48.88 398 ILE A CA 1
ATOM 3142 C C . ILE A 1 398 ? 1.824 -3.578 -25.515 1.00 48.88 398 ILE A C 1
ATOM 3144 O O . ILE A 1 398 ? 1.947 -3.341 -24.308 1.00 48.88 398 ILE A O 1
ATOM 3148 N N . ASP A 1 399 ? 0.850 -4.332 -26.032 1.00 48.25 399 ASP A N 1
ATOM 3149 C CA . ASP A 1 399 ? -0.037 -5.235 -25.304 1.00 48.25 399 ASP A CA 1
ATOM 3150 C C . ASP A 1 399 ? 0.681 -5.979 -24.180 1.00 48.25 399 ASP A C 1
ATOM 3152 O O . ASP A 1 399 ? 1.842 -6.342 -24.316 1.00 48.25 399 ASP A O 1
ATOM 3156 N N . ALA A 1 400 ? -0.058 -6.171 -23.086 1.00 47.47 400 ALA A N 1
ATOM 3157 C CA . ALA A 1 400 ? 0.125 -6.976 -21.874 1.00 47.47 400 ALA A CA 1
ATOM 3158 C C . ALA A 1 400 ? 1.391 -7.841 -21.624 1.00 47.47 400 ALA A C 1
ATOM 3160 O O . ALA A 1 400 ? 1.276 -8.713 -20.796 1.00 47.47 400 ALA A O 1
ATOM 3161 N N . ASP A 1 401 ? 2.574 -7.636 -22.202 1.00 43.00 401 ASP A N 1
ATOM 3162 C CA . ASP A 1 401 ? 3.772 -8.486 -22.081 1.00 43.00 401 ASP A CA 1
ATOM 3163 C C . ASP A 1 401 ? 5.077 -7.692 -22.241 1.00 43.00 401 ASP A C 1
ATOM 3165 O O . ASP A 1 401 ? 6.031 -7.921 -21.503 1.00 43.00 401 ASP A O 1
ATOM 3169 N N . GLY A 1 402 ? 5.103 -6.671 -23.111 1.00 46.59 402 GLY A N 1
ATOM 3170 C CA . GLY A 1 402 ? 6.216 -5.708 -23.174 1.00 46.59 402 GLY A CA 1
ATOM 3171 C C . GLY A 1 402 ? 6.338 -4.839 -21.916 1.00 46.59 402 GLY A C 1
ATOM 3172 O O . GLY A 1 402 ? 7.347 -4.194 -21.693 1.00 46.59 402 GLY A O 1
ATOM 3173 N N . PHE A 1 403 ? 5.329 -4.855 -21.050 1.00 50.31 403 PHE A N 1
ATOM 3174 C CA . PHE A 1 403 ? 5.214 -3.965 -19.904 1.00 50.31 403 PHE A CA 1
ATOM 3175 C C . PHE A 1 403 ? 6.039 -4.391 -18.682 1.00 50.31 403 PHE A C 1
ATOM 3177 O O . PHE A 1 403 ? 6.408 -3.527 -17.896 1.00 50.31 403 PHE A O 1
ATOM 3184 N N . ILE A 1 404 ? 6.377 -5.681 -18.530 1.00 53.34 404 ILE A N 1
ATOM 3185 C CA . ILE A 1 404 ? 7.332 -6.141 -17.499 1.00 53.34 404 ILE A CA 1
ATOM 3186 C C . ILE A 1 404 ? 8.718 -5.522 -17.754 1.00 53.34 404 ILE A C 1
ATOM 3188 O O . ILE A 1 404 ? 9.387 -5.086 -16.823 1.00 53.34 404 ILE A O 1
ATOM 3192 N N . LEU A 1 405 ? 9.103 -5.406 -19.025 1.00 50.84 405 LEU A N 1
ATOM 3193 C CA . LEU A 1 405 ? 10.333 -4.743 -19.452 1.00 50.84 405 LEU A CA 1
ATOM 3194 C C . LEU A 1 405 ? 10.296 -3.234 -19.193 1.00 50.84 405 LEU A C 1
ATOM 3196 O O . LEU A 1 405 ? 11.201 -2.680 -18.572 1.00 50.84 405 LEU A O 1
ATOM 3200 N N . THR A 1 406 ? 9.216 -2.566 -19.612 1.00 48.50 406 THR A N 1
ATOM 3201 C CA . THR A 1 406 ? 9.036 -1.126 -19.383 1.00 48.50 406 THR A CA 1
ATOM 3202 C C . THR A 1 406 ? 8.912 -0.797 -17.892 1.00 48.50 406 THR A C 1
ATOM 3204 O O . THR A 1 406 ? 9.228 0.321 -17.495 1.00 48.50 406 THR A O 1
ATOM 3207 N N . ALA A 1 407 ? 8.488 -1.760 -17.058 1.00 50.69 407 ALA A N 1
ATOM 3208 C CA . ALA A 1 407 ? 8.394 -1.634 -15.604 1.00 50.69 407 ALA A CA 1
ATOM 3209 C C . ALA A 1 407 ? 9.743 -1.384 -14.945 1.00 50.69 407 ALA A C 1
ATOM 3211 O O . ALA A 1 407 ? 9.885 -0.502 -14.102 1.00 50.69 407 ALA A O 1
ATOM 3212 N N . CYS A 1 408 ? 10.723 -2.188 -15.334 1.00 48.66 408 CYS A N 1
ATOM 3213 C CA . CYS A 1 408 ? 12.054 -2.156 -14.761 1.00 48.66 408 CYS A CA 1
ATOM 3214 C C . CYS A 1 408 ? 12.906 -1.041 -15.377 1.00 48.66 408 CYS A C 1
ATOM 3216 O O . CYS A 1 408 ? 13.807 -0.530 -14.720 1.00 48.66 408 CYS A O 1
ATOM 3218 N N . ALA A 1 409 ? 12.553 -0.596 -16.586 1.00 49.56 409 ALA A N 1
ATOM 3219 C CA . ALA A 1 409 ? 13.143 0.561 -17.246 1.00 49.56 409 ALA A CA 1
ATOM 3220 C C . ALA A 1 409 ? 12.384 1.880 -16.983 1.00 49.56 409 ALA A C 1
ATOM 3222 O O . ALA A 1 409 ? 12.661 2.874 -17.646 1.00 49.56 409 ALA A O 1
ATOM 3223 N N . GLN A 1 410 ? 11.429 1.949 -16.039 1.00 50.50 410 GLN A N 1
ATOM 3224 C CA . GLN A 1 410 ? 10.620 3.163 -15.807 1.00 50.50 410 GLN A CA 1
ATOM 3225 C C . GLN A 1 410 ? 11.464 4.417 -15.538 1.00 50.50 410 GLN A C 1
ATOM 3227 O O . GLN A 1 410 ? 11.109 5.503 -16.000 1.00 50.50 410 GLN A O 1
ATOM 3232 N N . TYR A 1 411 ? 12.583 4.268 -14.829 1.00 52.12 411 TYR A N 1
ATOM 3233 C CA . TYR A 1 411 ? 13.541 5.346 -14.593 1.00 52.12 411 TYR A CA 1
ATOM 3234 C C . TYR A 1 411 ? 14.118 5.888 -15.910 1.00 52.12 411 TYR A C 1
ATOM 3236 O O . TYR A 1 411 ? 14.031 7.082 -16.191 1.00 52.12 411 TYR A O 1
ATOM 3244 N N . GLU A 1 412 ? 14.584 5.002 -16.783 1.00 52.41 412 GLU A N 1
ATOM 3245 C CA . GLU A 1 412 ? 15.193 5.387 -18.057 1.00 52.41 412 GLU A CA 1
ATOM 3246 C C . GLU A 1 412 ? 14.159 5.752 -19.121 1.00 52.41 412 GLU A C 1
ATOM 3248 O O . GLU A 1 412 ? 14.429 6.567 -19.993 1.00 52.41 412 GLU A O 1
ATOM 3253 N N . SER A 1 413 ? 12.919 5.273 -18.997 1.00 51.22 413 SER A N 1
ATOM 3254 C CA . SER A 1 413 ? 11.799 5.717 -19.829 1.00 51.22 413 SER A CA 1
ATOM 3255 C C . SER A 1 413 ? 11.487 7.201 -19.623 1.00 51.22 413 SER A C 1
ATOM 3257 O O . SER A 1 413 ? 11.101 7.876 -20.576 1.00 51.22 413 SER A O 1
ATOM 3259 N N . LYS A 1 414 ? 11.695 7.728 -18.403 1.00 52.25 414 LYS A N 1
ATOM 3260 C CA . LYS A 1 414 ? 11.573 9.162 -18.110 1.00 52.25 414 LYS A CA 1
ATOM 3261 C C . LYS A 1 414 ? 12.738 9.951 -18.695 1.00 52.25 414 LYS A C 1
ATOM 3263 O O . LYS A 1 414 ? 12.498 11.039 -19.200 1.00 52.25 414 LYS A O 1
ATOM 3268 N N . ILE A 1 415 ? 13.950 9.392 -18.684 1.00 53.19 415 ILE A N 1
ATOM 3269 C CA . ILE A 1 415 ? 15.124 9.980 -19.348 1.00 53.19 415 ILE A CA 1
ATOM 3270 C C . ILE A 1 415 ? 14.878 10.046 -20.863 1.00 53.19 415 ILE A C 1
ATOM 3272 O O . ILE A 1 415 ? 14.921 11.120 -21.450 1.00 53.19 415 ILE A O 1
ATOM 3276 N N . VAL A 1 416 ? 14.484 8.937 -21.494 1.00 56.00 416 VAL A N 1
ATOM 3277 C CA . VAL A 1 416 ? 14.136 8.900 -22.925 1.00 56.00 416 VAL A CA 1
ATOM 3278 C C . VAL A 1 416 ? 12.969 9.841 -23.246 1.00 56.00 416 VAL A C 1
ATOM 3280 O O . VAL A 1 416 ? 12.999 10.529 -24.261 1.00 56.00 416 VAL A O 1
ATOM 3283 N N . ALA A 1 417 ? 11.941 9.921 -22.393 1.00 57.19 417 ALA A N 1
ATOM 3284 C CA . ALA A 1 417 ? 10.839 10.868 -22.576 1.00 57.19 417 ALA A CA 1
ATOM 3285 C C . ALA A 1 417 ? 11.298 12.328 -22.448 1.00 57.19 417 ALA A C 1
ATOM 3287 O O . ALA A 1 417 ? 10.857 13.167 -23.231 1.00 57.19 417 ALA A O 1
ATOM 3288 N N . TYR A 1 418 ? 12.203 12.627 -21.514 1.00 53.81 418 TYR A N 1
ATOM 3289 C CA . TYR A 1 418 ? 12.777 13.959 -21.347 1.00 53.81 418 TYR A CA 1
ATOM 3290 C C . TYR A 1 418 ? 13.485 14.412 -22.623 1.00 53.81 418 TYR A C 1
ATOM 3292 O O . TYR A 1 418 ? 13.262 15.530 -23.067 1.00 53.81 418 TYR A O 1
ATOM 3300 N N . PHE A 1 419 ? 14.230 13.518 -23.274 1.00 55.50 419 PHE A N 1
ATOM 3301 C CA . PHE A 1 419 ? 14.963 13.802 -24.509 1.00 55.50 419 PHE A CA 1
ATOM 3302 C C . PHE A 1 419 ? 14.193 13.496 -25.801 1.00 55.50 419 PHE A C 1
ATOM 3304 O O . PHE A 1 419 ? 14.726 13.703 -26.884 1.00 55.50 419 PHE A O 1
ATOM 3311 N N . SER A 1 420 ? 12.926 13.078 -25.718 1.00 63.03 420 SER A N 1
ATOM 3312 C CA . SER A 1 420 ? 12.110 12.693 -26.887 1.00 63.03 420 SER A CA 1
ATOM 3313 C C . SER A 1 420 ? 11.840 13.827 -27.884 1.00 63.03 420 SER A C 1
ATOM 3315 O O . SER A 1 420 ? 11.425 13.575 -29.011 1.00 63.03 420 SER A O 1
ATOM 3317 N N . HIS A 1 421 ? 12.074 15.075 -27.474 1.00 65.50 421 HIS A N 1
ATOM 3318 C CA . HIS A 1 421 ? 12.003 16.251 -28.338 1.00 65.50 421 HIS A CA 1
ATOM 3319 C C . HIS A 1 421 ? 13.258 16.428 -29.210 1.00 65.50 421 HIS A C 1
ATOM 3321 O O . HIS A 1 421 ? 13.236 17.211 -30.160 1.00 65.50 421 HIS A O 1
ATOM 3327 N N . LEU A 1 422 ? 14.352 15.732 -28.889 1.00 67.38 422 LEU A N 1
ATOM 3328 C CA . LEU A 1 422 ? 15.572 15.733 -29.680 1.00 67.38 422 LEU A CA 1
ATOM 3329 C C . LEU A 1 422 ? 15.460 14.721 -30.831 1.00 67.38 422 LEU A C 1
ATOM 3331 O O . LEU A 1 422 ? 14.839 13.668 -30.673 1.00 67.38 422 LEU A O 1
ATOM 3335 N N . PRO A 1 423 ? 16.091 14.993 -31.988 1.00 73.00 423 PRO A N 1
ATOM 3336 C CA . PRO A 1 423 ? 16.189 14.012 -33.062 1.00 73.00 423 PRO A CA 1
ATOM 3337 C C . PRO A 1 423 ? 16.834 12.701 -32.571 1.00 73.00 423 PRO A C 1
ATOM 3339 O O . PRO A 1 423 ? 17.781 12.769 -31.785 1.00 73.00 423 PRO A O 1
ATOM 3342 N N . PRO A 1 424 ? 16.418 11.519 -33.068 1.00 70.44 424 PRO A N 1
ATOM 3343 C CA . PRO A 1 424 ? 17.019 10.236 -32.680 1.00 70.44 424 PRO A CA 1
ATOM 3344 C C . PRO A 1 424 ? 18.537 10.168 -32.889 1.00 70.44 424 PRO A C 1
ATOM 3346 O O . PRO A 1 424 ? 19.242 9.492 -32.144 1.00 70.44 424 PRO A O 1
ATOM 3349 N N . ASP A 1 425 ? 19.047 10.910 -33.874 1.00 73.06 425 ASP A N 1
ATOM 3350 C CA . ASP A 1 425 ? 20.473 10.977 -34.183 1.00 73.06 425 ASP A CA 1
ATOM 3351 C C . ASP A 1 425 ? 21.263 11.977 -33.323 1.00 73.06 425 ASP A C 1
ATOM 3353 O O . ASP A 1 425 ? 22.492 12.034 -33.420 1.00 73.06 425 ASP A O 1
ATOM 3357 N N . HIS A 1 426 ? 20.589 12.753 -32.469 1.00 78.12 426 HIS A N 1
ATOM 3358 C CA . HIS A 1 426 ? 21.239 13.684 -31.554 1.00 78.12 426 HIS A CA 1
ATOM 3359 C C . HIS A 1 426 ? 22.131 12.919 -30.557 1.00 78.12 426 HIS A C 1
ATOM 3361 O O . HIS A 1 426 ? 21.667 11.935 -29.979 1.00 78.12 426 HIS A O 1
ATOM 3367 N N . PRO A 1 427 ? 23.373 13.363 -30.272 1.00 73.38 427 PRO A N 1
ATOM 3368 C CA . PRO A 1 427 ? 24.296 12.642 -29.386 1.00 73.38 427 PRO A CA 1
ATOM 3369 C C . PRO A 1 427 ? 23.706 12.301 -28.010 1.00 73.38 427 PRO A C 1
ATOM 3371 O O . PRO A 1 427 ? 23.824 11.170 -27.544 1.00 73.38 427 PRO A O 1
ATOM 3374 N N . GLY A 1 428 ? 22.998 13.255 -27.394 1.00 66.31 428 GLY A N 1
ATOM 3375 C CA . GLY A 1 428 ? 22.285 13.026 -26.133 1.00 66.31 428 GLY A CA 1
ATOM 3376 C C . GLY A 1 428 ? 21.186 11.964 -26.245 1.00 66.31 428 GLY A C 1
ATOM 3377 O O . GLY A 1 428 ? 21.027 11.150 -25.340 1.00 66.31 428 GLY A O 1
ATOM 3378 N N . MET A 1 429 ? 20.481 11.902 -27.379 1.00 73.12 429 MET A N 1
ATOM 3379 C CA . MET A 1 429 ? 19.421 10.921 -27.603 1.00 73.12 429 MET A CA 1
ATOM 3380 C C . MET A 1 429 ? 19.987 9.519 -27.842 1.00 73.12 429 MET A C 1
ATOM 3382 O O . MET A 1 429 ? 19.503 8.560 -27.244 1.00 73.12 429 MET A O 1
ATOM 3386 N N . LYS A 1 430 ? 21.067 9.404 -28.627 1.00 78.69 430 LYS A N 1
ATOM 3387 C CA . LYS A 1 430 ? 21.803 8.143 -28.811 1.00 78.69 430 LYS A CA 1
ATOM 3388 C C . LYS A 1 430 ? 22.240 7.556 -27.473 1.00 78.69 430 LYS A C 1
ATOM 3390 O O . LYS A 1 430 ? 21.918 6.417 -27.155 1.00 78.69 430 LYS A O 1
ATOM 3395 N N . ARG A 1 431 ? 22.850 8.392 -26.629 1.00 73.75 431 ARG A N 1
ATOM 3396 C CA . ARG A 1 431 ? 23.264 8.002 -25.279 1.00 73.75 431 ARG A CA 1
ATOM 3397 C C . ARG A 1 431 ? 22.087 7.541 -24.414 1.00 73.75 431 ARG A C 1
ATOM 3399 O O . ARG A 1 431 ? 22.217 6.556 -23.693 1.00 73.75 431 ARG A O 1
ATOM 3406 N N . CYS A 1 432 ? 20.939 8.214 -24.490 1.00 69.44 432 CYS A N 1
ATOM 3407 C CA . CYS A 1 432 ? 19.736 7.805 -23.759 1.00 69.44 432 CYS A CA 1
ATOM 3408 C C . CYS A 1 432 ? 19.196 6.451 -24.226 1.00 69.44 432 CYS A C 1
ATOM 3410 O O . CYS A 1 432 ? 18.762 5.653 -23.400 1.00 69.44 432 CYS A O 1
ATOM 3412 N N . ILE A 1 433 ? 19.233 6.186 -25.532 1.00 76.25 433 ILE A N 1
ATOM 3413 C CA . ILE A 1 433 ? 18.832 4.901 -26.113 1.00 76.25 433 ILE A CA 1
ATOM 3414 C C . ILE A 1 433 ? 19.775 3.785 -25.645 1.00 76.25 433 ILE A C 1
ATOM 3416 O O . ILE A 1 433 ? 19.299 2.723 -25.247 1.00 76.25 433 ILE A O 1
ATOM 3420 N N . ASP A 1 434 ? 21.086 4.031 -25.629 1.00 77.38 434 ASP A N 1
ATOM 3421 C CA . ASP A 1 434 ? 22.078 3.052 -25.168 1.00 77.38 434 ASP A CA 1
ATOM 3422 C C . ASP A 1 434 ? 21.937 2.726 -23.680 1.00 77.38 434 ASP A C 1
ATOM 3424 O O . ASP A 1 434 ? 22.111 1.579 -23.267 1.00 77.38 434 ASP A O 1
ATOM 3428 N N . LEU A 1 435 ? 21.656 3.741 -22.857 1.00 70.88 435 LEU A N 1
ATOM 3429 C CA . LEU A 1 435 ? 21.363 3.547 -21.439 1.00 70.88 435 LEU A CA 1
ATOM 3430 C C . LEU A 1 435 ? 20.100 2.701 -21.284 1.00 70.88 435 LEU A C 1
ATOM 3432 O O . LEU A 1 435 ? 20.190 1.626 -20.695 1.00 70.88 435 LEU A O 1
ATOM 3436 N N . PHE A 1 436 ? 19.008 3.103 -21.952 1.00 74.06 436 PHE A N 1
ATOM 3437 C CA . PHE A 1 436 ? 17.736 2.373 -21.950 1.00 74.06 436 PHE A CA 1
ATOM 3438 C C . PHE A 1 436 ? 17.909 0.895 -22.296 1.00 74.06 436 PHE A C 1
ATOM 3440 O O . PHE A 1 436 ? 17.362 0.024 -21.622 1.00 74.06 436 PHE A O 1
ATOM 3447 N N . ALA A 1 437 ? 18.681 0.605 -23.343 1.00 76.31 437 ALA A N 1
ATOM 3448 C CA . ALA A 1 437 ? 18.978 -0.753 -23.774 1.00 76.31 437 ALA A CA 1
ATOM 3449 C C . ALA A 1 437 ? 19.723 -1.562 -22.694 1.00 76.31 437 ALA A C 1
ATOM 3451 O O . ALA A 1 437 ? 19.348 -2.701 -22.416 1.00 76.31 437 ALA A O 1
ATOM 3452 N N . ARG A 1 438 ? 20.719 -0.962 -22.027 1.00 74.50 438 ARG A N 1
ATOM 3453 C CA . ARG A 1 438 ? 21.460 -1.599 -20.926 1.00 74.50 438 ARG A CA 1
ATOM 3454 C C . ARG A 1 438 ? 20.585 -1.882 -19.709 1.00 74.50 438 ARG A C 1
ATOM 3456 O O . ARG A 1 438 ? 20.574 -3.015 -19.237 1.00 74.50 438 ARG A O 1
ATOM 3463 N N . ALA A 1 439 ? 19.805 -0.916 -19.224 1.00 70.12 439 ALA A N 1
ATOM 3464 C CA . ALA A 1 439 ? 18.957 -1.182 -18.059 1.00 70.12 439 ALA A CA 1
ATOM 3465 C C . ALA A 1 439 ? 17.837 -2.179 -18.355 1.00 70.12 439 ALA A C 1
ATOM 3467 O O . ALA A 1 439 ? 17.369 -2.865 -17.444 1.00 70.12 439 ALA A O 1
ATOM 3468 N N . LEU A 1 440 ? 17.399 -2.263 -19.613 1.00 73.44 440 LEU A N 1
ATOM 3469 C CA . LEU A 1 440 ? 16.464 -3.290 -20.047 1.00 73.44 440 LEU A CA 1
ATOM 3470 C C . LEU A 1 440 ? 17.070 -4.692 -19.933 1.00 73.44 440 LEU A C 1
ATOM 3472 O O . LEU A 1 440 ? 16.393 -5.611 -19.475 1.00 73.44 440 LEU A O 1
ATOM 3476 N N . ASP A 1 441 ? 18.331 -4.847 -20.327 1.00 74.31 441 ASP A N 1
ATOM 3477 C CA . ASP A 1 441 ? 19.057 -6.113 -20.237 1.00 74.31 441 ASP A CA 1
ATOM 3478 C C . ASP A 1 441 ? 19.290 -6.521 -18.774 1.00 74.31 441 ASP A C 1
ATOM 3480 O O . ASP A 1 441 ? 18.931 -7.634 -18.378 1.00 74.31 441 ASP A O 1
ATOM 3484 N N . ASP A 1 442 ? 19.742 -5.578 -17.936 1.00 72.06 442 ASP A N 1
ATOM 3485 C CA . ASP A 1 442 ? 19.884 -5.769 -16.486 1.00 72.06 442 ASP A CA 1
ATOM 3486 C C . ASP A 1 442 ? 18.571 -6.247 -15.858 1.00 72.06 442 ASP A C 1
ATOM 3488 O O . ASP A 1 442 ? 18.528 -7.207 -15.085 1.00 72.06 442 ASP A O 1
ATOM 3492 N N . ALA A 1 443 ? 17.474 -5.563 -16.189 1.00 71.19 443 ALA A N 1
ATOM 3493 C CA . ALA A 1 443 ? 16.150 -5.886 -15.694 1.00 71.19 443 ALA A CA 1
ATOM 3494 C C . ALA A 1 443 ? 15.742 -7.318 -16.039 1.00 71.19 443 ALA A C 1
ATOM 3496 O O . ALA A 1 443 ? 15.292 -8.053 -15.163 1.00 71.19 443 ALA A O 1
ATOM 3497 N N . VAL A 1 444 ? 15.912 -7.721 -17.299 1.00 73.88 444 VAL A N 1
ATOM 3498 C CA . VAL A 1 444 ? 15.603 -9.078 -17.756 1.00 73.88 444 VAL A CA 1
ATOM 3499 C C . VAL A 1 444 ? 16.417 -10.112 -16.985 1.00 73.88 444 VAL A C 1
ATOM 3501 O O . VAL A 1 444 ? 15.829 -11.062 -16.468 1.00 73.88 444 VAL A O 1
ATOM 3504 N N . GLY A 1 445 ? 17.729 -9.901 -16.840 1.00 72.69 445 GLY A N 1
ATOM 3505 C CA . GLY A 1 445 ? 18.601 -10.817 -16.102 1.00 72.69 445 GLY A CA 1
ATOM 3506 C C . GLY A 1 445 ? 18.171 -11.005 -14.645 1.00 72.69 445 GLY A C 1
ATOM 3507 O O . GLY A 1 445 ? 18.175 -12.119 -14.118 1.00 72.69 445 GLY A O 1
ATOM 3508 N N . LEU A 1 446 ? 17.715 -9.934 -13.997 1.00 71.19 446 LEU A N 1
ATOM 3509 C CA . LEU A 1 446 ? 17.228 -9.992 -12.619 1.00 71.19 446 LEU A CA 1
ATOM 3510 C C . LEU A 1 446 ? 15.881 -10.690 -12.487 1.00 71.19 446 LEU A C 1
ATOM 3512 O O . LEU A 1 446 ? 15.671 -11.448 -11.542 1.00 71.19 446 LEU A O 1
ATOM 3516 N N . LEU A 1 447 ? 14.959 -10.433 -13.413 1.00 73.06 447 LEU A N 1
ATOM 3517 C CA . LEU A 1 447 ? 13.666 -11.107 -13.416 1.00 73.06 447 LEU A CA 1
ATOM 3518 C C . LEU A 1 447 ? 13.820 -12.606 -13.692 1.00 73.06 447 LEU A C 1
ATOM 3520 O O . LEU A 1 447 ? 13.121 -13.403 -13.070 1.00 73.06 447 LEU A O 1
ATOM 3524 N N . ASP A 1 448 ? 14.760 -12.988 -14.559 1.00 72.69 448 ASP A N 1
ATOM 3525 C CA . ASP A 1 448 ? 15.128 -14.384 -14.799 1.00 72.69 448 ASP A CA 1
ATOM 3526 C C . ASP A 1 448 ? 15.707 -15.037 -13.541 1.00 72.69 448 ASP A C 1
ATOM 3528 O O . ASP A 1 448 ? 15.259 -16.109 -13.130 1.00 72.69 448 ASP A O 1
ATOM 3532 N N . GLY A 1 449 ? 16.645 -14.368 -12.867 1.00 71.75 449 GLY A N 1
ATOM 3533 C CA . GLY A 1 449 ? 17.201 -14.874 -11.615 1.00 71.75 449 GLY A CA 1
ATOM 3534 C C . GLY A 1 449 ? 16.161 -14.986 -10.492 1.00 71.75 449 GLY A C 1
ATOM 3535 O O . GLY A 1 449 ? 16.187 -15.955 -9.730 1.00 71.75 449 GLY A O 1
ATOM 3536 N N . ALA A 1 450 ? 15.206 -14.054 -10.416 1.00 70.06 450 ALA A N 1
ATOM 3537 C CA . ALA A 1 450 ? 14.091 -14.126 -9.473 1.00 70.06 450 ALA A CA 1
ATOM 3538 C C . ALA A 1 450 ? 13.099 -15.243 -9.816 1.00 70.06 450 ALA A C 1
ATOM 3540 O O . ALA A 1 450 ? 12.597 -15.903 -8.904 1.00 70.06 450 ALA A O 1
ATOM 3541 N N . LEU A 1 451 ? 12.827 -15.486 -11.105 1.00 72.88 451 LEU A N 1
ATOM 3542 C CA . LEU A 1 451 ? 11.989 -16.602 -11.537 1.00 72.88 451 LEU A CA 1
ATOM 3543 C C . LEU A 1 451 ? 12.628 -17.940 -11.154 1.00 72.88 451 LEU A C 1
ATOM 3545 O O . LEU A 1 451 ? 11.926 -18.809 -10.640 1.00 72.88 451 LEU A O 1
ATOM 3549 N N . ASP A 1 452 ? 13.934 -18.093 -11.365 1.00 72.25 452 ASP A N 1
ATOM 3550 C CA . ASP A 1 452 ? 14.680 -19.323 -11.084 1.00 72.25 452 ASP A CA 1
ATOM 3551 C C . ASP A 1 452 ? 14.985 -19.536 -9.590 1.00 72.25 452 ASP A C 1
ATOM 3553 O O . ASP A 1 452 ? 15.585 -20.547 -9.227 1.00 72.25 452 ASP A O 1
ATOM 3557 N N . GLY A 1 453 ? 14.590 -18.599 -8.718 1.00 65.19 453 GLY A N 1
ATOM 3558 C CA . GLY A 1 453 ? 14.896 -18.643 -7.284 1.00 65.19 453 GLY A CA 1
ATOM 3559 C C . GLY A 1 453 ? 16.391 -18.504 -6.974 1.00 65.19 453 GLY A C 1
ATOM 3560 O O . GLY A 1 453 ? 16.825 -18.876 -5.891 1.00 65.19 453 GLY A O 1
ATOM 3561 N N . ARG A 1 454 ? 17.188 -18.007 -7.931 1.00 55.78 454 ARG A N 1
ATOM 3562 C CA . ARG A 1 454 ? 18.640 -17.785 -7.791 1.00 55.78 454 ARG A CA 1
ATOM 3563 C C . ARG A 1 454 ? 18.977 -16.415 -7.212 1.00 55.78 454 ARG A C 1
ATOM 3565 O O . ARG A 1 454 ? 20.116 -16.191 -6.818 1.00 55.78 454 ARG A O 1
ATOM 3572 N N . ILE A 1 455 ? 18.008 -15.504 -7.202 1.00 56.81 455 ILE A N 1
ATOM 3573 C CA . ILE A 1 455 ? 18.121 -14.181 -6.597 1.00 56.81 455 ILE A CA 1
ATOM 3574 C C . ILE A 1 455 ? 17.128 -14.124 -5.438 1.00 56.81 455 ILE A C 1
ATOM 3576 O O . ILE A 1 455 ? 15.942 -13.850 -5.638 1.00 56.81 455 ILE A O 1
ATOM 3580 N N . ASP A 1 456 ? 17.629 -14.375 -4.230 1.00 54.25 456 ASP A N 1
ATOM 3581 C CA . ASP A 1 456 ? 17.098 -13.685 -3.059 1.00 54.25 456 ASP A CA 1
ATOM 3582 C C . ASP A 1 456 ? 17.535 -12.223 -3.181 1.00 54.25 456 ASP A C 1
ATOM 3584 O O . ASP A 1 456 ? 18.628 -11.945 -3.676 1.00 54.25 456 ASP A O 1
ATOM 3588 N N . VAL A 1 457 ? 16.627 -11.301 -2.852 1.00 50.16 457 VAL A N 1
ATOM 3589 C CA . VAL A 1 457 ? 16.768 -9.844 -3.029 1.00 50.16 457 VAL A CA 1
ATOM 3590 C C . VAL A 1 457 ? 18.232 -9.403 -2.830 1.00 50.16 457 VAL A C 1
ATOM 3592 O O . VAL A 1 457 ? 18.803 -9.710 -1.783 1.00 50.16 457 VAL A O 1
ATOM 3595 N N . PRO A 1 458 ? 18.869 -8.748 -3.824 1.00 40.16 458 PRO A N 1
ATOM 3596 C CA . PRO A 1 458 ? 20.305 -8.484 -3.775 1.00 40.16 458 PRO A CA 1
ATOM 3597 C C . PRO A 1 458 ? 20.679 -7.580 -2.586 1.00 40.16 458 PRO A C 1
ATOM 3599 O O . PRO A 1 458 ? 19.822 -6.833 -2.103 1.00 40.16 458 PRO A O 1
ATOM 3602 N N . PRO A 1 459 ? 21.949 -7.620 -2.129 1.00 37.88 459 PRO A N 1
ATOM 3603 C CA . PRO A 1 459 ? 22.441 -6.764 -1.055 1.00 37.88 459 PRO A CA 1
ATOM 3604 C C . PRO A 1 459 ? 22.292 -5.270 -1.391 1.00 37.88 459 PRO A C 1
ATOM 3606 O O . PRO A 1 459 ? 22.045 -4.877 -2.533 1.00 37.88 459 PRO A O 1
ATOM 3609 N N . THR A 1 460 ? 22.375 -4.465 -0.334 1.00 42.47 460 THR A N 1
ATOM 3610 C CA . THR A 1 460 ? 21.918 -3.077 -0.210 1.00 42.47 460 THR A CA 1
ATOM 3611 C C . THR A 1 460 ? 22.331 -2.114 -1.325 1.00 42.47 460 THR A C 1
ATOM 3613 O O . THR A 1 460 ? 23.393 -2.199 -1.928 1.00 42.47 460 THR A O 1
ATOM 3616 N N . THR A 1 461 ? 21.448 -1.136 -1.513 1.00 42.41 461 THR A N 1
ATOM 3617 C CA . THR A 1 461 ? 21.358 -0.041 -2.487 1.00 42.41 461 THR A CA 1
ATOM 3618 C C . THR A 1 461 ? 22.657 0.727 -2.797 1.00 42.41 461 THR A C 1
ATOM 3620 O O . THR A 1 461 ? 22.753 1.318 -3.868 1.00 42.41 461 THR A O 1
ATOM 3623 N N . GLU A 1 462 ? 23.654 0.720 -1.912 1.00 34.81 462 GLU A N 1
ATOM 3624 C CA . GLU A 1 462 ? 24.830 1.606 -1.960 1.00 34.81 462 GLU A CA 1
ATOM 3625 C C . GLU A 1 462 ? 25.730 1.410 -3.193 1.00 34.81 462 GLU A C 1
ATOM 3627 O O . GLU A 1 462 ? 26.069 2.393 -3.853 1.00 34.81 462 GLU A O 1
ATOM 3632 N N . ASP A 1 463 ? 26.040 0.168 -3.577 1.00 37.66 463 ASP A N 1
ATOM 3633 C CA . ASP A 1 463 ? 26.973 -0.095 -4.686 1.00 37.66 463 ASP A CA 1
ATOM 3634 C C . ASP A 1 463 ? 26.377 0.277 -6.059 1.00 37.66 463 ASP A C 1
ATOM 3636 O O . ASP A 1 463 ? 27.070 0.790 -6.936 1.00 37.66 463 ASP A O 1
ATOM 3640 N N . ILE A 1 464 ? 25.060 0.095 -6.236 1.00 42.31 464 ILE A N 1
ATOM 3641 C CA . ILE A 1 464 ? 24.340 0.418 -7.485 1.00 42.31 464 ILE A CA 1
ATOM 3642 C C . ILE A 1 464 ? 24.068 1.929 -7.600 1.00 42.31 464 ILE A C 1
ATOM 3644 O O . ILE A 1 464 ? 24.001 2.471 -8.708 1.00 42.31 464 ILE A O 1
ATOM 3648 N N . ILE A 1 465 ? 23.895 2.620 -6.465 1.00 36.78 465 ILE A N 1
ATOM 3649 C CA . ILE A 1 465 ? 23.697 4.076 -6.412 1.00 36.78 465 ILE A CA 1
ATOM 3650 C C . ILE A 1 465 ? 24.938 4.805 -6.940 1.00 36.78 465 ILE A C 1
ATOM 3652 O O . ILE A 1 465 ? 24.806 5.728 -7.748 1.00 36.78 465 ILE A O 1
ATOM 3656 N N . LEU A 1 466 ? 26.134 4.392 -6.512 1.00 34.84 466 LEU A N 1
ATOM 3657 C CA . LEU A 1 466 ? 27.379 5.100 -6.822 1.00 34.84 466 LEU A CA 1
ATOM 3658 C C . LEU A 1 466 ? 27.710 5.084 -8.323 1.00 34.84 466 LEU A C 1
ATOM 3660 O O . LEU A 1 466 ? 28.004 6.137 -8.888 1.00 34.84 466 LEU A O 1
ATOM 3664 N N . GLU A 1 467 ? 27.554 3.939 -8.990 1.00 40.59 467 GLU A N 1
ATOM 3665 C CA . GLU A 1 467 ? 27.809 3.787 -10.433 1.00 40.59 467 GLU A CA 1
ATOM 3666 C C . GLU A 1 467 ? 26.839 4.626 -11.300 1.00 40.59 467 GLU A C 1
ATOM 3668 O O . GLU A 1 467 ? 27.203 5.202 -12.330 1.00 40.59 467 GLU A O 1
ATOM 3673 N N . ARG A 1 468 ? 25.578 4.768 -10.869 1.00 43.53 468 ARG A N 1
ATOM 3674 C CA . ARG A 1 468 ? 24.529 5.464 -11.643 1.00 43.53 468 ARG A CA 1
ATOM 3675 C C . ARG A 1 468 ? 24.489 6.974 -11.400 1.00 43.53 468 ARG A C 1
ATOM 3677 O O . ARG A 1 468 ? 24.096 7.727 -12.297 1.00 43.53 468 ARG A O 1
ATOM 3684 N N . MET A 1 469 ? 24.947 7.440 -10.236 1.00 37.50 469 MET A N 1
ATOM 3685 C CA . MET A 1 469 ? 25.138 8.869 -9.964 1.00 37.50 469 MET A CA 1
ATOM 3686 C C . MET A 1 469 ? 26.210 9.500 -10.863 1.00 37.50 469 MET A C 1
ATOM 3688 O O . MET A 1 469 ? 26.057 10.659 -11.251 1.00 37.50 469 MET A O 1
ATOM 3692 N N . GLU A 1 470 ? 27.262 8.765 -11.233 1.00 41.44 470 GLU A N 1
ATOM 3693 C CA . GLU A 1 470 ? 28.256 9.241 -12.209 1.00 41.44 470 GLU A CA 1
ATOM 3694 C C . GLU A 1 470 ? 27.636 9.424 -13.599 1.00 41.44 470 GLU A C 1
ATOM 3696 O O . GLU A 1 470 ? 27.811 10.468 -14.226 1.00 41.44 470 GLU A O 1
ATOM 3701 N N . THR A 1 471 ? 26.789 8.485 -14.024 1.00 39.78 471 THR A N 1
ATOM 3702 C CA . THR A 1 471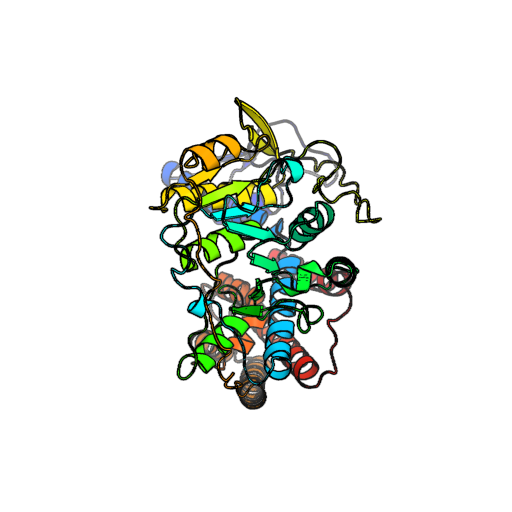 ? 26.085 8.559 -15.314 1.00 39.78 471 THR A CA 1
ATOM 3703 C C . THR A 1 471 ? 25.157 9.779 -15.403 1.00 39.78 471 THR A C 1
ATOM 3705 O O . THR A 1 471 ? 25.124 10.463 -16.425 1.00 39.78 471 THR A O 1
ATOM 3708 N N . LEU A 1 472 ? 24.422 10.098 -14.331 1.00 38.72 472 LEU A N 1
ATOM 3709 C CA . LEU A 1 472 ? 23.577 11.299 -14.266 1.00 38.72 472 LEU A CA 1
ATOM 3710 C C . LEU A 1 472 ? 24.390 12.599 -14.306 1.00 38.72 472 LEU A C 1
ATOM 3712 O O . LEU A 1 472 ? 24.000 13.542 -14.994 1.00 38.72 472 LEU A O 1
ATOM 3716 N N . LYS A 1 473 ? 25.517 12.652 -13.583 1.00 40.84 473 LYS A N 1
ATOM 3717 C CA . LYS A 1 473 ? 26.432 13.804 -13.607 1.00 40.84 473 LYS A CA 1
ATOM 3718 C C . LYS A 1 473 ? 26.989 14.038 -15.011 1.00 40.84 473 LYS A C 1
ATOM 3720 O O . LYS A 1 473 ? 27.054 15.179 -15.457 1.00 40.84 473 LYS A O 1
ATOM 3725 N N . GLU A 1 474 ? 27.314 12.971 -15.733 1.00 40.47 474 GLU A N 1
ATOM 3726 C CA . GLU A 1 474 ? 27.789 13.058 -17.112 1.00 40.47 474 GLU A CA 1
ATOM 3727 C C . GLU A 1 474 ? 26.691 13.456 -18.110 1.00 40.47 474 GLU A C 1
ATOM 3729 O O . GLU A 1 474 ? 26.963 14.231 -19.024 1.00 40.47 474 GLU A O 1
ATOM 3734 N N . ILE A 1 475 ? 25.446 12.991 -17.955 1.00 38.53 475 ILE A N 1
ATOM 3735 C CA . ILE A 1 475 ? 24.324 13.438 -18.804 1.00 38.53 475 ILE A CA 1
ATOM 3736 C C . ILE A 1 475 ? 24.049 14.929 -18.590 1.00 38.53 475 ILE A C 1
ATOM 3738 O O . ILE A 1 475 ? 23.907 15.653 -19.570 1.00 38.53 475 ILE A O 1
ATOM 3742 N N . ASN A 1 476 ? 24.049 15.394 -17.337 1.00 40.50 476 ASN A N 1
ATOM 3743 C CA . ASN A 1 476 ? 23.914 16.819 -17.028 1.00 40.50 476 ASN A CA 1
ATOM 3744 C C . ASN A 1 476 ? 25.072 17.659 -17.583 1.00 40.50 476 ASN A C 1
ATOM 3746 O O . ASN A 1 476 ? 24.880 18.836 -17.844 1.00 40.50 476 ASN A O 1
ATOM 3750 N N . SER A 1 477 ? 26.260 17.078 -17.773 1.00 39.75 477 SER A N 1
ATOM 3751 C CA . SER A 1 477 ? 27.387 17.777 -18.406 1.00 39.75 477 SER A CA 1
ATOM 3752 C C . SER A 1 477 ? 27.272 17.876 -19.936 1.00 39.75 477 SER A C 1
ATOM 3754 O O . SER A 1 477 ? 28.017 18.626 -20.560 1.00 39.75 477 SER A O 1
ATOM 3756 N N . LEU A 1 478 ? 26.365 17.099 -20.546 1.00 34.25 478 LEU A N 1
ATOM 3757 C CA . LEU A 1 478 ? 26.120 17.065 -21.993 1.00 34.25 478 LEU A CA 1
ATOM 3758 C C . LEU A 1 478 ? 24.915 17.911 -22.438 1.00 34.25 478 LEU A C 1
ATOM 3760 O O . LEU A 1 478 ? 24.748 18.124 -23.641 1.00 34.25 478 LEU A O 1
ATOM 3764 N N . THR A 1 479 ? 24.069 18.331 -21.499 1.00 31.75 479 THR A N 1
ATOM 3765 C CA . THR A 1 479 ? 22.932 19.248 -21.697 1.00 31.75 479 THR A CA 1
ATOM 3766 C C . THR A 1 479 ? 23.300 20.656 -21.290 1.00 31.75 479 THR A C 1
ATOM 3768 O O . THR A 1 479 ? 22.905 21.591 -22.018 1.00 31.75 479 THR A O 1
#

pLDDT: mean 72.27, std 22.0, range [24.59, 98.19]